Protein AF-0000000073404986 (afdb_homodimer)

Radius of gyration: 23.53 Å; Cα contacts (8 Å, |Δi|>4): 977; chains: 2; bounding box: 51×68×51 Å

Foldseek 3Di:
DDFQKWWFQFWADDVPATLAGGATDTHHQQAEEEEEEDPSQCQLVVLCVQLLNDPTPDTFMDGSRHTC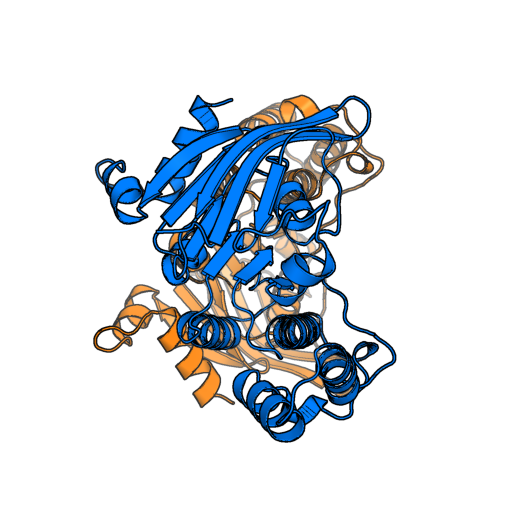VPRVPVRNLQEFEQHPPDAFDQAAFLQVSQVVLCVVSVPDPSVVLSVVLCVLQVVVVRRRPGNNPDDPQVRLSSSVCSRCSNLHQEYEEEASCPPHDDVNLVSVLVVLQVGSHHYYYYDPDVVSSVSRHFKYFYGGSNYTQDIDTPVVLCVVADDPGDSNVSSVVSNVVVD/DDFQKWWFQFWADDVPATLAGGATDTHHQQAEEEEEEDPSQCQLVVLCVQLLNDPTPDTFMDGRRHTCVPRVVVRNLQEFEQHPPDAFDQAAFLQVSQVVLCVVSVPPPSVVLSVVLCVLQVVVVRRRPGNNPDDPQVRLSSSVCSRCSNLHQEYEEEASCPPHDDVNLVSVLVVLQVGSHHYYYYDPDVVSSVSRGFKYFYGGSNYTQDIDTPVVLCVVADDPGDSNVSSVVSNVVVD

Sequence (478 aa):
MLDCIEVDGLIKFYGSFKALDGLAFYIKCGEKVALLGPNGAGKTTTLRILAGLLRPNEGIVKIKGFDISKNPREAKSNIGFLPEDAVPFLNLTVRENLEYVGILRNINNLKERINHLLDVLELWEYERKTVSSLSRGNRQKVALAMAIIHEPAILLLDEPLNYLDIPTQERVINLLNSMNSTMLVSTHIMSIAERLTNKIILITKGKVIWQGGMTELKKLAGENERIEQVVARLIGDSLMLDCIEVDGLIKFYGSFKALDGLAFYIKCGEKVALLGPNGAGKTTTLRILAGLLRPNEGIVKIKGFDISKNPREAKSNIGFLPEDAVPFLNLTVRENLEYVGILRNINNLKERINHLLDVLELWEYERKTVSSLSRGNRQKVALAMAIIHEPAILLLDEPLNYLDIPTQERVINLLNSMNSTMLVSTHIMSIAERLTNKIILITKGKVIWQGGMTELKKLAGENERIEQVVARLIGDSL

Structure (mmCIF, N/CA/C/O backbone):
data_AF-0000000073404986-model_v1
#
loop_
_entity.id
_entity.type
_entity.pdbx_description
1 polymer 'ABC transporter'
#
loop_
_atom_site.group_PDB
_atom_site.id
_atom_site.type_symbol
_atom_site.label_atom_id
_atom_site.label_alt_id
_atom_site.label_comp_id
_atom_site.label_asym_id
_atom_site.label_entity_i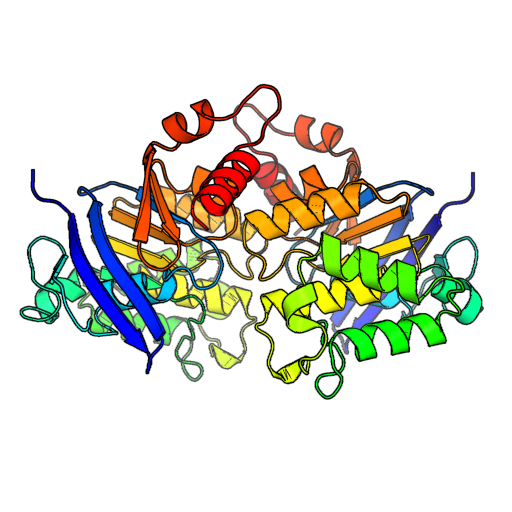d
_atom_site.label_seq_id
_atom_site.pdbx_PDB_ins_code
_atom_site.Cartn_x
_atom_site.Cartn_y
_atom_site.Cartn_z
_atom_site.occupancy
_atom_site.B_iso_or_equiv
_atom_site.auth_seq_id
_atom_site.auth_comp_id
_atom_site.auth_asym_id
_atom_site.auth_atom_id
_atom_site.pdbx_PDB_model_num
ATOM 1 N N . MET A 1 1 ? 11.18 -35.219 -3.113 1 53.91 1 MET A N 1
ATOM 2 C CA . MET A 1 1 ? 9.852 -34.688 -3.395 1 53.91 1 MET A CA 1
ATOM 3 C C . MET A 1 1 ? 9.938 -33.5 -4.336 1 53.91 1 MET A C 1
ATOM 5 O O . MET A 1 1 ? 10.891 -32.719 -4.273 1 53.91 1 MET A O 1
ATOM 9 N N . LEU A 1 2 ? 9.164 -33.438 -5.488 1 74.31 2 LEU A N 1
ATOM 10 C CA . LEU A 1 2 ? 9.289 -32.531 -6.625 1 74.31 2 LEU A CA 1
ATOM 11 C C . LEU A 1 2 ? 8.867 -31.125 -6.242 1 74.31 2 LEU A C 1
ATOM 13 O O . LEU A 1 2 ? 7.895 -30.938 -5.512 1 74.31 2 LEU A O 1
ATOM 17 N N . ASP A 1 3 ? 9.719 -30.125 -6.453 1 92.19 3 ASP A N 1
ATOM 18 C CA . ASP A 1 3 ? 9.422 -28.719 -6.227 1 92.19 3 ASP A CA 1
ATOM 19 C C . ASP A 1 3 ? 8.289 -28.234 -7.137 1 92.19 3 ASP A C 1
ATOM 21 O O . ASP A 1 3 ? 8.188 -28.672 -8.289 1 92.19 3 ASP A O 1
ATOM 25 N N . CYS A 1 4 ? 7.414 -27.516 -6.551 1 97.31 4 CYS A N 1
ATOM 26 C CA . CYS A 1 4 ? 6.312 -26.953 -7.328 1 97.31 4 CYS A CA 1
ATOM 27 C C . CYS A 1 4 ? 6.797 -25.828 -8.219 1 97.31 4 CYS A C 1
ATOM 29 O O . CYS A 1 4 ? 6.246 -25.609 -9.305 1 97.31 4 CYS A O 1
ATOM 31 N N . ILE A 1 5 ? 7.797 -25.078 -7.766 1 98.69 5 ILE A N 1
ATOM 32 C CA . ILE A 1 5 ? 8.422 -24.016 -8.547 1 98.69 5 ILE A CA 1
ATOM 33 C C . ILE A 1 5 ? 9.938 -24.188 -8.531 1 98.69 5 ILE A C 1
ATOM 35 O O . ILE A 1 5 ? 10.547 -24.281 -7.461 1 98.69 5 ILE A O 1
ATOM 39 N N . GLU A 1 6 ? 10.484 -24.281 -9.719 1 98.56 6 GLU A N 1
ATOM 40 C CA . GLU A 1 6 ? 11.938 -24.344 -9.867 1 98.56 6 GLU A CA 1
ATOM 41 C C . GLU A 1 6 ? 12.461 -23.219 -10.742 1 98.56 6 GLU A C 1
ATOM 43 O O . GLU A 1 6 ? 12.031 -23.047 -11.891 1 98.56 6 GLU A O 1
ATOM 48 N N . VAL A 1 7 ? 13.281 -22.406 -10.219 1 98.44 7 VAL A N 1
ATOM 49 C CA . VAL A 1 7 ? 13.945 -21.312 -10.93 1 98.44 7 VAL A CA 1
ATOM 50 C C . VAL A 1 7 ? 15.453 -21.531 -10.922 1 98.44 7 VAL A C 1
ATOM 52 O O . VAL A 1 7 ? 16.078 -21.578 -9.852 1 98.44 7 VAL A O 1
ATOM 55 N N . ASP A 1 8 ? 16.016 -21.656 -12.109 1 97.81 8 ASP A N 1
ATOM 56 C CA . ASP A 1 8 ? 17.438 -22.031 -12.203 1 97.81 8 ASP A CA 1
ATOM 57 C C . ASP A 1 8 ? 18.188 -21.062 -13.109 1 97.81 8 ASP A C 1
ATOM 59 O O . ASP A 1 8 ? 18.203 -21.219 -14.328 1 97.81 8 ASP A O 1
ATOM 63 N N . GLY A 1 9 ? 18.828 -20.094 -12.492 1 98.06 9 GLY A N 1
ATOM 64 C CA . GLY A 1 9 ? 19.781 -19.25 -13.164 1 98.06 9 GLY A CA 1
ATOM 65 C C . GLY A 1 9 ? 19.141 -18.266 -14.125 1 98.06 9 GLY A C 1
ATOM 66 O O . GLY A 1 9 ? 19.594 -18.109 -15.266 1 98.06 9 GLY A O 1
ATOM 67 N N . LEU A 1 10 ? 18.109 -17.625 -13.719 1 98.25 10 LEU A N 1
ATOM 68 C CA . LEU A 1 10 ? 17.375 -16.703 -14.602 1 98.25 10 LEU A CA 1
ATOM 69 C C . LEU A 1 10 ? 18.172 -15.43 -14.844 1 98.25 10 LEU A C 1
ATOM 71 O O . LEU A 1 10 ? 18.656 -14.812 -13.891 1 98.25 10 LEU A O 1
ATOM 75 N N . ILE A 1 11 ? 18.344 -15.156 -16.078 1 98.69 11 ILE A N 1
ATOM 76 C CA . ILE A 1 11 ? 18.891 -13.875 -16.516 1 98.69 11 ILE A CA 1
ATOM 77 C C . ILE A 1 11 ? 17.875 -13.141 -17.375 1 98.69 11 ILE A C 1
ATOM 79 O O . ILE A 1 11 ? 17.25 -13.734 -18.25 1 98.69 11 ILE A O 1
ATOM 83 N N . LYS A 1 12 ? 17.609 -11.898 -17.109 1 98.56 12 LYS A N 1
ATOM 84 C CA . LYS A 1 12 ? 16.703 -11.062 -17.906 1 98.56 12 LYS A CA 1
ATOM 85 C C . LYS A 1 12 ? 17.297 -9.664 -18.109 1 98.56 12 LYS A C 1
ATOM 87 O O . LYS A 1 12 ? 17.703 -9.016 -17.141 1 98.56 12 LYS A O 1
ATOM 92 N N . PHE A 1 13 ? 17.328 -9.203 -19.328 1 97.69 13 PHE A N 1
ATOM 93 C CA . PHE A 1 13 ? 17.781 -7.863 -19.672 1 97.69 13 PHE A CA 1
ATOM 94 C C . PHE A 1 13 ? 16.625 -7.016 -20.188 1 97.69 13 PHE A C 1
ATOM 96 O O . PHE A 1 13 ? 15.758 -7.508 -20.906 1 97.69 13 PHE A O 1
ATOM 103 N N . TYR A 1 14 ? 16.531 -5.75 -19.828 1 96.25 14 TYR A N 1
ATOM 104 C CA . TYR A 1 14 ? 15.812 -4.676 -20.5 1 96.25 14 TYR A CA 1
ATOM 105 C C . TYR A 1 14 ? 16.781 -3.666 -21.109 1 96.25 14 TYR A C 1
ATOM 107 O O . TYR A 1 14 ? 17.312 -2.803 -20.406 1 96.25 14 TYR A O 1
ATOM 115 N N . GLY A 1 15 ? 16.953 -3.771 -22.375 1 95.94 15 GLY A N 1
ATOM 116 C CA . GLY A 1 15 ? 18.078 -3.039 -22.938 1 95.94 15 GLY A CA 1
ATOM 117 C C . GLY A 1 15 ? 19.422 -3.438 -22.328 1 95.94 15 GLY A C 1
ATOM 118 O O . GLY A 1 15 ? 19.781 -4.617 -22.328 1 95.94 15 GLY A O 1
ATOM 119 N N . SER A 1 16 ? 20.031 -2.461 -21.766 1 95.31 16 SER A N 1
ATOM 120 C CA . SER A 1 16 ? 21.328 -2.727 -21.156 1 95.31 16 SER A CA 1
ATOM 121 C C . SER A 1 16 ? 21.203 -3.021 -19.672 1 95.31 16 SER A C 1
ATOM 123 O O . SER A 1 16 ? 22.172 -3.422 -19.016 1 95.31 16 SER A O 1
ATOM 125 N N . PHE A 1 17 ? 20.047 -2.93 -19.234 1 95.5 17 PHE A N 1
ATOM 126 C CA . PHE A 1 17 ? 19.828 -3.109 -17.797 1 95.5 17 PHE A CA 1
ATOM 127 C C . PHE A 1 17 ? 19.594 -4.578 -17.469 1 95.5 17 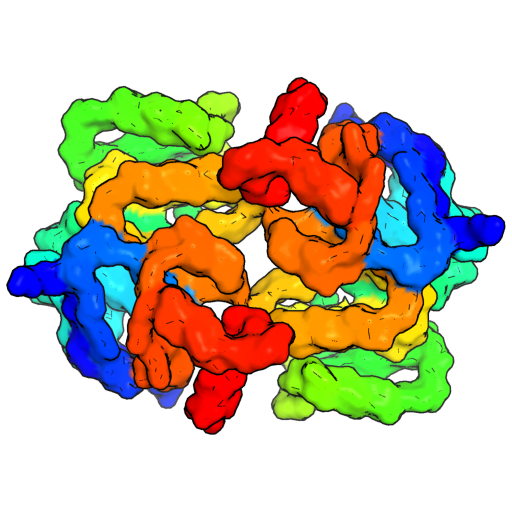PHE A C 1
ATOM 129 O O . PHE A 1 17 ? 18.688 -5.211 -18.016 1 95.5 17 PHE A O 1
ATOM 136 N N . LYS A 1 18 ? 20.5 -5.176 -16.641 1 97.31 18 LYS A N 1
ATOM 137 C CA . LYS A 1 18 ? 20.359 -6.562 -16.203 1 97.31 18 LYS A CA 1
ATOM 138 C C . LYS A 1 18 ? 19.406 -6.672 -15.023 1 97.31 18 LYS A C 1
ATOM 140 O O . LYS A 1 18 ? 19.828 -6.582 -13.867 1 97.31 18 LYS A O 1
ATOM 145 N N . ALA A 1 19 ? 18.094 -7 -15.203 1 98.25 19 ALA A N 1
ATOM 146 C CA . ALA A 1 19 ? 17.047 -7.023 -14.18 1 98.25 19 ALA A CA 1
ATOM 147 C C . ALA A 1 19 ? 17.156 -8.266 -13.305 1 98.25 19 ALA A C 1
ATOM 149 O O . ALA A 1 19 ? 16.906 -8.203 -12.102 1 98.25 19 ALA A O 1
ATOM 150 N N . LEU A 1 20 ? 17.469 -9.398 -13.906 1 98.81 20 LEU A N 1
ATOM 151 C CA . LEU A 1 20 ? 17.75 -10.641 -13.195 1 98.81 20 LEU A CA 1
ATOM 152 C C . LEU A 1 20 ? 19.141 -11.164 -13.555 1 98.81 20 LEU A C 1
ATOM 154 O O . LEU A 1 20 ? 19.516 -11.195 -14.727 1 98.81 20 LEU A O 1
ATOM 158 N N . ASP A 1 21 ? 19.875 -11.555 -12.562 1 98.44 21 ASP A N 1
ATOM 159 C CA . ASP A 1 21 ? 21.281 -11.891 -12.742 1 98.44 21 ASP A CA 1
ATOM 160 C C . ASP A 1 21 ? 21.609 -13.242 -12.109 1 98.44 21 ASP A C 1
ATOM 162 O O . ASP A 1 21 ? 22.422 -13.328 -11.195 1 98.44 21 ASP A O 1
ATOM 166 N N . GLY A 1 22 ? 21.078 -14.266 -12.719 1 98.44 22 GLY A N 1
ATOM 167 C CA . GLY A 1 22 ? 21.328 -15.617 -12.242 1 98.44 22 GLY A CA 1
ATOM 168 C C . GLY A 1 22 ? 20.453 -16.016 -11.07 1 98.44 22 GLY A C 1
ATOM 169 O O . GLY A 1 22 ? 20.906 -16.672 -10.141 1 98.44 22 GLY A O 1
ATOM 170 N N . LEU A 1 23 ? 19.234 -15.531 -11.07 1 98.69 23 LEU A N 1
ATOM 171 C CA . LEU A 1 23 ? 18.297 -15.797 -9.992 1 98.69 23 LEU A CA 1
ATOM 172 C C . LEU A 1 23 ? 17.953 -17.281 -9.922 1 98.69 23 LEU A C 1
ATOM 174 O O . LEU A 1 23 ? 17.656 -17.906 -10.945 1 98.69 23 LEU A O 1
ATOM 178 N N . ALA A 1 24 ? 18.047 -17.844 -8.727 1 98.56 24 ALA A N 1
ATOM 179 C CA . ALA A 1 24 ? 17.75 -19.266 -8.539 1 98.56 24 ALA A CA 1
ATOM 180 C C . ALA A 1 24 ? 17.109 -19.5 -7.18 1 98.56 24 ALA A C 1
ATOM 182 O O . ALA A 1 24 ? 17.562 -18.984 -6.16 1 98.56 24 ALA A O 1
ATOM 183 N N . PHE A 1 25 ? 16.031 -20.234 -7.191 1 98.44 25 PHE A N 1
ATOM 184 C CA . PHE A 1 25 ? 15.383 -20.672 -5.961 1 98.44 25 PHE A CA 1
ATOM 185 C C . PHE A 1 25 ? 14.406 -21.812 -6.234 1 98.44 25 PHE A C 1
ATOM 187 O O . PHE A 1 25 ? 14.055 -22.078 -7.387 1 98.44 25 PHE A O 1
ATOM 194 N N . TYR A 1 26 ? 14.023 -22.484 -5.199 1 98.12 26 TYR A N 1
ATOM 195 C CA . TYR A 1 26 ? 13.094 -23.609 -5.27 1 98.12 26 TYR A CA 1
ATOM 196 C C . TYR A 1 26 ? 12.016 -23.484 -4.199 1 98.12 26 TYR A C 1
ATOM 198 O O . TYR A 1 26 ? 12.297 -23.078 -3.068 1 98.12 26 TYR A O 1
ATOM 206 N N . ILE A 1 27 ? 10.812 -23.797 -4.574 1 98.62 27 ILE A N 1
ATOM 207 C CA . ILE A 1 27 ? 9.688 -23.781 -3.643 1 98.62 27 ILE A CA 1
ATOM 208 C C . ILE A 1 27 ? 8.961 -25.125 -3.684 1 98.62 27 ILE A C 1
ATOM 210 O O . ILE A 1 27 ? 8.562 -25.594 -4.754 1 98.62 27 ILE A O 1
ATOM 214 N N . LYS A 1 28 ? 8.75 -25.75 -2.537 1 98 28 LYS A N 1
ATOM 215 C CA . LYS A 1 28 ? 8.047 -27.016 -2.443 1 98 28 LYS A CA 1
ATOM 216 C C . LYS A 1 28 ? 6.531 -26.812 -2.514 1 98 28 LYS A C 1
ATOM 218 O O . LYS A 1 28 ? 6.027 -25.734 -2.221 1 98 28 LYS A O 1
ATOM 223 N N . CYS A 1 29 ? 5.883 -27.922 -2.918 1 97.75 29 CYS A N 1
ATOM 224 C CA . CYS A 1 29 ? 4.426 -27.859 -2.949 1 97.75 29 CYS A CA 1
ATOM 225 C C . CYS A 1 29 ? 3.863 -27.562 -1.562 1 97.75 29 CYS A C 1
ATOM 227 O O . CYS A 1 29 ? 4.34 -28.109 -0.567 1 97.75 29 CYS A O 1
ATOM 229 N N . GLY A 1 30 ? 2.932 -26.578 -1.52 1 97 30 GLY A N 1
ATOM 230 C CA . GLY A 1 30 ? 2.262 -26.25 -0.272 1 97 30 GLY A CA 1
ATOM 231 C C . GLY A 1 30 ? 2.936 -25.125 0.488 1 97 30 GLY A C 1
ATOM 232 O O . GLY A 1 30 ? 2.359 -24.562 1.424 1 97 30 GLY A O 1
ATOM 233 N N . GLU A 1 31 ? 4.102 -24.719 0.075 1 98.06 31 GLU A N 1
ATOM 234 C CA . GLU A 1 31 ? 4.801 -23.625 0.752 1 98.06 31 GLU A CA 1
ATOM 235 C C . GLU A 1 31 ? 4.219 -22.266 0.366 1 98.06 31 GLU A C 1
ATOM 237 O O . GLU A 1 31 ? 3.775 -22.078 -0.769 1 98.06 31 GLU A O 1
ATOM 242 N N . LYS A 1 32 ? 4.203 -21.422 1.301 1 98.62 32 LYS A N 1
ATOM 243 C CA . LYS A 1 32 ? 3.867 -20.016 1.087 1 98.62 32 LYS A CA 1
ATOM 244 C C . LYS A 1 32 ? 5.07 -19.125 1.358 1 98.62 32 LYS A C 1
ATOM 246 O O . LYS A 1 32 ? 5.539 -19.031 2.494 1 98.62 32 LYS A O 1
ATOM 251 N N . VAL A 1 33 ? 5.504 -18.469 0.308 1 98.88 33 VAL A N 1
ATOM 252 C CA . VAL A 1 33 ? 6.805 -17.812 0.334 1 98.88 33 VAL A CA 1
ATOM 253 C C . VAL A 1 33 ? 6.648 -16.328 -0.03 1 98.88 33 VAL A C 1
ATOM 255 O O . VAL A 1 33 ? 5.914 -15.992 -0.962 1 98.88 33 VAL A O 1
ATOM 258 N N . ALA A 1 34 ? 7.289 -15.484 0.74 1 98.88 34 ALA A N 1
ATOM 259 C CA . ALA A 1 34 ? 7.352 -14.062 0.399 1 98.88 34 ALA A CA 1
ATOM 260 C C . ALA A 1 34 ? 8.555 -13.766 -0.491 1 98.88 34 ALA A C 1
ATOM 262 O O . ALA A 1 34 ? 9.664 -14.25 -0.232 1 98.88 34 ALA A O 1
ATOM 263 N N . LEU A 1 35 ? 8.336 -13.086 -1.572 1 98.81 35 LEU A N 1
ATOM 264 C CA . LEU A 1 35 ? 9.391 -12.508 -2.4 1 98.81 35 LEU A CA 1
ATOM 265 C C . LEU A 1 35 ? 9.625 -11.047 -2.043 1 98.81 35 LEU A C 1
ATOM 267 O O . LEU A 1 35 ? 8.859 -10.172 -2.455 1 98.81 35 LEU A O 1
ATOM 271 N N . LEU A 1 36 ? 10.68 -10.773 -1.324 1 98.31 36 LEU A N 1
ATOM 272 C CA . LEU A 1 36 ? 10.961 -9.43 -0.815 1 98.31 36 LEU A CA 1
ATOM 273 C C . LEU A 1 36 ? 12.172 -8.828 -1.515 1 98.31 36 LEU A C 1
ATOM 275 O O . LEU A 1 36 ? 13.023 -9.555 -2.031 1 98.31 36 LEU A O 1
ATOM 279 N N . GLY A 1 37 ? 12.289 -7.551 -1.498 1 97.12 37 GLY A N 1
ATOM 280 C CA . GLY A 1 37 ? 13.367 -6.781 -2.096 1 97.12 37 GLY A CA 1
ATOM 281 C C . GLY A 1 37 ? 13.016 -5.324 -2.316 1 97.12 37 GLY A C 1
ATOM 282 O O . GLY A 1 37 ? 11.836 -4.953 -2.271 1 97.12 37 GLY A O 1
ATOM 283 N N . PRO A 1 38 ? 14 -4.531 -2.512 1 96.25 38 PRO A N 1
ATOM 284 C CA . PRO A 1 38 ? 13.727 -3.119 -2.799 1 96.25 38 PRO A CA 1
ATOM 285 C C . PRO A 1 38 ? 13.062 -2.912 -4.156 1 96.25 38 PRO A C 1
ATOM 287 O O . PRO A 1 38 ? 12.875 -3.871 -4.91 1 96.25 38 PRO A O 1
ATOM 290 N N . ASN A 1 39 ? 12.633 -1.667 -4.359 1 93.75 39 ASN A N 1
ATOM 291 C CA . ASN A 1 39 ? 12.109 -1.344 -5.68 1 93.75 39 ASN A CA 1
ATOM 292 C C . ASN A 1 39 ? 13.141 -1.606 -6.773 1 93.75 39 ASN A C 1
ATOM 294 O O . ASN A 1 39 ? 14.312 -1.257 -6.625 1 93.75 39 ASN A O 1
ATOM 298 N N . GLY A 1 40 ? 12.727 -2.289 -7.781 1 93.75 40 GLY A N 1
ATOM 299 C CA . GLY A 1 40 ? 13.625 -2.568 -8.891 1 93.75 40 GLY A CA 1
ATOM 300 C C . GLY A 1 40 ? 14.469 -3.812 -8.68 1 93.75 40 GLY A C 1
ATOM 301 O O . GLY A 1 40 ? 15.344 -4.125 -9.484 1 93.75 40 GLY A O 1
ATOM 302 N N . ALA A 1 41 ? 14.125 -4.562 -7.695 1 97 41 ALA A N 1
ATOM 303 C CA . ALA A 1 41 ? 14.953 -5.711 -7.352 1 97 41 ALA A CA 1
ATOM 304 C C . ALA A 1 41 ? 14.719 -6.867 -8.32 1 97 41 ALA A C 1
ATOM 306 O O . ALA A 1 41 ? 15.508 -7.82 -8.367 1 97 41 ALA A O 1
ATOM 307 N N . GLY A 1 42 ? 13.625 -6.84 -9.047 1 97.56 42 GLY A N 1
ATOM 308 C CA . GLY A 1 42 ? 13.312 -7.898 -9.992 1 97.56 42 GLY A CA 1
ATOM 309 C C . GLY A 1 42 ? 12.094 -8.703 -9.602 1 97.56 42 GLY A C 1
ATOM 310 O O . GLY A 1 42 ? 11.812 -9.75 -10.195 1 97.56 42 GLY A O 1
ATOM 311 N N . LYS A 1 43 ? 11.352 -8.305 -8.594 1 98.25 43 LYS A N 1
ATOM 312 C CA . LYS A 1 43 ? 10.211 -9.062 -8.086 1 98.25 43 LYS A CA 1
ATOM 313 C C . LYS A 1 43 ? 9.156 -9.266 -9.172 1 98.25 43 LYS A C 1
ATOM 315 O O . LYS A 1 43 ? 8.797 -10.398 -9.492 1 98.25 43 LYS A O 1
ATOM 320 N N . THR A 1 44 ? 8.688 -8.141 -9.766 1 97.75 44 THR A N 1
ATOM 321 C CA . THR A 1 44 ? 7.664 -8.172 -10.805 1 97.75 44 THR A CA 1
ATOM 322 C C . THR A 1 44 ? 8.148 -8.961 -12.016 1 97.75 44 THR A C 1
ATOM 324 O O . THR A 1 44 ? 7.41 -9.773 -12.57 1 97.75 44 THR A O 1
ATOM 327 N N . THR A 1 45 ? 9.414 -8.758 -12.422 1 98.19 45 THR A N 1
ATOM 328 C CA . THR A 1 45 ? 10.008 -9.492 -13.539 1 98.19 45 THR A CA 1
ATOM 329 C C . THR A 1 45 ? 9.984 -10.992 -13.266 1 98.19 45 THR A C 1
ATOM 331 O O . THR A 1 45 ? 9.602 -11.781 -14.133 1 98.19 45 THR A O 1
ATOM 334 N N . THR A 1 46 ? 10.336 -11.352 -12.078 1 98.75 46 THR A N 1
ATOM 335 C CA . THR A 1 46 ? 10.352 -12.75 -11.688 1 98.75 46 THR A CA 1
ATOM 336 C C . THR A 1 46 ? 8.945 -13.352 -11.781 1 98.75 46 THR A C 1
ATOM 338 O O . THR A 1 46 ? 8.75 -14.391 -12.414 1 98.75 46 THR A O 1
ATOM 341 N N . LEU A 1 47 ? 7.969 -12.68 -11.227 1 98.75 47 LEU A N 1
ATOM 342 C CA . LEU A 1 47 ? 6.602 -13.188 -11.195 1 98.75 47 LEU A CA 1
ATOM 343 C C . LEU A 1 47 ? 6.039 -13.305 -12.609 1 98.75 47 LEU A C 1
ATOM 345 O O . LEU A 1 47 ? 5.34 -14.273 -12.922 1 98.75 47 LEU A O 1
ATOM 349 N N . ARG A 1 48 ? 6.363 -12.406 -13.453 1 98.31 48 ARG A N 1
ATOM 350 C CA . ARG A 1 48 ? 5.863 -12.438 -14.82 1 98.31 48 ARG A CA 1
ATOM 351 C C . ARG A 1 48 ? 6.484 -13.594 -15.602 1 98.31 48 ARG A C 1
ATOM 353 O O . ARG A 1 48 ? 5.824 -14.203 -16.453 1 98.31 48 ARG A O 1
ATOM 360 N N . ILE A 1 49 ? 7.742 -13.852 -15.367 1 98.5 49 ILE A N 1
ATOM 361 C CA . ILE A 1 49 ? 8.398 -14.984 -16.016 1 98.5 49 ILE A CA 1
ATOM 362 C C . ILE A 1 49 ? 7.766 -16.297 -15.531 1 98.5 49 ILE A C 1
ATOM 364 O O . ILE A 1 49 ? 7.453 -17.172 -16.328 1 98.5 49 ILE A O 1
ATOM 368 N N . LEU A 1 50 ? 7.52 -16.391 -14.25 1 98.62 50 LEU A N 1
ATOM 369 C CA . LEU A 1 50 ? 6.906 -17.594 -13.68 1 98.62 50 LEU A CA 1
ATOM 370 C C . LEU A 1 50 ? 5.504 -17.797 -14.242 1 98.62 50 LEU A C 1
ATOM 372 O O . LEU A 1 50 ? 5.074 -18.938 -14.438 1 98.62 50 LEU A O 1
ATOM 376 N N . ALA A 1 51 ? 4.805 -16.719 -14.508 1 97.88 51 ALA A N 1
ATOM 377 C CA . ALA A 1 51 ? 3.436 -16.766 -15.008 1 97.88 51 ALA A CA 1
ATOM 378 C C . ALA A 1 51 ? 3.416 -17.047 -16.516 1 97.88 51 ALA A C 1
ATOM 380 O O . ALA A 1 51 ? 2.348 -17.219 -17.109 1 97.88 51 ALA A O 1
ATOM 381 N N . GLY A 1 52 ? 4.582 -16.938 -17.141 1 97.31 52 GLY A N 1
ATOM 382 C CA . GLY A 1 52 ? 4.688 -17.203 -18.562 1 97.31 52 GLY A CA 1
ATOM 383 C C . GLY A 1 52 ? 4.391 -15.984 -19.422 1 97.31 52 GLY A C 1
ATOM 384 O O . GLY A 1 52 ? 4.121 -16.109 -20.625 1 97.31 52 GLY A O 1
ATOM 385 N N . LEU A 1 53 ? 4.371 -14.828 -18.859 1 96.25 53 LEU A N 1
ATOM 386 C CA . LEU A 1 53 ? 4.039 -13.594 -19.562 1 96.25 53 LEU A CA 1
ATOM 387 C C . LEU A 1 53 ? 5.297 -12.922 -20.109 1 96.25 53 LEU A C 1
ATOM 389 O O . LEU A 1 53 ? 5.215 -12 -20.922 1 96.25 53 LEU A O 1
ATOM 393 N N . LEU A 1 54 ? 6.434 -13.336 -19.625 1 96.88 54 LEU A N 1
ATOM 394 C CA . LEU A 1 54 ? 7.73 -12.797 -20.031 1 96.88 54 LEU A CA 1
ATOM 395 C C . LEU A 1 54 ? 8.75 -13.922 -20.188 1 96.88 54 LEU A C 1
ATOM 397 O O . LEU A 1 54 ? 8.805 -14.844 -19.375 1 96.88 54 LEU A O 1
ATOM 401 N N . ARG A 1 55 ? 9.555 -13.914 -21.203 1 96.62 55 ARG A N 1
ATOM 402 C CA . ARG A 1 55 ? 10.594 -14.914 -21.422 1 96.62 55 ARG A CA 1
ATOM 403 C C . ARG A 1 55 ? 11.93 -14.445 -20.859 1 96.62 55 ARG A C 1
ATOM 405 O O . ARG A 1 55 ? 12.352 -13.312 -21.094 1 96.62 55 ARG A O 1
ATOM 412 N N . PRO A 1 56 ? 12.555 -15.266 -20.172 1 97.56 56 PRO A N 1
ATOM 413 C CA . PRO A 1 56 ? 13.914 -14.906 -19.75 1 97.56 56 PRO A CA 1
ATOM 414 C C . PRO A 1 56 ? 14.93 -14.992 -20.891 1 97.56 56 PRO A C 1
ATOM 416 O O . PRO A 1 56 ? 14.641 -15.586 -21.938 1 97.56 56 PRO A O 1
ATOM 419 N N . ASN A 1 57 ? 16.047 -14.266 -20.719 1 98.19 57 ASN A N 1
ATOM 420 C CA . ASN A 1 57 ? 17.141 -14.414 -21.672 1 98.19 57 ASN A CA 1
ATOM 421 C C . ASN A 1 57 ? 17.891 -15.727 -21.469 1 98.19 57 ASN A C 1
ATOM 423 O O . ASN A 1 57 ? 18.312 -16.375 -22.438 1 98.19 57 ASN A O 1
ATOM 427 N N . GLU A 1 58 ? 18.078 -16.109 -20.281 1 98.19 58 GLU A N 1
ATOM 428 C CA . GLU A 1 58 ? 18.719 -17.359 -19.922 1 98.19 58 GLU A CA 1
ATOM 429 C C . GLU A 1 58 ? 18.078 -17.984 -18.672 1 98.19 58 GLU A C 1
ATOM 431 O O . GLU A 1 58 ? 17.312 -17.312 -17.969 1 98.19 58 GLU A O 1
ATOM 436 N N . GLY A 1 59 ? 18.312 -19.25 -18.547 1 98.06 59 GLY A N 1
ATOM 437 C CA . GLY A 1 59 ? 17.812 -19.969 -17.375 1 98.06 59 GLY A CA 1
ATOM 438 C C . GLY A 1 59 ? 16.547 -20.75 -17.656 1 98.06 59 GLY A C 1
ATOM 439 O O . GLY A 1 59 ? 16.078 -20.797 -18.797 1 98.06 59 GLY A O 1
ATOM 440 N N . ILE A 1 60 ? 16.125 -21.422 -16.562 1 97.38 60 ILE A N 1
ATOM 441 C CA . ILE A 1 60 ? 14.984 -22.328 -16.734 1 97.38 60 ILE A CA 1
ATOM 442 C C . ILE A 1 60 ? 14 -22.141 -15.578 1 97.38 60 ILE A C 1
ATOM 444 O O . ILE A 1 60 ? 14.414 -21.938 -14.43 1 97.38 60 ILE A O 1
ATOM 448 N N . VAL A 1 61 ? 12.742 -22.188 -15.953 1 98.06 61 VAL A N 1
ATOM 449 C CA . VAL A 1 61 ? 11.672 -22.188 -14.969 1 98.06 61 VAL A CA 1
ATOM 450 C C . VAL A 1 61 ? 10.789 -23.422 -15.164 1 98.06 61 VAL A C 1
ATOM 452 O O . VAL A 1 61 ? 10.336 -23.703 -16.281 1 98.06 61 VAL A O 1
ATOM 455 N N . LYS A 1 62 ? 10.602 -24.156 -14.125 1 98.12 62 LYS A N 1
ATOM 456 C CA . LYS A 1 62 ? 9.664 -25.266 -14.164 1 98.12 62 LYS A CA 1
ATOM 457 C C . LYS A 1 62 ? 8.539 -25.078 -13.148 1 98.12 62 LYS A C 1
ATOM 459 O O . LYS A 1 62 ? 8.781 -24.672 -12.016 1 98.12 62 LYS A O 1
ATOM 464 N N . ILE A 1 63 ? 7.375 -25.359 -13.602 1 98.25 63 ILE A N 1
ATOM 465 C CA . ILE A 1 63 ? 6.16 -25.359 -12.789 1 98.25 63 ILE A CA 1
ATOM 466 C C . ILE A 1 63 ? 5.586 -26.766 -12.711 1 98.25 63 ILE A C 1
ATOM 468 O O . ILE A 1 63 ? 5.102 -27.297 -13.703 1 98.25 63 ILE A O 1
ATOM 472 N N . LYS A 1 64 ? 5.66 -27.328 -11.555 1 97.25 64 LYS A N 1
ATOM 473 C CA . LYS A 1 64 ? 5.246 -28.719 -11.359 1 97.25 64 LYS A CA 1
ATOM 474 C C . LYS A 1 64 ? 5.914 -29.641 -12.367 1 97.25 64 LYS A C 1
ATOM 476 O O . LYS A 1 64 ? 5.254 -30.484 -12.969 1 97.25 64 LYS A O 1
ATOM 481 N N . GLY A 1 65 ? 7.086 -29.328 -12.602 1 96.56 65 GLY A N 1
ATOM 482 C CA . GLY A 1 65 ? 7.887 -30.188 -13.469 1 96.56 65 GLY A CA 1
ATOM 483 C C . GLY A 1 65 ? 7.809 -29.797 -14.93 1 96.56 65 GLY A C 1
ATOM 484 O O . GLY A 1 65 ? 8.617 -30.25 -15.742 1 96.56 65 GLY A O 1
ATOM 485 N N . PHE A 1 66 ? 6.879 -28.969 -15.32 1 97.25 66 PHE A N 1
ATOM 486 C CA . PHE A 1 66 ? 6.727 -28.531 -16.703 1 97.25 66 PHE A CA 1
ATOM 487 C C . PHE A 1 66 ? 7.527 -27.266 -16.969 1 97.25 66 PHE A C 1
ATOM 489 O O . PHE A 1 66 ? 7.414 -26.281 -16.219 1 97.25 66 PHE A O 1
ATOM 496 N N . ASP A 1 67 ? 8.328 -27.328 -18 1 97.38 67 ASP A N 1
ATOM 497 C CA . ASP A 1 67 ? 9.078 -26.141 -18.422 1 97.38 67 ASP A CA 1
ATOM 498 C C . ASP A 1 67 ? 8.141 -25.062 -18.984 1 97.38 67 ASP A C 1
ATOM 500 O O . ASP A 1 67 ? 7.387 -25.328 -19.922 1 97.38 67 ASP A O 1
ATOM 504 N N . ILE A 1 68 ? 8.227 -23.891 -18.422 1 97.25 68 ILE A N 1
ATOM 505 C CA . ILE A 1 68 ? 7.27 -22.828 -18.75 1 97.25 68 ILE A CA 1
ATOM 506 C C . ILE A 1 68 ? 7.41 -22.438 -20.219 1 97.25 68 ILE A C 1
ATOM 508 O O . ILE A 1 68 ? 6.445 -21.984 -20.844 1 97.25 68 ILE A O 1
ATOM 512 N N . SER A 1 69 ? 8.617 -22.594 -20.797 1 95.12 69 SER A N 1
ATOM 513 C CA . SER A 1 69 ? 8.875 -22.25 -22.188 1 95.12 69 SER A CA 1
ATOM 514 C C . SER A 1 69 ? 8.547 -23.406 -23.125 1 95.12 69 SER A C 1
ATOM 516 O O . SER A 1 69 ? 8.016 -23.188 -24.219 1 95.12 69 SER A O 1
ATOM 518 N N . LYS A 1 70 ? 8.758 -24.625 -22.719 1 95.88 70 LYS A N 1
ATOM 519 C CA . LYS A 1 70 ? 8.602 -25.797 -23.562 1 95.88 70 LYS A CA 1
ATOM 520 C C . LYS A 1 70 ? 7.195 -26.375 -23.453 1 95.88 70 LYS A C 1
ATOM 522 O O . LYS A 1 70 ? 6.664 -26.922 -24.422 1 95.88 70 LYS A O 1
ATOM 527 N N . ASN A 1 71 ? 6.672 -26.297 -22.281 1 96.75 71 ASN A N 1
ATOM 528 C CA . ASN A 1 71 ? 5.344 -26.828 -22 1 96.75 71 ASN A CA 1
ATOM 529 C C . ASN A 1 71 ? 4.426 -25.766 -21.406 1 96.75 71 ASN A C 1
ATOM 531 O O . ASN A 1 71 ? 3.875 -25.938 -20.328 1 96.75 71 ASN A O 1
ATOM 535 N N . PRO A 1 72 ? 4.207 -24.703 -22.125 1 96 72 PRO A N 1
ATOM 536 C CA . PRO A 1 72 ? 3.496 -23.562 -21.547 1 96 72 PRO A CA 1
ATOM 537 C C . PRO A 1 72 ? 2.068 -23.906 -21.125 1 96 72 PRO A C 1
ATOM 539 O O . PRO A 1 72 ? 1.594 -23.422 -20.094 1 96 72 PRO A O 1
ATOM 542 N N . ARG A 1 73 ? 1.336 -24.719 -21.844 1 95.69 73 ARG A N 1
ATOM 543 C CA . ARG A 1 73 ? -0.051 -25.047 -21.531 1 95.69 73 ARG A CA 1
ATOM 544 C C . ARG A 1 73 ? -0.147 -25.812 -20.219 1 95.69 73 ARG A C 1
ATOM 546 O O . ARG A 1 73 ? -0.927 -25.438 -19.328 1 95.69 73 ARG A O 1
ATOM 553 N N . GLU A 1 74 ? 0.646 -26.797 -20.125 1 96.44 74 GLU A N 1
ATOM 554 C CA . GLU A 1 74 ? 0.656 -27.609 -18.906 1 96.44 74 GLU A CA 1
ATOM 555 C C . GLU A 1 74 ? 1.102 -26.781 -17.703 1 96.44 74 GLU A C 1
ATOM 557 O O . GLU A 1 74 ? 0.501 -26.875 -16.625 1 96.44 74 GLU A O 1
ATOM 562 N N . ALA A 1 75 ? 2.117 -26 -17.891 1 97.12 75 ALA A N 1
ATOM 563 C CA . ALA A 1 75 ? 2.643 -25.172 -16.812 1 97.12 75 ALA A CA 1
ATOM 564 C C . ALA A 1 75 ? 1.614 -24.141 -16.359 1 97.12 75 ALA A C 1
ATOM 566 O O . ALA A 1 75 ? 1.29 -24.062 -15.164 1 97.12 75 ALA A O 1
ATOM 567 N N . LYS A 1 76 ? 0.994 -23.469 -17.297 1 97.06 76 LYS A N 1
ATOM 568 C CA . LYS A 1 76 ? 0.118 -22.328 -17 1 97.06 76 LYS A CA 1
ATOM 569 C C . LYS A 1 76 ? -1.214 -22.797 -16.422 1 97.06 76 LYS A C 1
ATOM 571 O O . LYS A 1 76 ? -1.863 -22.062 -15.672 1 97.06 76 LYS A O 1
ATOM 576 N N . SER A 1 77 ? -1.566 -24 -16.703 1 96.75 77 SER A N 1
ATOM 577 C CA . SER A 1 77 ? -2.822 -24.547 -16.188 1 96.75 77 SER A CA 1
ATOM 578 C C . SER A 1 77 ? -2.775 -24.703 -14.68 1 96.75 77 SER A C 1
ATOM 580 O O . SER A 1 77 ? -3.816 -24.797 -14.023 1 96.75 77 SER A O 1
ATOM 582 N N . ASN A 1 78 ? -1.596 -24.641 -14.117 1 97.38 78 ASN A N 1
ATOM 583 C CA . ASN A 1 78 ? -1.413 -24.828 -12.68 1 97.38 78 ASN A CA 1
ATOM 584 C C . ASN A 1 78 ? -1.348 -23.5 -11.945 1 97.38 78 ASN A C 1
ATOM 586 O O . ASN A 1 78 ? -1.349 -23.469 -10.719 1 97.38 78 ASN A O 1
ATOM 590 N N . ILE A 1 79 ? -1.39 -22.406 -12.711 1 98.5 79 ILE A N 1
ATOM 591 C CA . ILE A 1 79 ? -0.997 -21.125 -12.125 1 98.5 79 ILE A CA 1
ATOM 592 C C . ILE A 1 79 ? -2.205 -20.188 -12.07 1 98.5 79 ILE A C 1
ATOM 594 O O . ILE A 1 79 ? -2.99 -20.125 -13.016 1 98.5 79 ILE A O 1
ATOM 598 N N . GLY A 1 80 ? -2.426 -19.562 -10.945 1 98.5 80 GLY A N 1
ATOM 599 C CA . GLY A 1 80 ? -3.121 -18.297 -10.836 1 98.5 80 GLY A CA 1
ATOM 600 C C . GLY A 1 80 ? -2.186 -17.109 -10.633 1 98.5 80 GLY A C 1
ATOM 601 O O . GLY A 1 80 ? -1.197 -17.219 -9.898 1 98.5 80 GLY A O 1
ATOM 602 N N . PHE A 1 81 ? -2.471 -16.031 -11.352 1 98.75 81 PHE A N 1
ATOM 603 C CA . PHE A 1 81 ? -1.564 -14.891 -11.258 1 98.75 81 PHE A CA 1
ATOM 604 C C . PHE A 1 81 ? -2.342 -13.594 -11.07 1 98.75 81 PHE A C 1
ATOM 606 O O . PHE A 1 81 ? -3.275 -13.305 -11.82 1 98.75 81 PHE A O 1
ATOM 613 N N . LEU A 1 82 ? -2.016 -12.867 -9.977 1 98.75 82 LEU A N 1
ATOM 614 C CA . LEU A 1 82 ? -2.496 -11.516 -9.75 1 98.75 82 LEU A CA 1
ATOM 615 C C . LEU A 1 82 ? -1.366 -10.5 -9.906 1 98.75 82 LEU A C 1
ATOM 617 O O . LEU A 1 82 ? -0.562 -10.312 -8.992 1 98.75 82 LEU A O 1
ATOM 621 N N . PRO A 1 83 ? -1.286 -9.805 -11.031 1 97.31 83 PRO A N 1
ATOM 622 C CA . PRO A 1 83 ? -0.257 -8.773 -11.203 1 97.31 83 PRO A CA 1
ATOM 623 C C . PRO A 1 83 ? -0.563 -7.5 -10.422 1 97.31 83 PRO A C 1
ATOM 625 O O . PRO A 1 83 ? -1.71 -7.273 -10.023 1 97.31 83 PRO A O 1
ATOM 628 N N . GLU A 1 84 ? 0.415 -6.711 -10.094 1 94.06 84 GLU A N 1
ATOM 629 C CA . GLU A 1 84 ? 0.25 -5.465 -9.344 1 94.06 84 GLU A CA 1
ATOM 630 C C . GLU A 1 84 ? -0.723 -4.527 -10.055 1 94.06 84 GLU A C 1
ATOM 632 O O . GLU A 1 84 ? -1.53 -3.857 -9.398 1 94.06 84 GLU A O 1
ATOM 637 N N . ASP A 1 85 ? -0.745 -4.422 -11.32 1 90 85 ASP A N 1
ATOM 638 C CA . ASP A 1 85 ? -1.591 -3.516 -12.094 1 90 85 ASP A CA 1
ATOM 639 C C . ASP A 1 85 ? -2.707 -4.277 -12.805 1 90 85 ASP A C 1
ATOM 641 O O . ASP A 1 85 ? -3.027 -3.99 -13.961 1 90 85 ASP A O 1
ATOM 645 N N . ALA A 1 86 ? -3.203 -5.188 -12.039 1 91.31 86 ALA A N 1
ATOM 646 C CA . ALA A 1 86 ? -4.254 -6.004 -12.641 1 91.31 86 ALA A CA 1
ATOM 647 C C . ALA A 1 86 ? -5.441 -5.148 -13.062 1 91.31 86 ALA A C 1
ATOM 649 O O . ALA A 1 86 ? -5.914 -4.305 -12.297 1 91.31 86 ALA A O 1
ATOM 650 N N . VAL A 1 87 ? -5.887 -5.344 -14.289 1 91.62 87 VAL A N 1
ATOM 651 C CA . VAL A 1 87 ? -7.078 -4.68 -14.805 1 91.62 87 VAL A CA 1
ATOM 652 C C . VAL A 1 87 ? -8.023 -5.711 -15.422 1 91.62 87 VAL A C 1
ATOM 654 O O . VAL A 1 87 ? -7.75 -6.25 -16.5 1 91.62 87 VAL A O 1
ATOM 657 N N . PRO A 1 88 ? -9.094 -6.035 -14.68 1 97.38 88 PRO A N 1
ATOM 658 C CA . PRO A 1 88 ? -10.125 -6.875 -15.297 1 97.38 88 PRO A CA 1
ATO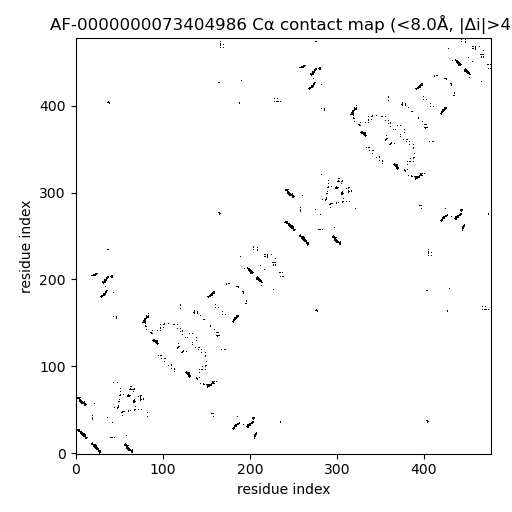M 659 C C . PRO A 1 88 ? -10.703 -6.262 -16.562 1 97.38 88 PRO A C 1
ATOM 661 O O . PRO A 1 88 ? -10.336 -5.141 -16.938 1 97.38 88 PRO A O 1
ATOM 664 N N . PHE A 1 89 ? -11.523 -7.051 -17.25 1 97.19 89 PHE A N 1
ATOM 665 C CA . PHE A 1 89 ? -12.195 -6.516 -18.438 1 97.19 89 PHE A CA 1
ATOM 666 C C . PHE A 1 89 ? -13.188 -5.426 -18.047 1 97.19 89 PHE A C 1
ATOM 668 O O . PHE A 1 89 ? -14.25 -5.715 -17.484 1 97.19 89 PHE A O 1
ATOM 675 N N . LEU A 1 90 ? -12.961 -4.273 -18.453 1 97.81 90 LEU A N 1
ATOM 676 C CA . LEU A 1 90 ? -13.641 -3.094 -17.938 1 97.81 90 LEU A CA 1
ATOM 677 C C . LEU A 1 90 ? -15.07 -3.018 -18.469 1 97.81 90 LEU A C 1
ATOM 679 O O . LEU A 1 90 ? -15.961 -2.52 -17.781 1 97.81 90 LEU A O 1
ATOM 683 N N . ASN A 1 91 ? -15.297 -3.533 -19.625 1 97.69 91 ASN A N 1
ATOM 684 C CA . ASN A 1 91 ? -16.594 -3.379 -20.266 1 97.69 91 ASN A CA 1
ATOM 685 C C . ASN A 1 91 ? -17.516 -4.562 -19.969 1 97.69 91 ASN A C 1
ATOM 687 O O . ASN A 1 91 ? -18.672 -4.594 -20.406 1 97.69 91 ASN A O 1
ATOM 691 N N . LEU A 1 92 ? -17.047 -5.539 -19.234 1 98.5 92 LEU A N 1
ATOM 692 C CA . LEU A 1 92 ? -17.844 -6.668 -18.766 1 98.5 92 LEU A CA 1
ATOM 693 C C . LEU A 1 92 ? -18.281 -6.461 -17.328 1 98.5 92 LEU A C 1
ATOM 695 O O . LEU A 1 92 ? -17.641 -5.727 -16.578 1 98.5 92 LEU A O 1
ATOM 699 N N . THR A 1 93 ? -19.375 -7.062 -17.016 1 98.75 93 THR A N 1
ATOM 700 C CA . THR A 1 93 ? -19.812 -7.051 -15.625 1 98.75 93 THR A CA 1
ATOM 701 C C . THR A 1 93 ? -18.891 -7.902 -14.758 1 98.75 93 THR A C 1
ATOM 703 O O . THR A 1 93 ? -18.094 -8.68 -15.281 1 98.75 93 THR A O 1
ATOM 706 N N . VAL A 1 94 ? -19.016 -7.695 -13.461 1 98.88 94 VAL A N 1
ATOM 707 C CA . VAL A 1 94 ? -18.25 -8.492 -12.516 1 98.88 94 VAL A CA 1
ATOM 708 C C . VAL A 1 94 ? -18.469 -9.984 -12.789 1 98.88 94 VAL A C 1
ATOM 710 O O . VAL A 1 94 ? -17.516 -10.742 -12.945 1 98.88 94 VAL A O 1
ATOM 713 N N . ARG A 1 95 ? -19.719 -10.422 -12.891 1 98.81 95 ARG A N 1
ATOM 714 C CA . ARG A 1 95 ? -20.031 -11.828 -13.125 1 98.81 95 ARG A CA 1
ATOM 715 C C . ARG A 1 95 ? -19.469 -12.289 -14.461 1 98.81 95 ARG A C 1
ATOM 717 O O . ARG A 1 95 ? -18.906 -13.383 -14.562 1 98.81 95 ARG A O 1
ATOM 724 N N . GLU A 1 96 ? -19.609 -11.469 -15.477 1 98.75 96 GLU A N 1
ATOM 725 C CA . GLU A 1 96 ? -19.125 -11.836 -16.797 1 98.75 96 GLU A CA 1
ATOM 726 C C . GLU A 1 96 ? -17.609 -12.031 -16.797 1 98.75 96 GLU A C 1
ATOM 728 O O . GLU A 1 96 ? -17.094 -12.906 -17.484 1 98.75 96 GLU A O 1
ATOM 733 N N . ASN A 1 97 ? -16.875 -11.164 -16.109 1 98.81 97 ASN A N 1
ATOM 734 C CA . ASN A 1 97 ? -15.445 -11.352 -15.969 1 98.81 97 ASN A CA 1
ATOM 735 C C . ASN A 1 97 ? -15.117 -12.734 -15.414 1 98.81 97 ASN A C 1
ATOM 737 O O . ASN A 1 97 ? -14.266 -13.445 -15.961 1 98.81 97 ASN A O 1
ATOM 741 N N . LEU A 1 98 ? -15.836 -13.109 -14.383 1 98.75 98 LEU A N 1
ATOM 742 C CA . LEU A 1 98 ? -15.586 -14.383 -13.711 1 98.75 98 LEU A CA 1
ATOM 743 C C . LEU A 1 98 ? -16.016 -15.555 -14.594 1 98.75 98 LEU A C 1
ATOM 745 O O . LEU A 1 98 ? -15.336 -16.578 -14.656 1 98.75 98 LEU A O 1
ATOM 749 N N . GLU A 1 99 ? -17.125 -15.398 -15.25 1 98.5 99 GLU A N 1
ATOM 750 C CA . GLU A 1 99 ? -17.578 -16.438 -16.172 1 98.5 99 GLU A CA 1
ATOM 751 C C . GLU A 1 99 ? -16.594 -16.672 -17.297 1 98.5 99 GLU A C 1
ATOM 753 O O . GLU A 1 99 ? -16.281 -17.812 -17.656 1 98.5 99 GLU A O 1
ATOM 758 N N . TYR A 1 100 ? -16.125 -15.57 -17.812 1 98 100 TYR A N 1
ATOM 759 C CA . TYR A 1 100 ? -15.18 -15.648 -18.922 1 98 100 TYR A CA 1
ATOM 760 C C . TYR A 1 100 ? -13.953 -16.484 -18.531 1 98 100 TYR A C 1
ATOM 762 O O . TYR A 1 100 ? -13.609 -17.438 -19.219 1 98 100 TYR A O 1
ATOM 770 N N . VAL A 1 101 ? -13.359 -16.172 -17.453 1 97.44 101 VAL A N 1
ATOM 771 C CA . VAL A 1 101 ? -12.164 -16.859 -17 1 97.44 101 VAL A CA 1
ATOM 772 C C . VAL A 1 101 ? -12.508 -18.297 -16.609 1 97.44 101 VAL A C 1
ATOM 774 O O . VAL A 1 101 ? -11.758 -19.234 -16.891 1 97.44 101 VAL A O 1
ATOM 777 N N . GLY A 1 102 ? -13.641 -18.5 -15.961 1 97.31 102 GLY A N 1
ATOM 778 C CA . GLY A 1 102 ? -14.07 -19.828 -15.562 1 97.31 102 GLY A CA 1
ATOM 779 C C . GLY A 1 102 ? -14.25 -20.781 -16.734 1 97.31 102 GLY A C 1
ATOM 780 O O . GLY A 1 102 ? -13.883 -21.953 -16.656 1 97.31 102 GLY A O 1
ATOM 781 N N . ILE A 1 103 ? -14.82 -20.266 -17.75 1 96.31 103 ILE A N 1
ATOM 782 C CA . ILE A 1 103 ? -15.031 -21.062 -18.953 1 96.31 103 ILE A CA 1
ATOM 783 C C . ILE A 1 103 ? -13.688 -21.438 -19.578 1 96.31 103 ILE A C 1
ATOM 785 O O . ILE A 1 103 ? -13.461 -22.594 -19.922 1 96.31 103 ILE A O 1
ATOM 789 N N . LEU A 1 104 ? -12.828 -20.438 -19.656 1 95.06 104 LEU A N 1
ATOM 790 C CA . LEU A 1 104 ? -11.508 -20.672 -20.234 1 95.06 104 LEU A CA 1
ATOM 791 C C . LEU A 1 104 ? -10.742 -21.719 -19.422 1 95.06 104 LEU A C 1
ATOM 793 O O . LEU A 1 104 ? -9.969 -22.5 -19.984 1 95.06 104 LEU A O 1
ATOM 797 N N . ARG A 1 105 ? -11.039 -21.734 -18.156 1 96.06 105 ARG A N 1
ATOM 798 C CA . ARG A 1 105 ? -10.336 -22.656 -17.25 1 96.06 105 ARG A CA 1
ATOM 799 C C . ARG A 1 105 ? -11.086 -23.969 -17.109 1 96.06 105 ARG A C 1
ATOM 801 O O . ARG A 1 105 ? -10.68 -24.844 -16.328 1 96.06 105 ARG A O 1
ATOM 808 N N . ASN A 1 106 ? -12.188 -24.188 -17.75 1 94.31 106 ASN A N 1
ATOM 809 C CA . ASN A 1 106 ? -12.992 -25.406 -17.812 1 94.31 106 ASN A CA 1
ATOM 810 C C . ASN A 1 106 ? -13.438 -25.844 -16.422 1 94.31 106 ASN A C 1
ATOM 812 O O . ASN A 1 106 ? -13.289 -27.016 -16.047 1 94.31 106 ASN A O 1
ATOM 816 N N . ILE A 1 107 ? -14.031 -24.953 -15.766 1 94.88 107 ILE A N 1
ATOM 817 C CA . ILE A 1 107 ? -14.492 -25.234 -14.406 1 94.88 107 ILE A CA 1
ATOM 818 C C . ILE A 1 107 ? -15.867 -25.875 -14.445 1 94.88 107 ILE A C 1
ATOM 820 O O . ILE A 1 107 ? -16.781 -25.375 -15.094 1 94.88 107 ILE A O 1
ATOM 824 N N . ASN A 1 108 ? -16.188 -26.984 -13.852 1 91.62 108 ASN A N 1
ATOM 825 C CA . ASN A 1 108 ? -17.453 -27.719 -13.859 1 91.62 108 ASN A CA 1
ATOM 826 C C . ASN A 1 108 ? -18.516 -27.016 -13.016 1 91.62 108 ASN A C 1
ATOM 828 O O . ASN A 1 108 ? -19.656 -26.875 -13.445 1 91.62 108 ASN A O 1
ATOM 832 N N . ASN A 1 109 ? -18.281 -26.625 -11.797 1 94.88 109 ASN A N 1
ATOM 833 C CA . ASN A 1 109 ? -19.188 -25.969 -10.875 1 94.88 109 ASN A CA 1
ATOM 834 C C . ASN A 1 109 ? -18.969 -24.453 -10.859 1 94.88 109 ASN A C 1
ATOM 836 O O . ASN A 1 109 ? -18.906 -23.844 -9.789 1 94.88 109 ASN A O 1
ATOM 840 N N . LEU A 1 110 ? -19.031 -23.953 -12.102 1 97.38 110 LEU A N 1
ATOM 841 C CA . LEU A 1 110 ? -18.641 -22.562 -12.273 1 97.38 110 LEU A CA 1
ATOM 842 C C . LEU A 1 110 ? -19.609 -21.625 -11.539 1 97.38 110 LEU A C 1
ATOM 844 O O . LEU A 1 110 ? -19.172 -20.703 -10.859 1 97.38 110 LEU A O 1
ATOM 848 N N . LYS A 1 111 ? -20.938 -21.875 -11.672 1 97.62 111 LYS A N 1
ATOM 849 C CA . LYS A 1 111 ? -21.938 -21.031 -11.023 1 97.62 111 LYS A CA 1
ATOM 850 C C . LYS A 1 111 ? -21.719 -21 -9.508 1 97.62 111 LYS A C 1
ATOM 852 O O . LYS A 1 111 ? -21.703 -19.922 -8.906 1 97.62 111 LYS A O 1
ATOM 857 N N . GLU A 1 112 ? -21.547 -22.094 -8.938 1 97.94 112 GLU A N 1
ATOM 858 C CA . GLU A 1 112 ? -21.344 -22.203 -7.496 1 97.94 112 GLU A CA 1
ATOM 859 C C . GLU A 1 112 ? -20.031 -21.516 -7.082 1 97.94 112 GLU A C 1
ATOM 861 O O . GLU A 1 112 ? -19.984 -20.828 -6.059 1 97.94 112 GLU A O 1
ATOM 866 N N . ARG A 1 113 ? -19.062 -21.719 -7.871 1 97.75 113 ARG A N 1
ATOM 867 C CA . ARG A 1 113 ? -17.75 -21.125 -7.59 1 97.75 113 ARG A CA 1
ATOM 868 C C . ARG A 1 113 ? -17.844 -19.594 -7.629 1 97.75 113 ARG A C 1
ATOM 870 O O . ARG A 1 113 ? -17.312 -18.922 -6.746 1 97.75 113 ARG A O 1
ATOM 877 N N . ILE A 1 114 ? -18.484 -19.094 -8.617 1 98.62 114 ILE A N 1
ATOM 878 C CA . ILE A 1 114 ? -18.656 -17.656 -8.766 1 98.62 114 ILE A CA 1
ATOM 879 C C . ILE A 1 114 ? -19.438 -17.094 -7.578 1 98.62 114 ILE A C 1
ATOM 881 O O . ILE A 1 114 ? -19.047 -16.094 -6.98 1 98.62 114 ILE A O 1
ATOM 885 N N . ASN A 1 115 ? -20.516 -17.781 -7.207 1 98.62 115 ASN A N 1
ATOM 886 C CA . ASN A 1 115 ? -21.328 -17.328 -6.078 1 98.62 115 ASN A CA 1
ATOM 887 C C . ASN A 1 115 ? -20.516 -17.281 -4.789 1 98.62 115 ASN A C 1
ATOM 889 O O . ASN A 1 115 ? -20.625 -16.344 -4.008 1 98.62 115 ASN A O 1
ATOM 893 N N . HIS A 1 116 ? -19.75 -18.25 -4.605 1 98.12 116 HIS A N 1
ATOM 894 C CA . HIS A 1 116 ? -18.891 -18.312 -3.424 1 98.12 116 HIS A CA 1
ATOM 895 C C . HIS A 1 116 ? -17.938 -17.125 -3.379 1 98.12 116 HIS A C 1
ATOM 897 O O . HIS A 1 116 ? -17.812 -16.469 -2.34 1 98.12 116 HIS A O 1
ATOM 903 N N . LEU A 1 117 ? -17.266 -16.797 -4.484 1 98.44 117 LEU A N 1
ATOM 904 C CA . LEU A 1 117 ? -16.297 -15.711 -4.531 1 98.44 117 LEU A CA 1
ATOM 905 C C . LEU A 1 117 ? -16.984 -14.359 -4.379 1 98.44 117 LEU A C 1
ATOM 907 O O . LEU A 1 117 ? -16.438 -13.461 -3.734 1 98.44 117 LEU A O 1
ATOM 911 N N . LEU A 1 118 ? -18.172 -14.219 -5.004 1 98.75 118 LEU A N 1
ATOM 912 C CA . LEU A 1 118 ? -18.938 -12.984 -4.82 1 98.75 118 LEU A CA 1
ATOM 913 C C . LEU A 1 118 ? -19.281 -12.773 -3.352 1 98.75 118 LEU A C 1
ATOM 915 O O . LEU A 1 118 ? -19.25 -11.641 -2.861 1 98.75 118 LEU A O 1
ATOM 919 N N . ASP A 1 119 ? -19.562 -13.828 -2.684 1 98.5 119 ASP A N 1
ATOM 920 C CA . ASP A 1 119 ? -19.922 -13.766 -1.271 1 98.5 119 ASP A CA 1
ATOM 921 C C . ASP A 1 119 ? -18.703 -13.414 -0.41 1 98.5 119 ASP A C 1
ATOM 923 O O . ASP A 1 119 ? -18.719 -12.414 0.315 1 98.5 119 ASP A O 1
ATOM 927 N N . VAL A 1 120 ? -17.656 -14.117 -0.535 1 97.56 120 VAL A N 1
ATOM 928 C CA . VAL A 1 120 ? -16.5 -13.992 0.355 1 97.56 120 VAL A CA 1
ATOM 929 C C . VAL A 1 120 ? -15.812 -12.648 0.126 1 97.56 120 VAL A C 1
ATOM 931 O O . VAL A 1 120 ? -15.281 -12.047 1.064 1 97.56 120 VAL A O 1
ATOM 934 N N . LEU A 1 121 ? -15.891 -12.125 -1.113 1 98.25 121 LEU A N 1
ATOM 935 C CA . LEU A 1 121 ? -15.219 -10.867 -1.42 1 98.25 121 LEU A CA 1
ATOM 936 C C . LEU A 1 121 ? -16.203 -9.703 -1.391 1 98.25 121 LEU A C 1
ATOM 938 O O . LEU A 1 121 ? -15.867 -8.586 -1.777 1 98.25 121 LEU A O 1
ATOM 942 N N . GLU A 1 122 ? -17.438 -9.969 -1.029 1 97.19 122 GLU A N 1
ATOM 943 C CA . GLU A 1 122 ? -18.469 -8.953 -0.89 1 97.19 122 GLU A CA 1
ATOM 944 C C . GLU A 1 122 ? -18.672 -8.18 -2.191 1 97.19 122 GLU A C 1
ATOM 946 O O . GLU A 1 122 ? -18.656 -6.949 -2.193 1 97.19 122 GLU A O 1
ATOM 951 N N . LEU A 1 123 ? -18.922 -8.953 -3.203 1 98.31 123 LEU A N 1
ATOM 952 C CA . LEU A 1 123 ? -19.078 -8.352 -4.527 1 98.31 123 LEU A CA 1
ATOM 953 C C . LEU A 1 123 ? -20.5 -8.531 -5.051 1 98.31 123 LEU A C 1
ATOM 955 O O . LEU A 1 123 ? -20.797 -8.125 -6.176 1 98.31 123 LEU A O 1
ATOM 959 N N . TRP A 1 124 ? -21.391 -9.07 -4.215 1 98.19 124 TRP A N 1
ATOM 960 C CA . TRP A 1 124 ? -22.75 -9.375 -4.668 1 98.19 124 TRP A CA 1
ATOM 961 C C . TRP A 1 124 ? -23.438 -8.125 -5.199 1 98.19 124 TRP A C 1
ATOM 963 O O . TRP A 1 124 ? -24.078 -8.156 -6.254 1 98.19 124 TRP A O 1
ATOM 973 N N . GLU A 1 125 ? -23.344 -7.016 -4.543 1 97.5 125 GLU A N 1
ATOM 974 C CA . GLU A 1 125 ? -24.031 -5.789 -4.922 1 97.5 125 GLU A CA 1
ATOM 975 C C . GLU A 1 125 ? -23.5 -5.242 -6.246 1 97.5 125 GLU A C 1
ATOM 977 O O . GLU A 1 125 ? -24.141 -4.391 -6.871 1 97.5 125 GLU A O 1
ATOM 982 N N . TYR A 1 126 ? -22.359 -5.766 -6.676 1 98.31 126 TYR A N 1
ATOM 983 C CA . TYR A 1 126 ? -21.719 -5.258 -7.883 1 98.31 126 TYR A CA 1
ATOM 984 C C . TYR A 1 126 ? -21.781 -6.277 -9.016 1 98.31 126 TYR A C 1
ATOM 986 O O . TYR A 1 126 ? -21.312 -6.023 -10.117 1 98.31 126 TYR A O 1
ATOM 994 N N . GLU A 1 127 ? -22.422 -7.344 -8.789 1 98.25 127 GLU A N 1
ATOM 995 C CA . GLU A 1 127 ? -22.391 -8.5 -9.68 1 98.25 127 GLU A CA 1
ATOM 996 C C . GLU A 1 127 ? -22.734 -8.094 -11.109 1 98.25 127 GLU A C 1
ATOM 998 O O . GLU A 1 127 ? -22.094 -8.531 -12.062 1 98.25 127 GLU A O 1
ATOM 1003 N N . ARG A 1 128 ? -23.734 -7.152 -11.273 1 98.25 128 ARG A N 1
ATOM 1004 C CA . ARG A 1 128 ? -24.266 -6.824 -12.594 1 98.25 128 ARG A CA 1
ATOM 1005 C C . ARG A 1 128 ? -23.75 -5.473 -13.07 1 98.25 128 ARG A C 1
ATOM 1007 O O . ARG A 1 128 ? -24.172 -4.969 -14.109 1 98.25 128 ARG A O 1
ATOM 1014 N N . LYS A 1 129 ? -22.797 -4.926 -12.352 1 98.62 129 LYS A N 1
ATOM 1015 C CA . LYS A 1 129 ? -22.172 -3.67 -12.758 1 98.62 129 LYS A CA 1
ATOM 1016 C C . LYS A 1 129 ? -20.938 -3.924 -13.609 1 98.62 129 LYS A C 1
ATOM 1018 O O . LYS A 1 129 ? -20.219 -4.902 -13.383 1 98.62 129 LYS A O 1
ATOM 1023 N N . THR A 1 130 ? -20.766 -3.059 -14.57 1 98.56 130 THR A N 1
ATOM 1024 C CA . THR A 1 130 ? -19.516 -3.129 -15.328 1 98.56 130 THR A CA 1
ATOM 1025 C C . THR A 1 130 ? -18.328 -2.77 -14.445 1 98.56 130 THR A C 1
ATOM 1027 O O . THR A 1 130 ? -18.422 -1.895 -13.586 1 98.56 130 THR A O 1
ATOM 1030 N N . VAL A 1 131 ? -17.234 -3.385 -14.703 1 98.38 131 VAL A N 1
ATOM 1031 C CA . VAL A 1 131 ? -16.047 -3.209 -13.883 1 98.38 131 VAL A CA 1
ATOM 1032 C C . VAL A 1 131 ? -15.539 -1.771 -14 1 98.38 131 VAL A C 1
ATOM 1034 O O . VAL A 1 131 ? -14.977 -1.226 -13.047 1 98.38 131 VAL A O 1
ATOM 1037 N N . SER A 1 132 ? -15.734 -1.147 -15.094 1 98.12 132 SER A N 1
ATOM 1038 C CA . SER A 1 132 ? -15.297 0.226 -15.32 1 98.12 132 SER A CA 1
ATOM 1039 C C . SER A 1 132 ? -15.922 1.177 -14.297 1 98.12 132 SER A C 1
ATOM 1041 O O . SER A 1 132 ? -15.367 2.24 -14.016 1 98.12 132 SER A O 1
ATOM 1043 N N . SER A 1 133 ? -17.047 0.842 -13.719 1 97.56 133 SER A N 1
ATOM 1044 C CA . SER A 1 133 ? -17.781 1.715 -12.812 1 97.56 133 SER A CA 1
ATOM 1045 C C . SER A 1 133 ? -17.375 1.465 -11.359 1 97.56 133 SER A C 1
ATOM 1047 O O . SER A 1 133 ? -17.828 2.156 -10.453 1 97.56 133 SER A O 1
ATOM 1049 N N . LEU A 1 134 ? -16.531 0.512 -11.18 1 97.44 134 LEU A N 1
ATOM 1050 C CA . LEU A 1 134 ? -16.156 0.114 -9.828 1 97.44 134 LEU A CA 1
ATOM 1051 C C . LEU A 1 134 ? -15.008 0.973 -9.297 1 97.44 134 LEU A C 1
ATOM 1053 O O . LEU A 1 134 ? -14.211 1.49 -10.078 1 97.44 134 LEU A O 1
ATOM 1057 N N . SER A 1 135 ? -14.984 1.136 -7.953 1 95.19 135 SER A N 1
ATOM 1058 C CA . SER A 1 135 ? -13.812 1.723 -7.305 1 95.19 135 SER A CA 1
ATOM 1059 C C . SER A 1 135 ? -12.57 0.864 -7.52 1 95.19 135 SER A C 1
ATOM 1061 O O . SER A 1 135 ? -12.672 -0.3 -7.91 1 95.19 135 SER A O 1
ATOM 1063 N N . ARG A 1 136 ? -11.352 1.368 -7.258 1 94.19 136 ARG A N 1
ATOM 1064 C CA . ARG A 1 136 ? -10.102 0.625 -7.383 1 94.19 136 ARG A CA 1
ATOM 1065 C C . ARG A 1 136 ? -10.109 -0.604 -6.48 1 94.19 136 ARG A C 1
ATOM 1067 O O . ARG A 1 136 ? -9.617 -1.668 -6.867 1 94.19 136 ARG A O 1
ATOM 1074 N N . GLY A 1 137 ? -10.641 -0.457 -5.25 1 96.69 137 GLY A N 1
ATOM 1075 C CA . GLY A 1 137 ? -10.711 -1.572 -4.32 1 96.69 137 GLY A CA 1
ATOM 1076 C C . GLY A 1 137 ? -11.547 -2.725 -4.832 1 96.69 137 GLY A C 1
ATOM 1077 O O . GLY A 1 137 ? -11.148 -3.887 -4.723 1 96.69 137 GLY A O 1
ATOM 1078 N N . ASN A 1 138 ? -12.641 -2.406 -5.391 1 97.56 138 ASN A N 1
ATOM 1079 C CA . ASN A 1 138 ? -13.516 -3.457 -5.91 1 97.56 138 ASN A CA 1
ATOM 1080 C C . ASN A 1 138 ? -12.93 -4.094 -7.172 1 97.56 138 ASN A C 1
ATOM 1082 O O . ASN A 1 138 ? -13.094 -5.293 -7.398 1 97.56 138 ASN A O 1
ATOM 1086 N N . ARG A 1 139 ? -12.25 -3.297 -7.957 1 98.19 139 ARG A N 1
ATOM 1087 C CA . ARG A 1 139 ? -11.555 -3.867 -9.109 1 98.19 139 ARG A CA 1
ATOM 1088 C C . ARG A 1 139 ? -10.484 -4.859 -8.664 1 98.19 139 ARG A C 1
ATOM 1090 O O . ARG A 1 139 ? -10.32 -5.918 -9.273 1 98.19 139 ARG A O 1
ATOM 1097 N N . GLN A 1 140 ? -9.797 -4.484 -7.625 1 98.06 140 GLN A N 1
ATOM 1098 C CA . GLN A 1 140 ? -8.789 -5.379 -7.066 1 98.06 140 GLN A CA 1
ATOM 1099 C C . GLN A 1 140 ? -9.414 -6.695 -6.613 1 98.06 140 GLN A C 1
ATOM 1101 O O . GLN A 1 140 ? -8.852 -7.766 -6.84 1 98.06 140 GLN A O 1
ATOM 1106 N N . LYS A 1 141 ? -10.57 -6.637 -5.977 1 98.5 141 LYS A N 1
ATOM 1107 C CA . LYS A 1 141 ? -11.281 -7.832 -5.543 1 98.5 141 LYS A CA 1
ATOM 1108 C C . LYS A 1 141 ? -11.656 -8.719 -6.73 1 98.5 141 LYS A C 1
ATOM 1110 O O . LYS A 1 141 ? -11.5 -9.938 -6.672 1 98.5 141 LYS A O 1
ATOM 1115 N N . VAL A 1 142 ? -12.094 -8.102 -7.789 1 98.75 142 VAL A N 1
ATOM 1116 C CA . VAL A 1 142 ? -12.469 -8.844 -8.984 1 98.75 142 VAL A CA 1
ATOM 1117 C C . VAL A 1 142 ? -11.242 -9.516 -9.586 1 98.75 142 VAL A C 1
ATOM 1119 O O . VAL A 1 142 ? -11.281 -10.695 -9.953 1 98.75 142 VAL A O 1
ATOM 1122 N N . ALA A 1 143 ? -10.156 -8.773 -9.664 1 98.69 143 ALA A N 1
ATOM 1123 C CA . ALA A 1 143 ? -8.914 -9.32 -10.203 1 98.69 143 ALA A CA 1
ATOM 1124 C C . ALA A 1 143 ? -8.453 -10.523 -9.391 1 98.69 143 ALA A C 1
ATOM 1126 O O . ALA A 1 143 ? -8.016 -11.531 -9.953 1 98.69 143 ALA A O 1
ATOM 1127 N N . LEU A 1 144 ? -8.547 -10.391 -8.117 1 98.75 144 LEU A N 1
ATOM 1128 C CA . LEU A 1 144 ? -8.18 -11.492 -7.242 1 98.75 144 LEU A CA 1
ATOM 1129 C C . LEU A 1 144 ? -9.07 -12.703 -7.5 1 98.75 144 LEU A C 1
ATOM 1131 O O . LEU A 1 144 ? -8.586 -13.828 -7.617 1 98.75 144 LEU A O 1
ATOM 1135 N N . ALA A 1 145 ? -10.367 -12.453 -7.57 1 98.75 145 ALA A N 1
ATOM 1136 C CA . ALA A 1 145 ? -11.312 -13.531 -7.844 1 98.75 145 ALA A CA 1
ATOM 1137 C C . ALA A 1 145 ? -10.961 -14.258 -9.141 1 98.75 145 ALA A C 1
ATOM 1139 O O . ALA A 1 145 ? -10.992 -15.492 -9.195 1 98.75 145 ALA A O 1
ATOM 1140 N N . MET A 1 146 ? -10.625 -13.516 -10.133 1 98.62 146 MET A N 1
ATOM 1141 C CA . MET A 1 146 ? -10.25 -14.086 -11.414 1 98.62 146 MET A CA 1
ATOM 1142 C C . MET A 1 146 ? -9 -14.953 -11.281 1 98.62 146 MET A C 1
ATOM 1144 O O . MET A 1 146 ? -8.898 -16.016 -11.906 1 98.62 146 MET A O 1
ATOM 1148 N N . ALA A 1 147 ? -8.109 -14.523 -10.484 1 98.5 147 ALA A N 1
ATOM 1149 C CA . ALA A 1 147 ? -6.836 -15.219 -10.32 1 98.5 147 ALA A CA 1
ATOM 1150 C C . ALA A 1 147 ? -7.027 -16.562 -9.609 1 98.5 147 ALA A C 1
ATOM 1152 O O . ALA A 1 147 ? -6.25 -17.484 -9.805 1 98.5 147 ALA A O 1
ATOM 1153 N N . ILE A 1 148 ? -8.141 -16.719 -8.812 1 98.5 148 ILE A N 1
ATOM 1154 C CA . ILE A 1 148 ? -8.18 -17.875 -7.934 1 98.5 148 ILE A CA 1
ATOM 1155 C C . ILE A 1 148 ? -9.383 -18.75 -8.289 1 98.5 148 ILE A C 1
ATOM 1157 O O . ILE A 1 148 ? -9.594 -19.797 -7.684 1 98.5 148 ILE A O 1
ATOM 1161 N N . ILE A 1 149 ? -10.133 -18.375 -9.242 1 98.25 149 ILE A N 1
ATOM 1162 C CA . ILE A 1 149 ? -11.438 -18.969 -9.516 1 98.25 149 ILE A CA 1
ATOM 1163 C C . ILE A 1 149 ? -11.266 -20.453 -9.82 1 98.25 149 ILE A C 1
ATOM 1165 O O . ILE A 1 149 ? -12.133 -21.266 -9.5 1 98.25 149 ILE A O 1
ATOM 1169 N N . HIS A 1 150 ? -10.188 -20.859 -10.391 1 97.12 150 HIS A N 1
ATOM 1170 C CA . HIS A 1 150 ? -10 -22.25 -10.789 1 97.12 150 HIS A CA 1
ATOM 1171 C C . HIS A 1 150 ? -9.25 -23.031 -9.719 1 97.12 150 HIS A C 1
ATOM 1173 O O . HIS A 1 150 ? -8.758 -24.141 -9.977 1 97.12 150 HIS A O 1
ATOM 1179 N N . GLU A 1 151 ? -9.023 -22.406 -8.57 1 96.88 151 GLU A N 1
ATOM 1180 C CA . GLU A 1 151 ? -8.344 -23.047 -7.453 1 96.88 151 GLU A CA 1
ATOM 1181 C C . GLU A 1 151 ? -6.977 -23.578 -7.875 1 96.88 151 GLU A C 1
ATOM 1183 O O . GLU A 1 151 ? -6.707 -24.766 -7.762 1 96.88 151 GLU A O 1
ATOM 1188 N N . PRO A 1 152 ? -6.105 -22.703 -8.25 1 98.19 152 PRO A N 1
ATOM 1189 C CA . PRO A 1 152 ? -4.816 -23.094 -8.82 1 98.19 152 PRO A CA 1
ATOM 1190 C C . PRO A 1 152 ? -3.914 -23.797 -7.812 1 98.19 152 PRO A C 1
ATOM 1192 O O . PRO A 1 152 ? -3.984 -23.516 -6.613 1 98.19 152 PRO A O 1
ATOM 1195 N N . ALA A 1 153 ? -3.049 -24.641 -8.375 1 98.19 153 ALA A N 1
ATOM 1196 C CA . ALA A 1 153 ? -2.055 -25.312 -7.539 1 98.19 153 ALA A CA 1
ATOM 1197 C C . ALA A 1 153 ? -1 -24.328 -7.047 1 98.19 153 ALA A C 1
ATOM 1199 O O . ALA A 1 153 ? -0.463 -24.469 -5.945 1 98.19 153 ALA A O 1
ATOM 1200 N N . ILE A 1 154 ? -0.728 -23.344 -7.863 1 98.81 154 ILE A N 1
ATOM 1201 C CA . ILE A 1 154 ? 0.275 -22.328 -7.57 1 98.81 154 ILE A CA 1
ATOM 1202 C C . ILE A 1 154 ? -0.325 -20.938 -7.77 1 98.81 154 ILE A C 1
ATOM 1204 O O . ILE A 1 154 ? -0.938 -20.656 -8.805 1 98.81 154 ILE A O 1
ATOM 1208 N N . LEU A 1 155 ? -0.183 -20.141 -6.777 1 98.88 155 LEU A N 1
ATOM 1209 C CA . LEU A 1 155 ? -0.701 -18.781 -6.832 1 98.88 155 LEU A CA 1
ATOM 1210 C C . LEU A 1 155 ? 0.43 -17.766 -6.715 1 98.88 155 LEU A C 1
ATOM 1212 O O . LEU A 1 155 ? 1.189 -17.781 -5.746 1 98.88 155 LEU A O 1
ATOM 1216 N N . LEU A 1 156 ? 0.628 -16.938 -7.754 1 98.94 156 LEU A N 1
ATOM 1217 C CA . LEU A 1 156 ? 1.581 -15.836 -7.801 1 98.94 156 LEU A CA 1
ATOM 1218 C C . LEU A 1 156 ? 0.881 -14.5 -7.559 1 98.94 156 LEU A C 1
ATOM 1220 O O . LEU A 1 156 ? -0.031 -14.133 -8.305 1 98.94 156 LEU A O 1
ATOM 1224 N N . LEU A 1 157 ? 1.294 -13.773 -6.531 1 98.88 157 LEU A N 1
ATOM 1225 C CA . LEU A 1 157 ? 0.603 -12.555 -6.125 1 98.88 157 LEU A CA 1
ATOM 1226 C C . LEU A 1 157 ? 1.572 -11.383 -6.047 1 98.88 157 LEU A C 1
ATOM 1228 O O . LEU A 1 157 ? 2.553 -11.43 -5.301 1 98.88 157 LEU A O 1
ATOM 1232 N N . ASP A 1 158 ? 1.293 -10.406 -6.789 1 98.5 158 ASP A N 1
ATOM 1233 C CA . ASP A 1 158 ? 2.078 -9.18 -6.746 1 98.5 158 ASP A CA 1
ATOM 1234 C C . ASP A 1 158 ? 1.302 -8.055 -6.059 1 98.5 158 ASP A C 1
ATOM 1236 O O . ASP A 1 158 ? 0.457 -7.41 -6.68 1 98.5 158 ASP A O 1
ATOM 1240 N N . GLU A 1 159 ? 1.587 -7.852 -4.754 1 97.62 159 GLU A N 1
ATOM 1241 C CA . GLU A 1 159 ? 0.928 -6.852 -3.922 1 97.62 159 GLU A CA 1
ATOM 1242 C C . GLU A 1 159 ? -0.58 -7.078 -3.871 1 97.62 159 GLU A C 1
ATOM 1244 O O . GLU A 1 159 ? -1.361 -6.188 -4.211 1 97.62 159 GLU A O 1
ATOM 1249 N N . PRO A 1 160 ? -0.99 -8.109 -3.303 1 98 160 PRO A N 1
ATOM 1250 C CA . PRO A 1 160 ? -2.385 -8.539 -3.432 1 98 160 PRO A CA 1
ATOM 1251 C C . PRO A 1 160 ? -3.346 -7.672 -2.619 1 98 160 PRO A C 1
ATOM 1253 O O . PRO A 1 160 ? -4.551 -7.672 -2.879 1 98 160 PRO A O 1
ATOM 1256 N N . LEU A 1 161 ? -2.85 -6.895 -1.712 1 97.38 161 LEU A N 1
ATOM 1257 C CA . LEU A 1 161 ? -3.775 -6.207 -0.818 1 97.38 161 LEU A CA 1
ATOM 1258 C C . LEU A 1 161 ? -3.812 -4.715 -1.12 1 97.38 161 LEU A C 1
ATOM 1260 O O . LEU A 1 161 ? -4.441 -3.943 -0.388 1 97.38 161 LEU A O 1
ATOM 1264 N N . ASN A 1 162 ? -3.189 -4.359 -2.205 1 94 162 ASN A N 1
ATOM 1265 C CA . ASN A 1 162 ? -3.211 -2.957 -2.611 1 94 162 ASN A CA 1
ATOM 1266 C C . ASN A 1 162 ? -4.637 -2.432 -2.74 1 94 162 ASN A C 1
ATOM 1268 O O . ASN A 1 162 ? -5.52 -3.135 -3.236 1 94 162 ASN A O 1
ATOM 1272 N N . TYR A 1 163 ? -4.902 -1.231 -2.213 1 93.56 163 TYR A N 1
ATOM 1273 C CA . TYR A 1 163 ? -6.117 -0.442 -2.389 1 93.56 163 TYR A CA 1
ATOM 1274 C C . TYR A 1 163 ? -7.238 -0.958 -1.493 1 93.56 163 TYR A C 1
ATOM 1276 O O . TYR A 1 163 ? -8.352 -0.437 -1.522 1 93.56 163 TYR A O 1
ATOM 1284 N N . LEU A 1 164 ? -6.941 -1.928 -0.695 1 97.31 164 LEU A N 1
ATOM 1285 C CA . LEU A 1 164 ? -7.984 -2.508 0.142 1 97.31 164 LEU A CA 1
ATOM 1286 C C . LEU A 1 164 ? -7.957 -1.901 1.541 1 97.31 164 LEU A C 1
ATOM 1288 O O . LEU A 1 164 ? -6.887 -1.674 2.104 1 97.31 164 LEU A O 1
ATOM 1292 N N . ASP A 1 165 ? -9.18 -1.661 2.051 1 97.12 165 ASP A N 1
ATOM 1293 C CA . ASP A 1 165 ? -9.281 -1.185 3.426 1 97.12 165 ASP A CA 1
ATOM 1294 C C . ASP A 1 165 ? -9.039 -2.32 4.418 1 97.12 165 ASP A C 1
ATOM 1296 O O . ASP A 1 165 ? -8.891 -3.479 4.023 1 97.12 165 ASP A O 1
ATOM 1300 N N . ILE A 1 166 ? -9.039 -2.016 5.668 1 97.38 166 ILE A N 1
ATOM 1301 C CA . ILE A 1 166 ? -8.609 -2.936 6.719 1 97.38 166 ILE A CA 1
ATOM 1302 C C . ILE A 1 166 ? -9.562 -4.125 6.781 1 97.38 166 ILE A C 1
ATOM 1304 O O . ILE A 1 166 ? -9.133 -5.277 6.746 1 97.38 166 ILE A O 1
ATOM 1308 N N . PRO A 1 167 ? -10.906 -3.902 6.828 1 97.06 167 PRO A N 1
ATOM 1309 C CA . PRO A 1 167 ? -11.797 -5.062 6.871 1 97.06 167 PRO A CA 1
ATOM 1310 C C . PRO A 1 167 ? -11.641 -5.98 5.664 1 97.06 167 PRO A C 1
ATOM 1312 O O . PRO A 1 167 ? -11.648 -7.203 5.809 1 97.06 167 PRO A O 1
ATOM 1315 N N . THR A 1 168 ? -11.516 -5.414 4.543 1 97.69 168 THR A N 1
ATOM 1316 C CA . THR A 1 168 ? -11.359 -6.207 3.326 1 97.69 168 THR A CA 1
ATOM 1317 C C . THR A 1 168 ? -10.039 -6.969 3.34 1 97.69 168 THR A C 1
ATOM 1319 O O . THR A 1 168 ? -9.977 -8.125 2.908 1 97.69 168 THR A O 1
ATOM 1322 N N . GLN A 1 169 ? -8.984 -6.32 3.768 1 98.25 169 GLN A N 1
ATOM 1323 C CA . GLN A 1 169 ? -7.703 -7.008 3.891 1 98.25 169 GLN A CA 1
ATOM 1324 C C . GLN A 1 169 ? -7.828 -8.258 4.758 1 98.25 169 GLN A C 1
ATOM 1326 O O . GLN A 1 169 ? -7.301 -9.312 4.41 1 98.25 169 GLN A O 1
ATOM 1331 N N . GLU A 1 170 ? -8.531 -8.102 5.844 1 97.25 170 GLU A N 1
ATOM 1332 C CA . GLU A 1 170 ? -8.727 -9.25 6.73 1 97.25 170 GLU A CA 1
ATOM 1333 C C . GLU A 1 170 ? -9.438 -10.391 6.012 1 97.25 170 GLU A C 1
ATOM 1335 O O . GLU A 1 170 ? -9.039 -11.547 6.133 1 97.25 170 GLU A O 1
ATOM 1340 N N . ARG A 1 171 ? -10.375 -10.07 5.309 1 97.31 171 ARG A N 1
ATOM 1341 C CA . ARG A 1 171 ? -11.141 -11.062 4.559 1 97.31 171 ARG A CA 1
ATOM 1342 C C . ARG A 1 171 ? -10.258 -11.758 3.521 1 97.31 171 ARG A C 1
ATOM 1344 O O . ARG A 1 171 ? -10.289 -12.984 3.402 1 97.31 171 ARG A O 1
ATOM 1351 N N . VAL A 1 172 ? -9.531 -11 2.83 1 98.56 172 VAL A N 1
ATOM 1352 C CA . VAL A 1 172 ? -8.688 -11.539 1.771 1 98.56 172 VAL A CA 1
ATOM 1353 C C . VAL A 1 172 ? -7.586 -12.406 2.379 1 98.56 172 VAL A C 1
ATOM 1355 O O . VAL A 1 172 ? -7.285 -13.484 1.865 1 98.56 172 VAL A O 1
ATOM 1358 N N . ILE A 1 173 ? -6.996 -11.93 3.43 1 98.5 173 ILE A N 1
ATOM 1359 C CA . ILE A 1 173 ? -5.961 -12.703 4.105 1 98.5 173 ILE A CA 1
ATOM 1360 C C . ILE A 1 173 ? -6.527 -14.047 4.559 1 98.5 173 ILE A C 1
ATOM 1362 O O . ILE A 1 173 ? -5.91 -15.086 4.344 1 98.5 173 ILE A O 1
ATOM 1366 N N . ASN A 1 174 ? -7.703 -13.992 5.137 1 98 174 ASN A N 1
ATOM 1367 C CA . ASN A 1 174 ? -8.344 -15.234 5.562 1 98 174 ASN A CA 1
ATOM 1368 C C . ASN A 1 174 ? -8.617 -16.156 4.379 1 98 174 ASN A C 1
ATOM 1370 O O . ASN A 1 174 ? -8.406 -17.375 4.473 1 98 174 ASN A O 1
ATOM 1374 N N . LEU A 1 175 ? -9.07 -15.617 3.361 1 98.5 175 LEU A N 1
ATOM 1375 C CA . LEU A 1 175 ? -9.344 -16.375 2.146 1 98.5 175 LEU A CA 1
ATOM 1376 C C . LEU A 1 175 ? -8.078 -17.047 1.623 1 98.5 175 LEU A C 1
ATOM 1378 O O . LEU A 1 175 ? -8.062 -18.25 1.388 1 98.5 175 LEU A O 1
ATOM 1382 N N . LEU A 1 176 ? -7.02 -16.312 1.483 1 98.75 176 LEU A N 1
ATOM 1383 C CA . LEU A 1 176 ? -5.762 -16.828 0.954 1 98.75 176 LEU A CA 1
ATOM 1384 C C . LEU A 1 176 ? -5.176 -17.891 1.877 1 98.75 176 LEU A C 1
ATOM 1386 O O . LEU A 1 176 ? -4.664 -18.906 1.41 1 98.75 176 LEU A O 1
ATOM 1390 N N . ASN A 1 177 ? -5.309 -17.672 3.145 1 98.38 177 ASN A N 1
ATOM 1391 C CA . ASN A 1 177 ? -4.777 -18.625 4.117 1 98.38 177 ASN A CA 1
ATOM 1392 C C . ASN A 1 177 ? -5.551 -19.938 4.09 1 98.38 177 ASN A C 1
ATOM 1394 O O . ASN A 1 177 ? -5.004 -20.984 4.418 1 98.38 177 ASN A O 1
ATOM 1398 N N . SER A 1 178 ? -6.762 -19.859 3.707 1 97.81 178 SER A N 1
ATOM 1399 C CA . SER A 1 178 ? -7.59 -21.062 3.695 1 97.81 178 SER A CA 1
ATOM 1400 C C . SER A 1 178 ? -7.309 -21.906 2.463 1 97.81 178 SER A C 1
ATOM 1402 O O . SER A 1 178 ? -7.723 -23.078 2.395 1 97.81 178 SER A O 1
ATOM 1404 N N . MET A 1 179 ? -6.598 -21.438 1.521 1 97.75 179 MET A N 1
ATOM 1405 C CA . MET A 1 179 ? -6.324 -22.156 0.281 1 97.75 179 MET A CA 1
ATOM 1406 C C . MET A 1 179 ? -5.145 -23.109 0.455 1 97.75 179 MET A C 1
ATOM 1408 O O . MET A 1 179 ? -4.23 -22.828 1.236 1 97.75 179 MET A O 1
ATOM 1412 N N . ASN A 1 180 ? -5.133 -24.141 -0.335 1 97.06 180 ASN A N 1
ATOM 1413 C CA . ASN A 1 180 ? -4.062 -25.141 -0.294 1 97.06 180 ASN A CA 1
ATOM 1414 C C . ASN A 1 180 ? -2.967 -24.828 -1.309 1 97.06 180 ASN A C 1
ATOM 1416 O O . ASN A 1 180 ? -1.954 -25.516 -1.37 1 97.06 180 ASN A O 1
ATOM 1420 N N . SER A 1 181 ? -3.088 -23.828 -1.988 1 98.19 181 SER A N 1
ATOM 1421 C CA . SER A 1 181 ? -2.168 -23.453 -3.057 1 98.19 181 SER A CA 1
ATOM 1422 C C . SER A 1 181 ? -0.771 -23.172 -2.512 1 98.19 181 SER A C 1
ATOM 1424 O O . SER A 1 181 ? -0.622 -22.672 -1.394 1 98.19 181 SER A O 1
ATOM 1426 N N . THR A 1 182 ? 0.253 -23.562 -3.33 1 98.69 182 THR A N 1
ATOM 1427 C CA . THR A 1 182 ? 1.576 -22.969 -3.174 1 98.69 182 THR A CA 1
ATOM 1428 C C . THR A 1 182 ? 1.549 -21.484 -3.531 1 98.69 182 THR A C 1
ATOM 1430 O O . THR A 1 182 ? 0.92 -21.094 -4.516 1 98.69 182 THR A O 1
ATOM 1433 N N . MET A 1 183 ? 2.201 -20.641 -2.68 1 98.81 183 MET A N 1
ATOM 1434 C CA . MET A 1 183 ? 2.092 -19.219 -2.941 1 98.81 183 MET A CA 1
ATOM 1435 C C . MET A 1 183 ? 3.471 -18.562 -3.01 1 98.81 183 MET A C 1
ATOM 1437 O O . MET A 1 183 ? 4.367 -18.922 -2.236 1 98.81 183 MET A O 1
ATOM 1441 N N . LEU A 1 184 ? 3.648 -17.703 -3.938 1 98.94 184 LEU A N 1
ATOM 1442 C CA . LEU A 1 184 ? 4.719 -16.703 -3.98 1 98.94 184 LEU A CA 1
ATOM 1443 C C . LEU A 1 184 ? 4.148 -15.297 -3.984 1 98.94 184 LEU A C 1
ATOM 1445 O O . LEU A 1 184 ? 3.502 -14.883 -4.949 1 98.94 184 LEU A O 1
ATOM 1449 N N . VAL A 1 185 ? 4.418 -14.555 -2.885 1 98.81 185 VAL A N 1
ATOM 1450 C CA . VAL A 1 185 ? 3.756 -13.273 -2.65 1 98.81 185 VAL A CA 1
ATOM 1451 C C . VAL A 1 185 ? 4.797 -12.156 -2.576 1 98.81 185 VAL A C 1
ATOM 1453 O O . VAL A 1 185 ? 5.707 -12.203 -1.745 1 98.81 185 VAL A O 1
ATOM 1456 N N . SER A 1 186 ? 4.668 -11.234 -3.457 1 98.5 186 SER A N 1
ATOM 1457 C CA . SER A 1 186 ? 5.473 -10.016 -3.359 1 98.5 186 SER A CA 1
ATOM 1458 C C . SER A 1 186 ? 4.719 -8.914 -2.633 1 98.5 186 SER A C 1
ATOM 1460 O O . SER A 1 186 ? 3.551 -8.656 -2.93 1 98.5 186 SER A O 1
ATOM 1462 N N . THR A 1 187 ? 5.34 -8.242 -1.646 1 96.44 187 THR A N 1
ATOM 1463 C CA . THR A 1 187 ? 4.758 -7.117 -0.927 1 96.44 187 THR A CA 1
ATOM 1464 C C . THR A 1 187 ? 5.848 -6.242 -0.315 1 96.44 187 THR A C 1
ATOM 1466 O O . THR A 1 187 ? 6.938 -6.73 -0.007 1 96.44 187 THR A O 1
ATOM 1469 N N . HIS A 1 188 ? 5.535 -5.012 -0.146 1 95.06 188 HIS A N 1
ATOM 1470 C CA . HIS A 1 188 ? 6.426 -4.094 0.552 1 95.06 188 HIS A CA 1
ATOM 1471 C C . HIS A 1 188 ? 6 -3.908 2.004 1 95.06 188 HIS A C 1
ATOM 1473 O O . HIS A 1 188 ? 6.504 -3.018 2.693 1 95.06 188 HIS A O 1
ATOM 1479 N N . ILE A 1 189 ? 5.141 -4.668 2.492 1 95.5 189 ILE A N 1
ATOM 1480 C CA . ILE A 1 189 ? 4.629 -4.578 3.855 1 95.5 189 ILE A CA 1
ATOM 1481 C C . ILE A 1 189 ? 4.949 -5.867 4.613 1 95.5 189 ILE A C 1
ATOM 1483 O O . ILE A 1 189 ? 4.336 -6.91 4.367 1 95.5 189 ILE A O 1
ATOM 1487 N N . MET A 1 190 ? 5.785 -5.703 5.582 1 96.88 190 MET A N 1
ATOM 1488 C CA . MET A 1 190 ? 6.301 -6.879 6.277 1 96.88 190 MET A CA 1
ATOM 1489 C C . MET A 1 190 ? 5.188 -7.582 7.051 1 96.88 190 MET A C 1
ATOM 1491 O O . MET A 1 190 ? 5.152 -8.812 7.113 1 96.88 190 MET A O 1
ATOM 1495 N N . SER A 1 191 ? 4.301 -6.805 7.648 1 96.44 191 SER A N 1
ATOM 1496 C CA . SER A 1 191 ? 3.232 -7.422 8.43 1 96.44 191 SER A CA 1
ATOM 1497 C C . SER A 1 191 ? 2.336 -8.289 7.551 1 96.44 191 SER A C 1
ATOM 1499 O O . SER A 1 191 ? 1.829 -9.32 7.996 1 96.44 191 SER A O 1
ATOM 1501 N N . ILE A 1 192 ? 2.18 -7.898 6.352 1 97 192 ILE A N 1
ATOM 1502 C CA . ILE A 1 192 ? 1.39 -8.68 5.406 1 97 192 ILE A CA 1
ATOM 1503 C C . ILE A 1 192 ? 2.143 -9.961 5.039 1 97 192 ILE A C 1
ATOM 1505 O O . ILE A 1 192 ? 1.563 -11.047 5.031 1 97 192 ILE A O 1
ATOM 1509 N N . ALA A 1 193 ? 3.416 -9.82 4.762 1 98.12 193 ALA A N 1
ATOM 1510 C CA . ALA A 1 193 ? 4.242 -10.992 4.48 1 98.12 193 ALA A CA 1
ATOM 1511 C C . ALA A 1 193 ? 4.148 -12.016 5.613 1 98.12 193 ALA A C 1
ATOM 1513 O O . ALA A 1 193 ? 3.986 -13.211 5.367 1 98.12 193 ALA A O 1
ATOM 1514 N N . GLU A 1 194 ? 4.164 -11.516 6.805 1 97.31 194 GLU A N 1
ATOM 1515 C CA . GLU A 1 194 ? 4.156 -12.383 7.977 1 97.31 194 GLU A CA 1
ATOM 1516 C C . GLU A 1 194 ? 2.818 -13.102 8.117 1 97.31 194 GLU A C 1
ATOM 1518 O O . GLU A 1 194 ? 2.76 -14.211 8.656 1 97.31 194 GLU A O 1
ATOM 1523 N N . ARG A 1 195 ? 1.83 -12.5 7.684 1 97.44 195 ARG A N 1
ATOM 1524 C CA . ARG A 1 195 ? 0.496 -13.062 7.859 1 97.44 195 ARG A CA 1
ATOM 1525 C C . ARG A 1 195 ? 0.182 -14.07 6.762 1 97.44 195 ARG A C 1
ATOM 1527 O O . ARG A 1 195 ? -0.631 -14.977 6.957 1 97.44 195 ARG A O 1
ATOM 1534 N N . LEU A 1 196 ? 0.88 -13.961 5.664 1 98.38 196 LEU A N 1
ATOM 1535 C CA . LEU A 1 196 ? 0.509 -14.781 4.516 1 98.38 196 LEU A CA 1
ATOM 1536 C C . LEU A 1 196 ? 1.531 -15.891 4.289 1 98.38 196 LEU A C 1
ATOM 1538 O O . LEU A 1 196 ? 1.247 -16.875 3.596 1 98.38 196 LEU A O 1
ATOM 1542 N N . THR A 1 197 ? 2.75 -15.734 4.801 1 98.56 197 THR A N 1
ATOM 1543 C CA . THR A 1 197 ? 3.818 -16.641 4.398 1 98.56 197 THR A CA 1
ATOM 1544 C C . THR A 1 197 ? 4.641 -17.078 5.605 1 98.56 197 THR A C 1
ATOM 1546 O O . THR A 1 197 ? 4.547 -16.484 6.68 1 98.56 197 THR A O 1
ATOM 1549 N N . ASN A 1 198 ? 5.43 -18.141 5.398 1 97.94 198 ASN A N 1
ATOM 1550 C CA . ASN A 1 198 ? 6.297 -18.641 6.461 1 97.94 198 ASN A CA 1
ATOM 1551 C C . ASN A 1 198 ? 7.746 -18.734 5.996 1 97.94 198 ASN A C 1
ATOM 1553 O O . ASN A 1 198 ? 8.633 -19.094 6.781 1 97.94 198 ASN A O 1
ATOM 1557 N N . LYS A 1 199 ? 7.98 -18.5 4.75 1 98.44 199 LYS A N 1
ATOM 1558 C CA . LYS A 1 199 ? 9.32 -18.469 4.172 1 98.44 199 LYS A CA 1
ATOM 1559 C C . LYS A 1 199 ? 9.547 -17.188 3.387 1 98.44 199 LYS A C 1
ATOM 1561 O O . LYS A 1 199 ? 8.594 -16.516 2.98 1 98.44 199 LYS A O 1
ATOM 1566 N N . ILE A 1 200 ? 10.859 -16.875 3.221 1 98.5 200 ILE A N 1
ATOM 1567 C CA . ILE A 1 200 ? 11.219 -15.625 2.559 1 98.5 200 ILE A CA 1
ATOM 1568 C C . ILE A 1 200 ? 12.32 -15.875 1.534 1 98.5 200 ILE A C 1
ATOM 1570 O O . ILE A 1 200 ? 13.25 -16.641 1.792 1 98.5 200 ILE A O 1
ATOM 1574 N N . ILE A 1 201 ? 12.18 -15.305 0.428 1 98.75 201 ILE A N 1
ATOM 1575 C CA . ILE A 1 201 ? 13.242 -15.109 -0.55 1 98.75 201 ILE A CA 1
ATOM 1576 C C . ILE A 1 201 ? 13.508 -13.609 -0.719 1 98.75 201 ILE A C 1
ATOM 1578 O O . ILE A 1 201 ? 12.641 -12.867 -1.169 1 98.75 201 ILE A O 1
ATOM 1582 N N . LEU A 1 202 ? 14.664 -13.219 -0.318 1 98.5 202 LEU A N 1
ATOM 1583 C CA . LEU A 1 202 ? 15.07 -11.82 -0.423 1 98.5 202 LEU A CA 1
ATOM 1584 C C . LEU A 1 202 ? 15.977 -11.609 -1.632 1 98.5 202 LEU A C 1
ATOM 1586 O O . LEU A 1 202 ? 17.016 -12.266 -1.763 1 98.5 202 LEU A O 1
ATOM 1590 N N . ILE A 1 203 ? 15.562 -10.68 -2.48 1 98.38 203 ILE A N 1
ATOM 1591 C CA . ILE A 1 203 ? 16.359 -10.477 -3.691 1 98.38 203 ILE A CA 1
ATOM 1592 C C . ILE A 1 203 ? 16.75 -9.008 -3.805 1 98.38 203 ILE A C 1
ATOM 1594 O O . ILE A 1 203 ? 16.016 -8.125 -3.369 1 98.38 203 ILE A O 1
ATOM 1598 N N . THR A 1 204 ? 17.828 -8.758 -4.328 1 97.38 204 THR A N 1
ATOM 1599 C CA . THR A 1 204 ? 18.359 -7.445 -4.699 1 97.38 204 THR A CA 1
ATOM 1600 C C . THR A 1 204 ? 19.156 -7.531 -5.992 1 97.38 204 THR A C 1
ATOM 1602 O O . THR A 1 204 ? 19.891 -8.508 -6.219 1 97.38 204 THR A O 1
ATOM 1605 N N . LYS A 1 205 ? 18.922 -6.574 -6.871 1 96.38 205 LYS A N 1
ATOM 1606 C CA . LYS A 1 205 ? 19.656 -6.496 -8.125 1 96.38 205 LYS A CA 1
ATOM 1607 C C . LYS A 1 205 ? 19.609 -7.824 -8.875 1 96.38 205 LYS A C 1
ATOM 1609 O O . LYS A 1 205 ? 20.625 -8.281 -9.406 1 96.38 205 LYS A O 1
ATOM 1614 N N . GLY A 1 206 ? 18.5 -8.477 -8.734 1 97.62 206 GLY A N 1
ATOM 1615 C CA . GLY A 1 206 ? 18.234 -9.656 -9.539 1 97.62 206 GLY A CA 1
ATOM 1616 C C . GLY A 1 206 ? 18.859 -10.922 -8.977 1 97.62 206 GLY A C 1
ATOM 1617 O O . GLY A 1 206 ? 18.938 -11.938 -9.664 1 97.62 206 GLY A O 1
ATOM 1618 N N . LYS A 1 207 ? 19.344 -10.836 -7.742 1 98 207 LYS A N 1
ATOM 1619 C CA . LYS A 1 207 ? 19.984 -11.977 -7.098 1 98 207 LYS A CA 1
ATOM 1620 C C . LYS A 1 207 ? 19.344 -12.273 -5.742 1 98 207 LYS A C 1
ATOM 1622 O O . LYS A 1 207 ? 18.859 -11.367 -5.059 1 98 207 LYS A O 1
ATOM 1627 N N . VAL A 1 208 ? 19.375 -13.57 -5.414 1 98.5 208 VAL A N 1
ATOM 1628 C CA . VAL A 1 208 ? 18.969 -13.93 -4.062 1 98.5 208 VAL A CA 1
ATOM 1629 C C . VAL A 1 208 ? 20.078 -13.57 -3.074 1 98.5 208 VAL A C 1
ATOM 1631 O O . VAL A 1 208 ? 21.234 -13.984 -3.24 1 98.5 208 VAL A O 1
ATOM 1634 N N . ILE A 1 209 ? 19.719 -12.844 -2.061 1 97.94 209 ILE A N 1
ATOM 1635 C CA . ILE A 1 209 ? 20.75 -12.477 -1.103 1 97.94 209 ILE A CA 1
ATOM 1636 C C . ILE A 1 209 ? 20.5 -13.18 0.227 1 97.94 209 ILE A C 1
ATOM 1638 O O . ILE A 1 209 ? 21.375 -13.227 1.088 1 97.94 209 ILE A O 1
ATOM 1642 N N . TRP A 1 210 ? 19.312 -13.648 0.404 1 97.75 210 TRP A N 1
ATOM 1643 C CA . TRP A 1 210 ? 18.969 -14.398 1.604 1 97.75 210 TRP A CA 1
ATOM 1644 C C . TRP A 1 210 ? 17.703 -15.219 1.388 1 97.75 210 TRP A C 1
ATOM 1646 O O . TRP A 1 210 ? 16.797 -14.797 0.667 1 97.75 210 TRP A O 1
ATOM 1656 N N . GLN A 1 211 ? 17.625 -16.391 1.957 1 98.25 211 GLN A N 1
ATOM 1657 C CA . GLN A 1 211 ? 16.422 -17.234 1.935 1 98.25 211 GLN A CA 1
ATOM 1658 C C . GLN A 1 211 ? 16.328 -18.094 3.193 1 98.25 211 GLN A C 1
ATOM 1660 O O . GLN A 1 211 ? 17.344 -18.562 3.709 1 98.25 211 GLN A O 1
ATOM 1665 N N . GLY A 1 212 ? 15.117 -18.219 3.699 1 98 212 GLY A N 1
ATOM 1666 C CA . GLY A 1 212 ? 14.898 -19 4.906 1 98 212 GLY A CA 1
ATOM 1667 C C . GLY A 1 212 ? 13.516 -18.797 5.496 1 98 212 GLY A C 1
ATOM 1668 O O . GLY A 1 212 ? 12.633 -18.234 4.848 1 98 212 GLY A O 1
ATOM 1669 N N . GLY A 1 213 ? 13.312 -19.391 6.645 1 98.06 213 GLY A N 1
ATOM 1670 C CA . GLY A 1 213 ? 12.031 -19.266 7.324 1 98.06 213 GLY A CA 1
ATOM 1671 C C . GLY A 1 213 ? 11.828 -17.891 7.945 1 98.06 213 GLY A C 1
ATOM 1672 O O . GLY A 1 213 ? 12.789 -17.203 8.281 1 98.06 213 GLY A O 1
ATOM 1673 N N . MET A 1 214 ? 10.57 -17.516 8.062 1 97.31 214 MET A N 1
ATOM 1674 C CA . MET A 1 214 ? 10.227 -16.25 8.711 1 97.31 214 MET A CA 1
ATOM 1675 C C . MET A 1 214 ? 10.75 -16.219 10.141 1 97.31 214 MET A C 1
ATOM 1677 O O . MET A 1 214 ? 11.258 -15.188 10.594 1 97.31 214 MET A O 1
ATOM 1681 N N . THR A 1 215 ? 10.711 -17.312 10.797 1 96.62 215 THR A N 1
ATOM 1682 C CA . THR A 1 215 ? 11.195 -17.422 12.164 1 96.62 215 THR A CA 1
ATOM 1683 C C . THR A 1 215 ? 12.703 -17.219 12.227 1 96.62 215 THR A C 1
ATOM 1685 O O . THR A 1 215 ? 13.219 -16.562 13.141 1 96.62 215 THR A O 1
ATOM 1688 N N . GLU A 1 216 ? 13.352 -17.781 11.273 1 97.31 216 GLU A N 1
ATOM 1689 C CA . GLU A 1 216 ? 14.805 -17.625 11.188 1 97.31 216 GLU A CA 1
ATOM 1690 C C . GLU A 1 216 ? 15.18 -16.156 10.977 1 97.31 216 GLU A C 1
ATOM 1692 O O . GLU A 1 216 ? 16.141 -15.672 11.578 1 97.31 216 GLU A O 1
ATOM 1697 N N . LEU A 1 217 ? 14.43 -15.484 10.164 1 96.06 217 LEU A N 1
ATOM 1698 C CA . LEU A 1 217 ? 14.68 -14.07 9.922 1 96.06 217 LEU A CA 1
ATOM 1699 C C . LEU A 1 217 ? 14.492 -13.266 11.203 1 96.06 217 LEU A C 1
ATOM 1701 O O . LEU A 1 217 ? 15.305 -12.391 11.516 1 96.06 217 LEU A O 1
ATOM 1705 N N . LYS A 1 218 ? 13.453 -13.578 11.914 1 95.44 218 LYS A N 1
ATOM 1706 C CA . LYS A 1 218 ? 13.148 -12.883 13.156 1 95.44 218 LYS A CA 1
ATOM 1707 C C . LYS A 1 218 ? 14.266 -13.078 14.18 1 95.44 218 LYS A C 1
ATOM 1709 O O . LYS A 1 218 ? 14.555 -12.18 14.977 1 95.44 218 LYS A O 1
ATOM 1714 N N . LYS A 1 219 ? 14.938 -14.148 14.141 1 95.75 219 LYS A N 1
ATOM 1715 C CA . LYS A 1 219 ? 16 -14.461 15.086 1 95.75 219 LYS A CA 1
ATOM 1716 C C . LYS A 1 219 ? 17.25 -13.617 14.812 1 95.75 219 LYS A C 1
ATOM 1718 O O . LYS A 1 219 ? 18.109 -13.469 15.68 1 95.75 219 LYS A O 1
ATOM 1723 N N . LEU A 1 220 ? 17.281 -13.156 13.617 1 95.19 220 LEU A N 1
ATOM 1724 C CA . LEU A 1 220 ? 18.422 -12.305 13.281 1 95.19 220 LEU A CA 1
ATOM 1725 C C . LEU A 1 220 ? 18.281 -10.938 13.945 1 95.19 220 LEU A C 1
ATOM 1727 O O . LEU A 1 220 ? 19.25 -10.164 13.977 1 95.19 220 LEU A O 1
ATOM 1731 N N . ALA A 1 221 ? 17.125 -10.594 14.461 1 93.56 221 ALA A N 1
ATOM 1732 C CA . ALA A 1 221 ? 16.875 -9.273 15.031 1 93.56 221 ALA A CA 1
ATOM 1733 C C . ALA A 1 221 ? 17.516 -9.141 16.406 1 93.56 221 ALA A C 1
ATOM 1735 O O . ALA A 1 221 ? 17.438 -10.055 17.234 1 93.56 221 ALA A O 1
ATOM 1736 N N . GLY A 1 222 ? 18.266 -8.078 16.672 1 90.19 222 GLY A N 1
ATOM 1737 C CA . GLY A 1 222 ? 18.766 -7.75 17.984 1 90.19 222 GLY A CA 1
ATOM 1738 C C . GLY A 1 222 ? 17.672 -7.363 18.969 1 90.19 222 GLY A C 1
ATOM 1739 O O . GLY A 1 222 ? 16.484 -7.402 18.625 1 90.19 222 GLY A O 1
ATOM 1740 N N . GLU A 1 223 ? 18.25 -6.859 20.125 1 87.12 223 GLU A N 1
ATOM 1741 C CA . GLU A 1 223 ? 17.328 -6.383 21.141 1 87.12 223 GLU A CA 1
ATOM 1742 C C . GLU A 1 223 ? 16.547 -5.164 20.672 1 87.12 223 GLU A C 1
ATOM 1744 O O . GLU A 1 223 ? 17.125 -4.188 20.188 1 87.12 223 GLU A O 1
ATOM 1749 N N . ASN A 1 224 ? 15.297 -5.188 20.438 1 90.38 224 ASN A N 1
ATOM 1750 C CA . ASN A 1 224 ? 14.406 -4.086 20.094 1 90.38 224 ASN A CA 1
ATOM 1751 C C . ASN A 1 224 ? 14.43 -3.77 18.609 1 90.38 224 ASN A C 1
ATOM 1753 O O . ASN A 1 224 ? 14.195 -2.629 18.203 1 90.38 224 ASN A O 1
ATOM 1757 N N . GLU A 1 225 ? 15.031 -4.668 17.891 1 94.06 225 GLU A N 1
ATOM 1758 C CA . GLU A 1 225 ? 15.055 -4.516 16.438 1 94.06 225 GLU A CA 1
ATOM 1759 C C . GLU A 1 225 ? 13.844 -5.18 15.797 1 94.06 225 GLU A C 1
ATOM 1761 O O . GLU A 1 225 ? 13.523 -6.332 16.109 1 94.06 225 GLU A O 1
ATOM 1766 N N . ARG A 1 226 ? 13.25 -4.43 15.016 1 95.12 226 ARG A N 1
ATOM 1767 C CA . ARG A 1 226 ? 12.109 -4.973 14.297 1 95.12 226 ARG A CA 1
ATOM 1768 C C . ARG A 1 226 ? 12.555 -5.777 13.078 1 95.12 226 ARG A C 1
ATOM 1770 O O . ARG A 1 226 ? 13.664 -5.586 12.578 1 95.12 226 ARG A O 1
ATOM 1777 N N . ILE A 1 227 ? 11.703 -6.672 12.609 1 96.06 227 ILE A N 1
ATOM 1778 C CA . ILE A 1 227 ? 12 -7.512 11.445 1 96.06 227 ILE A CA 1
ATOM 1779 C C . ILE A 1 227 ? 12.234 -6.633 10.219 1 96.06 227 ILE A C 1
ATOM 1781 O O . ILE A 1 227 ? 13.062 -6.953 9.367 1 96.06 227 ILE A O 1
ATOM 1785 N N . GLU A 1 228 ? 11.516 -5.473 10.102 1 97.19 228 GLU A N 1
ATOM 1786 C CA . GLU A 1 228 ? 11.695 -4.52 9.008 1 97.19 228 GLU A CA 1
ATOM 1787 C C . GLU A 1 228 ? 13.125 -3.979 8.977 1 97.19 228 GLU A C 1
ATOM 1789 O O . GLU A 1 228 ? 13.703 -3.799 7.902 1 97.19 228 GLU A O 1
ATOM 1794 N N . GLN A 1 229 ? 13.641 -3.76 10.117 1 96.88 229 GLN A N 1
ATOM 1795 C CA . GLN A 1 229 ? 15.008 -3.242 10.219 1 96.88 229 GLN A CA 1
ATOM 1796 C C . GLN A 1 229 ? 16.031 -4.301 9.805 1 96.88 229 GLN A C 1
ATOM 1798 O O . GLN A 1 229 ? 17.062 -3.977 9.219 1 96.88 229 GLN A O 1
ATOM 1803 N N . VAL A 1 230 ? 15.727 -5.578 10.172 1 97.12 230 VAL A N 1
ATOM 1804 C CA . VAL A 1 230 ? 16.578 -6.68 9.758 1 97.12 230 VAL A CA 1
ATOM 1805 C C . VAL A 1 230 ? 16.625 -6.75 8.227 1 97.12 230 VAL A C 1
ATOM 1807 O O . VAL A 1 230 ? 17.719 -6.816 7.637 1 97.12 230 VAL A O 1
ATOM 1810 N N . VAL A 1 231 ? 15.5 -6.652 7.594 1 97.5 231 VAL A N 1
ATOM 1811 C CA . VAL A 1 231 ? 15.398 -6.719 6.137 1 97.5 231 VAL A CA 1
ATOM 1812 C C . VAL A 1 231 ? 16.141 -5.539 5.512 1 97.5 231 VAL A C 1
ATOM 1814 O O . VAL A 1 231 ? 16.891 -5.707 4.551 1 97.5 231 VAL A O 1
ATOM 1817 N N . ALA A 1 232 ? 15.93 -4.371 6.098 1 96.5 232 ALA A N 1
ATOM 1818 C CA . ALA A 1 232 ? 16.609 -3.172 5.605 1 96.5 232 ALA A CA 1
ATOM 1819 C C . ALA A 1 232 ? 18.125 -3.322 5.684 1 96.5 232 ALA A C 1
ATOM 1821 O O . ALA A 1 232 ? 18.844 -2.957 4.75 1 96.5 232 ALA A O 1
ATOM 1822 N N . ARG A 1 233 ? 18.547 -3.865 6.754 1 95.94 233 ARG A N 1
ATOM 1823 C CA . ARG A 1 233 ? 19.984 -4.066 6.957 1 95.94 233 ARG A CA 1
ATOM 1824 C C . ARG A 1 233 ? 20.547 -5.059 5.949 1 95.94 233 ARG A C 1
ATOM 1826 O O . ARG A 1 233 ? 21.594 -4.82 5.352 1 95.94 233 ARG A O 1
ATOM 1833 N N . LEU A 1 234 ? 19.828 -6.141 5.73 1 96.44 234 LEU A N 1
ATOM 1834 C CA . LEU A 1 234 ? 20.266 -7.16 4.781 1 96.44 234 LEU A CA 1
ATOM 1835 C C . LEU A 1 234 ? 20.359 -6.586 3.371 1 96.44 234 LEU A C 1
ATOM 1837 O O . LEU A 1 234 ? 21.312 -6.863 2.645 1 96.44 234 LEU A O 1
ATOM 1841 N N . ILE A 1 235 ? 19.422 -5.824 3.01 1 95.75 235 ILE A N 1
ATOM 1842 C CA . ILE A 1 235 ? 19.422 -5.199 1.692 1 95.75 235 ILE A CA 1
ATOM 1843 C C . ILE A 1 235 ? 20.578 -4.211 1.578 1 95.75 235 ILE A C 1
ATOM 1845 O O . ILE A 1 235 ? 21.281 -4.188 0.568 1 95.75 235 ILE A O 1
ATOM 1849 N N . GLY A 1 236 ? 20.719 -3.379 2.621 1 93.19 236 GLY A N 1
ATOM 1850 C CA . GLY A 1 236 ? 21.797 -2.412 2.629 1 93.19 236 GLY A CA 1
ATOM 1851 C C . GLY A 1 236 ? 23.172 -3.049 2.494 1 93.19 236 GLY A C 1
ATOM 1852 O O . GLY A 1 236 ? 24.031 -2.529 1.788 1 93.19 236 GLY A O 1
ATOM 1853 N N . ASP A 1 237 ? 23.359 -4.164 3.109 1 90.5 237 ASP A N 1
ATOM 1854 C CA . ASP A 1 237 ? 24.641 -4.883 3.09 1 90.5 237 ASP A CA 1
ATOM 1855 C C . ASP A 1 237 ? 24.922 -5.453 1.704 1 90.5 237 ASP A C 1
ATOM 1857 O O . ASP A 1 237 ? 26.078 -5.746 1.373 1 90.5 237 ASP A O 1
ATOM 1861 N N . SER A 1 238 ? 23.859 -5.637 0.968 1 84.75 238 SER A N 1
ATOM 1862 C CA . SER A 1 238 ? 24.016 -6.27 -0.337 1 84.75 238 SER A CA 1
ATOM 1863 C C . SER A 1 238 ? 24.25 -5.23 -1.431 1 84.75 238 SER A C 1
ATOM 1865 O O . SER A 1 238 ? 24.562 -5.586 -2.572 1 84.75 238 SER A O 1
ATOM 1867 N N . LEU A 1 239 ? 24.016 -3.98 -1.099 1 77.88 239 LEU A N 1
ATOM 1868 C CA . LEU A 1 239 ? 24.203 -2.93 -2.092 1 77.88 239 LEU A CA 1
ATOM 1869 C C . LEU A 1 239 ? 25.656 -2.453 -2.113 1 77.88 239 LEU A C 1
ATOM 1871 O O . LEU A 1 239 ? 26.219 -2.217 -3.182 1 77.88 239 LEU A O 1
ATOM 1875 N N . MET B 1 1 ? -5.574 23.656 28.078 1 53.69 1 MET B N 1
ATOM 1876 C CA . MET B 1 1 ? -4.527 23.719 27.062 1 53.69 1 MET B CA 1
ATOM 1877 C C . MET B 1 1 ? -5.125 23.641 25.672 1 53.69 1 MET B C 1
ATOM 1879 O O . MET B 1 1 ? -6.125 22.953 25.453 1 53.69 1 MET B O 1
ATOM 1883 N N . LEU B 1 2 ? -4.809 24.562 24.688 1 74 2 LEU B N 1
ATOM 1884 C CA . LEU B 1 2 ? -5.465 24.797 23.406 1 74 2 LEU B CA 1
ATOM 1885 C C . LEU B 1 2 ? -5.18 23.672 22.422 1 74 2 LEU B C 1
ATOM 1887 O O . LEU B 1 2 ? -4.059 23.156 22.375 1 74 2 LEU B O 1
ATOM 1891 N N . ASP B 1 3 ? -6.199 23.062 21.844 1 92.12 3 ASP B N 1
ATOM 1892 C CA . ASP B 1 3 ? -6.078 22.016 20.812 1 92.12 3 ASP B CA 1
ATOM 1893 C C . ASP B 1 3 ? -5.41 22.562 19.562 1 92.12 3 ASP B C 1
ATOM 1895 O O . ASP B 1 3 ? -5.637 23.719 19.188 1 92.12 3 ASP B O 1
ATOM 1899 N N . CYS B 1 4 ? -4.516 21.797 19.062 1 97.25 4 CYS B N 1
ATOM 1900 C CA . CYS B 1 4 ? -3.844 22.188 17.828 1 97.25 4 CYS B CA 1
ATOM 1901 C C . CYS B 1 4 ? -4.77 22.031 16.625 1 97.25 4 CYS B C 1
ATOM 1903 O O . CYS B 1 4 ? -4.66 22.781 15.648 1 97.25 4 CYS B O 1
ATOM 1905 N N . ILE B 1 5 ? -5.66 21.047 16.688 1 98.62 5 ILE B N 1
ATOM 1906 C CA . ILE B 1 5 ? -6.672 20.828 15.648 1 98.62 5 ILE B CA 1
ATOM 1907 C C . ILE B 1 5 ? -8.047 20.688 16.297 1 98.62 5 ILE B C 1
ATOM 1909 O O . ILE B 1 5 ? -8.242 19.859 17.188 1 98.62 5 ILE B O 1
ATOM 1913 N N . GLU B 1 6 ? -8.938 21.547 15.859 1 98.56 6 GLU B N 1
ATOM 1914 C CA . GLU B 1 6 ? -10.32 21.484 16.312 1 98.56 6 GLU B CA 1
ATOM 1915 C C . GLU B 1 6 ? -11.273 21.297 15.133 1 98.56 6 GLU B C 1
ATOM 1917 O O . GLU B 1 6 ? -11.289 22.109 14.203 1 98.56 6 GLU B O 1
ATOM 1922 N N . VAL B 1 7 ? -11.984 20.25 15.109 1 98.44 7 VAL B N 1
ATOM 1923 C CA . VAL B 1 7 ? -13.016 19.953 14.117 1 98.44 7 VAL B CA 1
ATOM 1924 C C . VAL B 1 7 ? -14.375 19.859 14.789 1 98.44 7 VAL B C 1
ATOM 1926 O O . VAL B 1 7 ? -14.594 19 15.648 1 98.44 7 VAL B O 1
ATOM 1929 N N . ASP B 1 8 ? -15.281 20.734 14.375 1 97.81 8 ASP B N 1
ATOM 1930 C CA . ASP B 1 8 ? -16.562 20.828 15.07 1 97.81 8 ASP B CA 1
ATOM 1931 C C . ASP B 1 8 ? -17.734 20.734 14.086 1 97.81 8 ASP B C 1
ATOM 1933 O O . ASP B 1 8 ? -18.141 21.75 13.5 1 97.81 8 ASP B O 1
ATOM 1937 N N . GLY B 1 9 ? -18.266 19.547 13.938 1 98.06 9 GLY B N 1
ATOM 1938 C CA . GLY B 1 9 ? -19.516 19.344 13.242 1 98.06 9 GLY B CA 1
ATOM 1939 C C . GLY B 1 9 ? -19.406 19.5 11.742 1 98.06 9 GLY B C 1
ATOM 1940 O O . GLY B 1 9 ? -20.234 20.172 11.117 1 98.06 9 GLY B O 1
ATOM 1941 N N . LEU B 1 10 ? -18.406 18.953 11.141 1 98.25 10 LEU B N 1
ATOM 1942 C CA . LEU B 1 10 ? -18.172 19.125 9.711 1 98.25 10 LEU B CA 1
ATOM 1943 C C . LEU B 1 10 ? -19.188 18.344 8.898 1 98.25 10 LEU B C 1
ATOM 1945 O O . LEU B 1 10 ? -19.422 17.156 9.164 1 98.25 10 LEU B O 1
ATOM 1949 N N . ILE B 1 11 ? -19.797 19.047 8.031 1 98.69 11 ILE B N 1
ATOM 1950 C CA . ILE B 1 11 ? -20.656 18.438 7.023 1 98.69 11 ILE B CA 1
ATOM 1951 C C . ILE B 1 11 ? -20.125 18.766 5.629 1 98.69 11 ILE B C 1
ATOM 1953 O O . ILE B 1 11 ? -19.75 19.891 5.348 1 98.69 11 ILE B O 1
ATOM 1957 N N . LYS B 1 12 ? -19.969 17.797 4.758 1 98.56 12 LYS B N 1
ATOM 1958 C CA . LYS B 1 12 ? -19.547 17.984 3.373 1 98.56 12 LYS B CA 1
ATOM 1959 C C . LYS B 1 12 ? -20.359 17.125 2.424 1 98.56 12 LYS B C 1
ATOM 1961 O O . LYS B 1 12 ? -20.516 15.914 2.648 1 98.56 12 LYS B O 1
ATOM 1966 N N . PHE B 1 13 ? -20.875 17.719 1.385 1 97.69 13 PHE B N 1
ATOM 1967 C CA . PHE B 1 13 ? -21.625 17.031 0.343 1 97.69 13 PHE B CA 1
ATOM 1968 C C . PHE B 1 13 ? -20.859 17.031 -0.973 1 97.69 13 PHE B C 1
ATOM 1970 O O . PHE B 1 13 ? -20.234 18.031 -1.323 1 97.69 13 PHE B O 1
ATOM 1977 N N . TYR B 1 14 ? -20.859 15.961 -1.734 1 96.25 14 TYR B N 1
ATOM 1978 C CA . TYR B 1 14 ? -20.578 15.867 -3.164 1 96.25 14 TYR B CA 1
ATOM 1979 C C . TYR B 1 14 ? -21.844 15.508 -3.941 1 96.25 14 TYR B C 1
ATOM 1981 O O . TYR B 1 14 ? -22.234 14.336 -3.99 1 96.25 14 TYR B O 1
ATOM 1989 N N . GLY B 1 15 ? -22.406 16.484 -4.527 1 96 15 GLY B N 1
ATOM 1990 C CA . GLY B 1 15 ? -23.75 16.25 -5.016 1 96 15 GLY B CA 1
ATOM 1991 C C . GLY B 1 15 ? -24.734 15.852 -3.92 1 96 15 GLY B C 1
ATOM 1992 O O . GLY B 1 15 ? -24.875 16.562 -2.926 1 96 15 GLY B O 1
ATOM 1993 N N . SER B 1 16 ? -25.281 14.703 -4.098 1 95.44 16 SER B N 1
ATOM 1994 C CA . SER B 1 16 ? -26.25 14.227 -3.107 1 95.44 16 SER B CA 1
ATOM 1995 C C . SER B 1 16 ? -25.562 13.336 -2.072 1 95.44 16 SER B C 1
ATOM 1997 O O . SER B 1 16 ? -26.188 12.969 -1.07 1 95.44 16 SER B O 1
ATOM 1999 N N . PHE B 1 17 ? -24.375 13.125 -2.287 1 95.56 17 PHE B N 1
ATOM 2000 C CA . PHE B 1 17 ? -23.656 12.219 -1.398 1 95.56 17 PHE B CA 1
ATOM 2001 C C . PHE B 1 17 ? -23.094 12.969 -0.195 1 95.56 17 PHE B C 1
ATOM 2003 O O . PHE B 1 17 ? -22.344 13.93 -0.353 1 95.56 17 PHE B O 1
ATOM 2010 N N . LYS B 1 18 ? -23.562 12.609 1.038 1 97.31 18 LYS B N 1
ATOM 2011 C CA . LYS B 1 18 ? -23.062 13.219 2.273 1 97.31 18 LYS B CA 1
ATOM 2012 C C . LYS B 1 18 ? -21.766 12.555 2.727 1 97.31 18 LYS B C 1
ATOM 2014 O O . LYS B 1 18 ? -21.797 11.578 3.479 1 97.31 18 LYS B O 1
ATOM 2019 N N . ALA B 1 19 ? -20.547 13.102 2.41 1 98.25 19 ALA B N 1
ATOM 2020 C CA . ALA B 1 19 ? -19.234 12.523 2.668 1 98.25 19 ALA B CA 1
ATOM 2021 C C . ALA B 1 19 ? -18.844 12.664 4.137 1 98.25 19 ALA B C 1
ATOM 2023 O O . ALA B 1 19 ? -18.219 11.773 4.711 1 98.25 19 ALA B O 1
ATOM 2024 N N . LEU B 1 20 ? -19.141 13.812 4.738 1 98.81 20 LEU B N 1
ATOM 2025 C CA . LEU B 1 20 ? -18.969 14.047 6.168 1 98.81 20 LEU B CA 1
ATOM 2026 C C . LEU B 1 20 ? -20.297 14.445 6.812 1 98.81 20 LEU B C 1
ATOM 2028 O O . LEU B 1 20 ? -21.031 15.273 6.277 1 98.81 20 LEU B O 1
ATOM 2032 N N . ASP B 1 21 ? -20.594 13.859 7.922 1 98.5 21 ASP B N 1
ATOM 2033 C CA . ASP B 1 21 ? -21.906 13.992 8.539 1 98.5 21 ASP B CA 1
ATOM 2034 C C . ASP B 1 21 ? -21.781 14.352 10.016 1 98.5 21 ASP B C 1
ATOM 2036 O O . ASP B 1 21 ? -22.203 13.594 10.891 1 98.5 21 ASP B O 1
ATOM 2040 N N . GLY B 1 22 ? -21.359 15.562 10.25 1 98.44 22 GLY B N 1
ATOM 2041 C CA . GLY B 1 22 ? -21.219 16.047 11.609 1 98.44 22 GLY B CA 1
ATOM 2042 C C . GLY B 1 22 ? -19.938 15.57 12.281 1 98.44 22 GLY B C 1
ATOM 2043 O O . GLY B 1 22 ? -19.938 15.25 13.477 1 98.44 22 GLY B O 1
ATOM 2044 N N . LEU B 1 23 ? -18.906 15.453 11.531 1 98.69 23 LEU B N 1
ATOM 2045 C CA . LEU B 1 23 ? -17.625 14.969 12.039 1 98.69 23 LEU B CA 1
ATOM 2046 C C . LEU B 1 23 ? -17.047 15.945 13.062 1 98.69 23 LEU B C 1
ATOM 2048 O O . LEU B 1 23 ? -17.016 17.156 12.828 1 98.69 23 LEU B O 1
ATOM 2052 N N . ALA B 1 24 ? -16.641 15.414 14.203 1 98.56 24 ALA B N 1
ATOM 2053 C CA . ALA B 1 24 ? -16.078 16.25 15.266 1 98.56 24 ALA B CA 1
ATOM 2054 C C . ALA B 1 24 ? -14.977 15.5 16.016 1 98.56 24 ALA B C 1
ATOM 2056 O O . ALA B 1 24 ? -15.133 14.336 16.375 1 98.56 24 ALA B O 1
ATOM 2057 N N . PHE B 1 25 ? -13.867 16.156 16.203 1 98.44 25 PHE B N 1
ATOM 2058 C CA . PHE B 1 25 ? -12.789 15.641 17.031 1 98.44 25 PHE B CA 1
ATOM 2059 C C . PHE B 1 25 ? -11.789 16.734 17.375 1 98.44 25 PHE B C 1
ATOM 2061 O O . PHE B 1 25 ? -11.82 17.812 16.781 1 98.44 25 PHE B O 1
ATOM 2068 N N . TYR B 1 26 ? -10.984 16.469 18.344 1 98.12 26 TYR B N 1
ATOM 2069 C CA . TYR B 1 26 ? -9.969 17.406 18.812 1 98.12 26 TYR B CA 1
ATOM 2070 C C . TYR B 1 26 ? -8.625 16.703 18.984 1 98.12 26 TYR B C 1
ATOM 2072 O O . TYR B 1 26 ? -8.562 15.562 19.438 1 98.12 26 TYR B O 1
ATOM 2080 N N . ILE B 1 27 ? -7.582 17.375 18.609 1 98.56 27 ILE B N 1
ATOM 2081 C CA . ILE B 1 27 ? -6.23 16.844 18.75 1 98.56 27 ILE B CA 1
ATOM 2082 C C . ILE B 1 27 ? -5.359 17.875 19.484 1 98.56 27 ILE B C 1
ATOM 2084 O O . ILE B 1 27 ? -5.285 19.031 19.062 1 98.56 27 ILE B O 1
ATOM 2088 N N . LYS B 1 28 ? -4.668 17.469 20.531 1 97.94 28 LYS B N 1
ATOM 2089 C CA . LYS B 1 28 ? -3.783 18.344 21.297 1 97.94 28 LYS B CA 1
ATOM 2090 C C . LYS B 1 28 ? -2.436 18.5 20.594 1 97.94 28 LYS B C 1
ATOM 2092 O O . LYS B 1 28 ? -2.043 17.656 19.797 1 97.94 28 LYS B O 1
ATOM 2097 N N . CYS B 1 29 ? -1.799 19.609 20.953 1 97.75 29 CYS B N 1
ATOM 2098 C CA . CYS B 1 29 ? -0.468 19.828 20.391 1 97.75 29 CYS B CA 1
ATOM 2099 C C . CYS B 1 29 ? 0.477 18.703 20.797 1 97.75 29 CYS B C 1
ATOM 2101 O O . CYS B 1 29 ? 0.468 18.266 21.938 1 97.75 29 CYS B O 1
ATOM 2103 N N . GLY B 1 30 ? 1.196 18.172 19.781 1 96.94 30 GLY B N 1
ATOM 2104 C CA . GLY B 1 30 ? 2.188 17.141 20.031 1 96.94 30 GLY B CA 1
ATOM 2105 C C . GLY B 1 30 ? 1.64 15.734 19.875 1 96.94 30 GLY B C 1
ATOM 2106 O O . GLY B 1 30 ? 2.404 14.773 19.812 1 96.94 30 GLY B O 1
ATOM 2107 N N . GLU B 1 31 ? 0.362 15.586 19.719 1 98.06 31 GLU B N 1
ATOM 2108 C CA . GLU B 1 31 ? -0.23 14.266 19.547 1 98.06 31 GLU B CA 1
ATOM 2109 C C . GLU B 1 31 ? -0.036 13.758 18.125 1 98.06 31 GLU B C 1
ATOM 2111 O O . GLU B 1 31 ? -0.05 14.547 17.172 1 98.06 31 GLU B O 1
ATOM 2116 N N . LYS B 1 32 ? 0.162 12.516 18.031 1 98.62 32 LYS B N 1
ATOM 2117 C CA . LYS B 1 32 ? 0.18 11.812 16.75 1 98.62 32 LYS B CA 1
ATOM 2118 C C . LYS B 1 32 ? -0.984 10.828 16.641 1 98.62 32 LYS B C 1
ATOM 2120 O O . LYS B 1 32 ? -1.05 9.852 17.391 1 98.62 32 LYS B O 1
ATOM 2125 N N . VAL B 1 33 ? -1.843 11.109 15.703 1 98.88 33 VAL B N 1
ATOM 2126 C CA . VAL B 1 33 ? -3.146 10.453 15.672 1 98.88 33 VAL B CA 1
ATOM 2127 C C . VAL B 1 33 ? -3.352 9.781 14.312 1 98.88 33 VAL B C 1
ATOM 2129 O O . VAL B 1 33 ? -3.039 10.359 13.273 1 98.88 33 VAL B O 1
ATOM 2132 N N . ALA B 1 34 ? -3.828 8.555 14.352 1 98.88 34 ALA B N 1
ATOM 2133 C CA . ALA B 1 34 ? -4.223 7.867 13.125 1 98.88 34 ALA B CA 1
ATOM 2134 C C . ALA B 1 34 ? -5.684 8.141 12.789 1 98.88 34 ALA B C 1
ATOM 2136 O O . ALA B 1 34 ? -6.551 8.086 13.672 1 98.88 34 ALA B O 1
ATOM 2137 N N . LEU B 1 35 ? -5.953 8.516 11.586 1 98.81 35 LEU B N 1
ATOM 2138 C CA . LEU B 1 35 ? -7.301 8.586 11.031 1 98.81 35 LEU B CA 1
ATOM 2139 C C . LEU B 1 35 ? -7.625 7.328 10.234 1 98.81 35 LEU B C 1
ATOM 2141 O O . LEU B 1 35 ? -7.191 7.184 9.086 1 98.81 35 LEU B O 1
ATOM 2145 N N . LEU B 1 36 ? -8.406 6.457 10.797 1 98.31 36 LEU B N 1
ATOM 2146 C CA . LEU B 1 36 ? -8.703 5.164 10.203 1 98.31 36 LEU B CA 1
ATOM 2147 C C . LEU B 1 36 ? -10.164 5.094 9.75 1 98.31 36 LEU B C 1
ATOM 2149 O O . LEU B 1 36 ? -11.016 5.812 10.273 1 98.31 36 LEU B O 1
ATOM 2153 N N . GLY B 1 37 ? -10.469 4.234 8.867 1 97.19 37 GLY B N 1
ATOM 2154 C CA . GLY B 1 37 ? -11.797 3.998 8.312 1 97.19 37 GLY B CA 1
ATOM 2155 C C . GLY B 1 37 ? -11.773 3.26 6.988 1 97.19 37 GLY B C 1
ATOM 2156 O O . GLY B 1 37 ? -10.719 3.162 6.348 1 97.19 37 GLY B O 1
ATOM 2157 N N . PRO B 1 38 ? -12.891 2.734 6.613 1 96.31 38 PRO B N 1
ATOM 2158 C CA . PRO B 1 38 ? -12.953 2.064 5.312 1 96.31 38 PRO B CA 1
ATOM 2159 C C . PRO B 1 38 ? -12.82 3.035 4.141 1 96.31 38 PRO B C 1
ATOM 2161 O O . PRO B 1 38 ? -12.75 4.25 4.344 1 96.31 38 PRO B O 1
ATOM 2164 N N . ASN B 1 39 ? -12.688 2.441 2.957 1 93.75 39 ASN B N 1
ATOM 2165 C CA . ASN B 1 39 ? -12.695 3.289 1.77 1 93.75 39 ASN B CA 1
ATOM 2166 C C . ASN B 1 39 ? -13.977 4.109 1.674 1 93.75 39 ASN B C 1
ATOM 2168 O O . ASN B 1 39 ? -15.07 3.588 1.899 1 93.75 39 ASN B O 1
ATOM 2172 N N . GLY B 1 40 ? -13.82 5.371 1.451 1 93.75 40 GLY B N 1
ATOM 2173 C CA . GLY B 1 40 ? -14.984 6.23 1.312 1 93.75 40 GLY B CA 1
ATOM 2174 C C . GLY B 1 40 ? -15.5 6.758 2.639 1 93.75 40 GLY B C 1
ATOM 2175 O O . GLY B 1 40 ? -16.531 7.422 2.689 1 93.75 40 GLY B O 1
ATOM 2176 N N . ALA B 1 41 ? -14.734 6.566 3.65 1 97 41 ALA B N 1
ATOM 2177 C CA . ALA B 1 41 ? -15.211 6.934 4.98 1 97 41 ALA B CA 1
ATOM 2178 C C . ALA B 1 41 ? -15.141 8.445 5.191 1 97 41 ALA B C 1
ATOM 2180 O O . ALA B 1 41 ? -15.734 8.977 6.133 1 97 41 ALA B O 1
ATOM 2181 N N . GLY B 1 42 ? -14.367 9.133 4.375 1 97.56 42 GLY B N 1
ATOM 2182 C CA . GLY B 1 42 ? -14.227 10.578 4.5 1 97.56 42 GLY B CA 1
ATOM 2183 C C . GLY B 1 42 ? -12.836 11.008 4.918 1 97.56 42 GLY B C 1
ATOM 2184 O O . GLY B 1 42 ? -12.609 12.172 5.254 1 97.56 42 GLY B O 1
ATOM 2185 N N . LYS B 1 43 ? -11.875 10.117 4.965 1 98.31 43 LYS B N 1
ATOM 2186 C CA . LYS B 1 43 ? -10.531 10.414 5.438 1 98.31 43 LYS B CA 1
ATOM 2187 C C . LYS B 1 43 ? -9.883 11.508 4.598 1 98.31 43 LYS B C 1
ATOM 2189 O O . LYS B 1 43 ? -9.477 12.547 5.129 1 98.31 43 LYS B O 1
ATOM 2194 N N . THR B 1 44 ? -9.828 11.297 3.26 1 97.75 44 THR B N 1
ATOM 2195 C CA . THR B 1 44 ? -9.227 12.242 2.334 1 97.75 44 THR B CA 1
ATOM 2196 C C . THR B 1 44 ? -9.953 13.586 2.375 1 97.75 44 THR B C 1
ATOM 2198 O O . THR B 1 44 ? -9.328 14.641 2.404 1 97.75 44 THR B O 1
ATOM 2201 N N . THR B 1 45 ? -11.289 13.555 2.408 1 98.25 45 THR B N 1
ATOM 2202 C CA . THR B 1 45 ? -12.102 14.766 2.502 1 98.25 45 THR B CA 1
ATOM 2203 C C . THR B 1 45 ? -11.75 15.555 3.764 1 98.25 45 THR B C 1
ATOM 2205 O O . THR B 1 45 ? -11.562 16.766 3.709 1 98.25 45 THR B O 1
ATOM 2208 N N . THR B 1 46 ? -11.625 14.852 4.84 1 98.75 46 THR B N 1
ATOM 2209 C CA . THR B 1 46 ? -11.281 15.477 6.109 1 98.75 46 THR B CA 1
ATOM 2210 C C . THR B 1 46 ? -9.922 16.156 6.027 1 98.75 46 THR B C 1
ATOM 2212 O O . THR B 1 46 ? -9.789 17.344 6.355 1 98.75 46 THR B O 1
ATOM 2215 N N . LEU B 1 47 ? -8.93 15.461 5.52 1 98.75 47 LEU B N 1
ATOM 2216 C CA . LEU B 1 47 ? -7.57 15.984 5.453 1 98.75 47 LEU B CA 1
ATOM 2217 C C . LEU B 1 47 ? -7.504 17.203 4.527 1 98.75 47 LEU B C 1
ATOM 2219 O O . LEU B 1 47 ? -6.805 18.172 4.824 1 98.75 47 LEU B O 1
ATOM 2223 N N . ARG B 1 48 ? -8.227 17.172 3.486 1 98.31 48 ARG B N 1
ATOM 2224 C CA . ARG B 1 48 ? -8.219 18.297 2.543 1 98.31 48 ARG B CA 1
ATOM 2225 C C . ARG B 1 48 ? -8.875 19.531 3.146 1 98.31 48 ARG B C 1
ATOM 2227 O O . ARG B 1 48 ? -8.453 20.656 2.885 1 98.31 48 ARG B O 1
ATOM 2234 N N . ILE B 1 49 ? -9.922 19.328 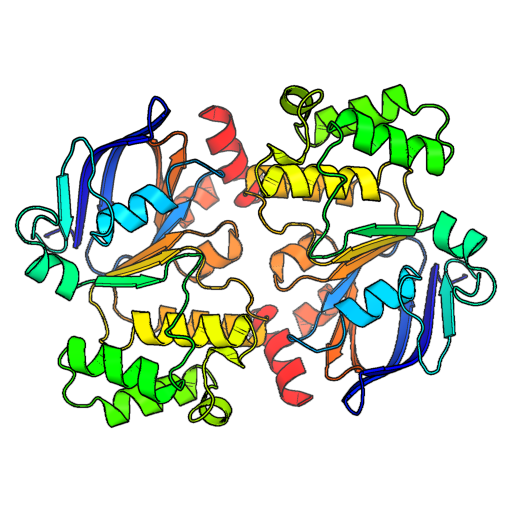3.9 1 98.5 49 ILE B N 1
ATOM 2235 C CA . ILE B 1 49 ? -10.562 20.453 4.582 1 98.5 49 ILE B CA 1
ATOM 2236 C C . ILE B 1 49 ? -9.609 21.047 5.613 1 98.5 49 ILE B C 1
ATOM 2238 O O . ILE B 1 49 ? -9.453 22.266 5.691 1 98.5 49 ILE B O 1
ATOM 2242 N N . LEU B 1 50 ? -8.945 20.203 6.359 1 98.62 50 LEU B N 1
ATOM 2243 C CA . LEU B 1 50 ? -7.996 20.656 7.367 1 98.62 50 LEU B CA 1
ATOM 2244 C C . LEU B 1 50 ? -6.848 21.422 6.727 1 98.62 50 LEU B C 1
ATOM 2246 O O . LEU B 1 50 ? -6.336 22.391 7.309 1 98.62 50 LEU B O 1
ATOM 2250 N N . ALA B 1 51 ? -6.465 21.031 5.523 1 97.88 51 ALA B N 1
ATOM 2251 C CA . ALA B 1 51 ? -5.352 21.656 4.812 1 97.88 51 ALA B CA 1
ATOM 2252 C C . ALA B 1 51 ? -5.797 22.953 4.133 1 97.88 51 ALA B C 1
ATOM 2254 O O . ALA B 1 51 ? -4.977 23.672 3.561 1 97.88 51 ALA B O 1
ATOM 2255 N N . GLY B 1 52 ? -7.098 23.156 4.082 1 97.25 52 GLY B N 1
ATOM 2256 C CA . GLY B 1 52 ? -7.637 24.375 3.48 1 97.25 52 GLY B CA 1
ATOM 2257 C C . GLY B 1 52 ? -7.84 24.25 1.982 1 97.25 52 GLY B C 1
ATOM 2258 O O . GLY B 1 52 ? -7.977 25.25 1.286 1 97.25 52 GLY B O 1
ATOM 2259 N N . LEU B 1 53 ? -7.816 23.094 1.444 1 96.19 53 LEU B N 1
ATOM 2260 C CA . LEU B 1 53 ? -7.941 22.844 0.01 1 96.19 53 LEU B CA 1
ATOM 2261 C C . LEU B 1 53 ? -9.398 22.609 -0.376 1 96.19 53 LEU B C 1
ATOM 2263 O O . LEU B 1 53 ? -9.742 22.609 -1.561 1 96.19 53 LEU B O 1
ATOM 2267 N N . LEU B 1 54 ? -10.227 22.359 0.585 1 96.88 54 LEU B N 1
ATOM 2268 C CA . LEU B 1 54 ? -11.648 22.094 0.398 1 96.88 54 LEU B CA 1
ATOM 2269 C C . LEU B 1 54 ? -12.477 22.781 1.476 1 96.88 54 LEU B C 1
ATOM 2271 O O . LEU B 1 54 ? -12.109 22.781 2.652 1 96.88 54 LEU B O 1
ATOM 2275 N N . ARG B 1 55 ? -13.57 23.391 1.158 1 96.62 55 ARG B N 1
ATOM 2276 C CA . ARG B 1 55 ? -14.445 24.047 2.117 1 96.62 55 ARG B CA 1
ATOM 2277 C C . ARG B 1 55 ? -15.578 23.109 2.553 1 96.62 55 ARG B C 1
ATOM 2279 O O . ARG B 1 55 ? -16.219 22.484 1.717 1 96.62 55 ARG B O 1
ATOM 2286 N N . PRO B 1 56 ? -15.789 23.047 3.775 1 97.56 56 PRO B N 1
ATOM 2287 C CA . PRO B 1 56 ? -16.969 22.281 4.211 1 97.56 56 PRO B CA 1
ATOM 2288 C C . PRO B 1 56 ? -18.281 23.016 3.951 1 97.56 56 PRO B C 1
ATOM 2290 O O . PRO B 1 56 ? -18.266 24.219 3.688 1 97.56 56 PRO B O 1
ATOM 2293 N N . ASN B 1 57 ? -19.359 22.25 3.879 1 98.19 57 ASN B N 1
ATOM 2294 C CA . ASN B 1 57 ? -20.672 22.875 3.803 1 98.19 57 ASN B CA 1
ATOM 2295 C C . ASN B 1 57 ? -21.094 23.469 5.145 1 98.19 57 ASN B C 1
ATOM 2297 O O . ASN B 1 57 ? -21.703 24.547 5.195 1 98.19 57 ASN B O 1
ATOM 2301 N N . GLU B 1 58 ? -20.812 22.812 6.18 1 98.19 58 GLU B N 1
ATOM 2302 C CA . GLU B 1 58 ? -21.094 23.266 7.539 1 98.19 58 GLU B CA 1
ATOM 2303 C C . GLU B 1 58 ? -20 22.859 8.5 1 98.19 58 GLU B C 1
ATOM 2305 O O . GLU B 1 58 ? -19.156 22.016 8.164 1 98.19 58 GLU B O 1
ATOM 2310 N N . GLY B 1 59 ? -19.969 23.547 9.609 1 98.12 59 GLY B N 1
ATOM 2311 C CA . GLY B 1 59 ? -19 23.234 10.648 1 98.12 59 GLY B CA 1
ATOM 2312 C C . GLY B 1 59 ? -17.797 24.156 10.641 1 98.12 59 GLY B C 1
ATOM 2313 O O . GLY B 1 59 ? -17.734 25.094 9.852 1 98.12 59 GLY B O 1
ATOM 2314 N N . ILE B 1 60 ? -16.922 23.859 11.625 1 97.44 60 ILE B N 1
ATOM 2315 C CA . ILE B 1 60 ? -15.781 24.75 11.812 1 97.44 60 ILE B CA 1
ATOM 2316 C C . ILE B 1 60 ? -14.508 23.938 12.016 1 97.44 60 ILE B C 1
ATOM 2318 O O . ILE B 1 60 ? -14.531 22.891 12.688 1 97.44 60 ILE B O 1
ATOM 2322 N N . VAL B 1 61 ? -13.469 24.438 11.414 1 98.06 61 VAL B N 1
ATOM 2323 C CA . VAL B 1 61 ? -12.133 23.875 11.633 1 98.06 61 VAL B CA 1
ATOM 2324 C C . VAL B 1 61 ? -11.188 24.969 12.125 1 98.06 61 VAL B C 1
ATOM 2326 O O . VAL B 1 61 ? -11.102 26.031 11.523 1 98.06 61 VAL B O 1
ATOM 2329 N N . LYS B 1 62 ? -10.547 24.703 13.211 1 98.12 62 LYS B N 1
ATOM 2330 C CA . LYS B 1 62 ? -9.508 25.609 13.695 1 98.12 62 LYS B CA 1
ATOM 2331 C C . LYS B 1 62 ? -8.156 24.922 13.773 1 98.12 62 LYS B C 1
ATOM 2333 O O . LYS B 1 62 ? -8.062 23.766 14.211 1 98.12 62 LYS B O 1
ATOM 2338 N N . ILE B 1 63 ? -7.195 25.609 13.328 1 98.25 63 ILE B N 1
ATOM 2339 C CA . ILE B 1 63 ? -5.797 25.188 13.383 1 98.25 63 ILE B CA 1
ATOM 2340 C C . ILE B 1 63 ? -5.016 26.141 14.281 1 98.25 63 ILE B C 1
ATOM 2342 O O . ILE B 1 63 ? -4.812 27.312 13.938 1 98.25 63 ILE B O 1
ATOM 2346 N N . LYS B 1 64 ? -4.609 25.656 15.398 1 97.19 64 LYS B N 1
ATOM 2347 C CA . LYS B 1 64 ? -3.938 26.469 16.406 1 97.19 64 LYS B CA 1
ATOM 2348 C C . LYS B 1 64 ? -4.75 27.719 16.719 1 97.19 64 LYS B C 1
ATOM 2350 O O . LYS B 1 64 ? -4.207 28.828 16.766 1 97.19 64 LYS B O 1
ATOM 2355 N N . GLY B 1 65 ? -5.969 27.516 16.766 1 96.56 65 GLY B N 1
ATOM 2356 C CA . GLY B 1 65 ? -6.867 28.594 17.156 1 96.56 65 GLY B CA 1
ATOM 2357 C C . GLY B 1 65 ? -7.348 29.438 15.992 1 96.56 65 GLY B C 1
ATOM 2358 O O . GLY B 1 65 ? -8.297 30.203 16.125 1 96.56 65 GLY B O 1
ATOM 2359 N N . PHE B 1 66 ? -6.746 29.328 14.836 1 97.19 66 PHE B N 1
ATOM 2360 C CA . PHE B 1 66 ? -7.133 30.078 13.656 1 97.19 66 PHE B CA 1
ATOM 2361 C C . PHE B 1 66 ? -8.164 29.328 12.828 1 97.19 66 PHE B C 1
ATOM 2363 O O . PHE B 1 66 ? -7.965 28.156 12.508 1 97.19 66 PHE B O 1
ATOM 2370 N N . ASP B 1 67 ? -9.25 30 12.531 1 97.38 67 ASP B N 1
ATOM 2371 C CA . ASP B 1 67 ? -10.266 29.422 11.664 1 97.38 67 ASP B CA 1
ATOM 2372 C C . ASP B 1 67 ? -9.758 29.281 10.234 1 97.38 67 ASP B C 1
ATOM 2374 O O . ASP B 1 67 ? -9.336 30.266 9.617 1 97.38 67 ASP B O 1
ATOM 2378 N N . ILE B 1 68 ? -9.836 28.078 9.711 1 97.25 68 ILE B N 1
ATOM 2379 C CA . ILE B 1 68 ? -9.219 27.781 8.422 1 97.25 68 ILE B CA 1
ATOM 2380 C C . ILE B 1 68 ? -9.914 28.578 7.32 1 97.25 68 ILE B C 1
ATOM 2382 O O . ILE B 1 68 ? -9.297 28.906 6.297 1 97.25 68 ILE B O 1
ATOM 2386 N N . SER B 1 69 ? -11.188 28.922 7.496 1 95.06 69 SER B N 1
ATOM 2387 C CA . SER B 1 69 ? -11.953 29.688 6.508 1 95.06 69 SER B CA 1
ATOM 2388 C C . SER B 1 69 ? -11.781 31.188 6.703 1 95.06 69 SER B C 1
ATOM 2390 O O . SER B 1 69 ? -11.703 31.938 5.734 1 95.06 69 SER B O 1
ATOM 2392 N N . LYS B 1 70 ? -11.672 31.641 7.914 1 95.81 70 LYS B N 1
ATOM 2393 C CA . LYS B 1 70 ? -11.625 33.062 8.234 1 95.81 70 LYS B CA 1
ATOM 2394 C C . LYS B 1 70 ? -10.188 33.594 8.266 1 95.81 70 LYS B C 1
ATOM 2396 O O . LYS B 1 70 ? -9.93 34.75 7.93 1 95.81 70 LYS B O 1
ATOM 2401 N N . ASN B 1 71 ? -9.32 32.75 8.711 1 96.75 71 ASN B N 1
ATOM 2402 C CA . ASN B 1 71 ? -7.91 33.094 8.828 1 96.75 71 ASN B CA 1
ATOM 2403 C C . ASN B 1 71 ? -7.023 32.094 8.07 1 96.75 71 ASN B C 1
ATOM 2405 O O . ASN B 1 71 ? -6.117 31.516 8.648 1 96.75 71 ASN B O 1
ATOM 2409 N N . PRO B 1 72 ? -7.23 31.969 6.793 1 95.94 72 PRO B N 1
ATOM 2410 C CA . PRO B 1 72 ? -6.555 30.906 6.043 1 95.94 72 PRO B CA 1
ATOM 2411 C C . PRO B 1 72 ? -5.035 31.047 6.055 1 95.94 72 PRO B C 1
ATOM 2413 O O . PRO B 1 72 ? -4.316 30.047 6.145 1 95.94 72 PRO B O 1
ATOM 2416 N N . ARG B 1 73 ? -4.461 32.25 5.988 1 95.69 73 ARG B N 1
ATOM 2417 C CA . ARG B 1 73 ? -3.016 32.438 5.941 1 95.69 73 ARG B CA 1
ATOM 2418 C C . ARG B 1 73 ? -2.359 31.984 7.238 1 95.69 73 ARG B C 1
ATOM 2420 O O . ARG B 1 73 ? -1.395 31.219 7.215 1 95.69 73 ARG B O 1
ATOM 2427 N N . GLU B 1 74 ? -2.914 32.438 8.312 1 96.38 74 GLU B N 1
ATOM 2428 C CA . GLU B 1 74 ? -2.385 32.062 9.617 1 96.38 74 GLU B CA 1
ATOM 2429 C C . GLU B 1 74 ? -2.521 30.562 9.859 1 96.38 74 GLU B C 1
ATOM 2431 O O . GLU B 1 74 ? -1.591 29.922 10.344 1 96.38 74 GLU B O 1
ATOM 2436 N N . ALA B 1 75 ? -3.65 30.031 9.508 1 97.06 75 ALA B N 1
ATOM 2437 C CA . ALA B 1 75 ? -3.9 28.594 9.711 1 97.06 75 ALA B CA 1
ATOM 2438 C C . ALA B 1 75 ? -2.955 27.75 8.867 1 97.06 75 ALA B C 1
ATOM 2440 O O . ALA B 1 75 ? -2.27 26.875 9.391 1 97.06 75 ALA B O 1
ATOM 2441 N N . LYS B 1 76 ? -2.811 28.094 7.605 1 97.06 76 LYS B N 1
ATOM 2442 C CA . LYS B 1 76 ? -2.078 27.281 6.645 1 97.06 76 LYS B CA 1
ATOM 2443 C C . LYS B 1 76 ? -0.573 27.375 6.879 1 97.06 76 LYS B C 1
ATOM 2445 O O . LYS B 1 76 ? 0.168 26.438 6.555 1 97.06 76 LYS B O 1
ATOM 2450 N N . SER B 1 77 ? -0.149 28.422 7.48 1 96.75 77 SER B N 1
ATOM 2451 C CA . SER B 1 77 ? 1.274 28.594 7.758 1 96.75 77 SER B CA 1
ATOM 2452 C C . SER B 1 77 ? 1.765 27.562 8.773 1 96.75 77 SER B C 1
ATOM 2454 O O . SER B 1 77 ? 2.967 27.297 8.875 1 96.75 77 SER B O 1
ATOM 2456 N N . ASN B 1 78 ? 0.854 26.922 9.469 1 97.31 78 ASN B N 1
ATOM 2457 C CA . ASN B 1 78 ? 1.197 25.953 10.5 1 97.31 78 ASN B CA 1
ATOM 2458 C C . ASN B 1 78 ? 1.172 24.531 9.961 1 97.31 78 ASN B C 1
ATOM 2460 O O . ASN B 1 78 ? 1.587 23.594 10.648 1 97.31 78 ASN B O 1
ATOM 2464 N N . ILE B 1 79 ? 0.781 24.391 8.695 1 98.5 79 ILE B N 1
ATOM 2465 C CA . ILE B 1 79 ? 0.412 23.062 8.219 1 98.5 79 ILE B CA 1
ATOM 2466 C C . ILE B 1 79 ? 1.404 22.594 7.156 1 98.5 79 ILE B C 1
ATOM 2468 O O . ILE B 1 79 ? 1.796 23.375 6.281 1 98.5 79 ILE B O 1
ATOM 2472 N N . GLY B 1 80 ? 1.89 21.406 7.27 1 98.5 80 GLY B N 1
ATOM 2473 C CA . GLY B 1 80 ? 2.369 20.594 6.156 1 98.5 80 GLY B CA 1
ATOM 2474 C C . GLY B 1 80 ? 1.386 19.531 5.723 1 98.5 80 GLY B C 1
ATOM 2475 O O . GLY B 1 80 ? 0.733 18.906 6.559 1 98.5 80 GLY B O 1
ATOM 2476 N N . PHE B 1 81 ? 1.244 19.391 4.395 1 98.75 81 PHE B N 1
ATOM 2477 C CA . PHE B 1 81 ? 0.254 18.438 3.908 1 98.75 81 PHE B CA 1
ATOM 2478 C C . PHE B 1 81 ? 0.837 17.562 2.803 1 98.75 81 PHE B C 1
ATOM 2480 O O . PHE B 1 81 ? 1.407 18.078 1.837 1 98.75 81 PHE B O 1
ATOM 2487 N N . LEU B 1 82 ? 0.786 16.234 3.008 1 98.75 82 LEU B N 1
ATOM 2488 C CA . LEU B 1 82 ? 1.095 15.25 1.979 1 98.75 82 LEU B CA 1
ATOM 2489 C C . LEU B 1 82 ? -0.169 14.531 1.518 1 98.75 82 LEU B C 1
ATOM 2491 O O . LEU B 1 82 ? -0.641 13.602 2.184 1 98.75 82 LEU B O 1
ATOM 2495 N N . PRO B 1 83 ? -0.725 14.883 0.369 1 97.31 83 PRO B N 1
ATOM 2496 C CA . PRO B 1 83 ? -1.901 14.172 -0.141 1 97.31 83 PRO B CA 1
ATOM 2497 C C . PRO B 1 83 ? -1.558 12.805 -0.726 1 97.31 83 PRO B C 1
ATOM 2499 O O . PRO B 1 83 ? -0.396 12.539 -1.043 1 97.31 83 PRO B O 1
ATOM 2502 N N . GLU B 1 84 ? -2.49 11.906 -0.795 1 94.06 84 GLU B N 1
ATOM 2503 C CA . GLU B 1 84 ? -2.287 10.562 -1.333 1 94.06 84 GLU B CA 1
ATOM 2504 C C . GLU B 1 84 ? -1.763 10.617 -2.766 1 94.06 84 GLU B C 1
ATOM 2506 O O . GLU B 1 84 ? -0.896 9.828 -3.145 1 94.06 84 GLU B O 1
ATOM 2511 N N . ASP B 1 85 ? -2.186 11.477 -3.609 1 89.94 85 ASP B N 1
ATOM 2512 C CA . ASP B 1 85 ? -1.794 11.586 -5.012 1 89.94 85 ASP B CA 1
ATOM 2513 C C . ASP B 1 85 ? -0.885 12.789 -5.234 1 89.94 85 ASP B C 1
ATOM 2515 O O . ASP B 1 85 ? -1.033 13.516 -6.227 1 89.94 85 ASP B O 1
ATOM 2519 N N . ALA B 1 86 ? -0.013 12.891 -4.289 1 91.25 86 ALA B N 1
ATOM 2520 C CA . ALA B 1 86 ? 0.879 14.039 -4.387 1 91.25 86 ALA B CA 1
ATOM 2521 C C . ALA B 1 86 ? 1.704 13.992 -5.668 1 91.25 86 ALA B C 1
ATOM 2523 O O . ALA B 1 86 ? 2.279 12.953 -6.004 1 91.25 86 ALA B O 1
ATOM 2524 N N . VAL B 1 87 ? 1.726 15.094 -6.387 1 91.56 87 VAL B N 1
ATOM 2525 C CA . VAL B 1 87 ? 2.551 15.234 -7.582 1 91.56 87 VAL B CA 1
ATOM 2526 C C . VAL B 1 87 ? 3.379 16.516 -7.488 1 91.56 87 VAL B C 1
ATOM 2528 O O . VAL B 1 87 ? 2.844 17.609 -7.621 1 91.56 87 VAL B O 1
ATOM 2531 N N . PRO B 1 88 ? 4.676 16.359 -7.184 1 97.31 88 PRO B N 1
ATOM 2532 C CA . PRO B 1 88 ? 5.551 17.516 -7.266 1 97.31 88 PRO B CA 1
ATOM 2533 C C . PRO B 1 88 ? 5.559 18.156 -8.656 1 97.31 88 PRO B C 1
ATOM 2535 O O . PRO B 1 88 ? 4.918 17.641 -9.578 1 97.31 88 PRO B O 1
ATOM 2538 N N . PHE B 1 89 ? 6.23 19.312 -8.75 1 97.19 89 PHE B N 1
ATOM 2539 C CA . PHE B 1 89 ? 6.379 19.938 -10.055 1 97.19 89 PHE B CA 1
ATOM 2540 C C . PHE B 1 89 ? 7.258 19.094 -10.969 1 97.19 89 PHE B C 1
ATOM 2542 O O . PHE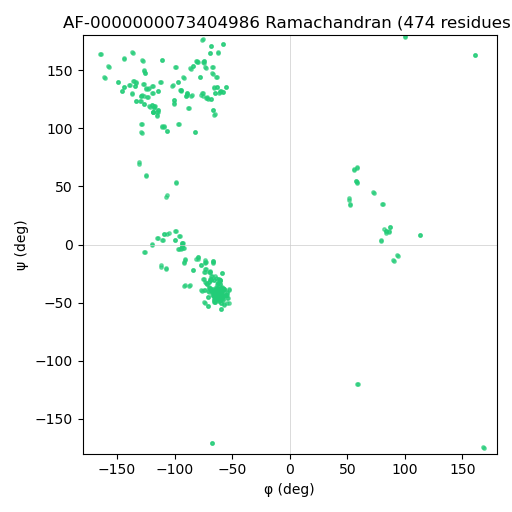 B 1 89 ? 8.477 19.047 -10.789 1 97.19 89 PHE B O 1
ATOM 2549 N N . LEU B 1 90 ? 6.715 18.609 -11.992 1 97.81 90 LEU B N 1
ATOM 2550 C CA . LEU B 1 90 ? 7.34 17.562 -12.789 1 97.81 90 LEU B CA 1
ATOM 2551 C C . LEU B 1 90 ? 8.477 18.125 -13.641 1 97.81 90 LEU B C 1
ATOM 2553 O O . LEU B 1 90 ? 9.461 17.422 -13.906 1 97.81 90 LEU B O 1
ATOM 2557 N N . ASN B 1 91 ? 8.375 19.344 -14.023 1 97.75 91 ASN B N 1
ATOM 2558 C CA . ASN B 1 91 ? 9.336 19.922 -14.953 1 97.75 91 ASN B CA 1
ATOM 2559 C C . ASN B 1 91 ? 10.477 20.625 -14.211 1 97.75 91 ASN B C 1
ATOM 2561 O O . ASN B 1 91 ? 11.398 21.156 -14.836 1 97.75 91 ASN B O 1
ATOM 2565 N N . LEU B 1 92 ? 10.445 20.656 -12.898 1 98.5 92 LEU B N 1
ATOM 2566 C CA . LEU B 1 92 ? 11.523 21.172 -12.07 1 98.5 92 LEU B CA 1
ATOM 2567 C C . LEU B 1 92 ? 12.391 20.047 -11.523 1 98.5 92 LEU B C 1
ATOM 2569 O O . LEU B 1 92 ? 11.93 18.906 -11.406 1 98.5 92 LEU B O 1
ATOM 2573 N N . THR B 1 93 ? 13.594 20.391 -11.273 1 98.75 93 THR B N 1
ATOM 2574 C CA . THR B 1 93 ? 14.469 19.422 -10.617 1 98.75 93 THR B CA 1
ATOM 2575 C C . THR B 1 93 ? 14.039 19.188 -9.172 1 98.75 93 THR B C 1
ATOM 2577 O O . THR B 1 93 ? 13.25 19.969 -8.625 1 98.75 93 THR B O 1
ATOM 2580 N N . VAL B 1 94 ? 14.555 18.125 -8.602 1 98.88 94 VAL B N 1
ATOM 2581 C CA . VAL B 1 94 ? 14.281 17.828 -7.199 1 98.88 94 VAL B CA 1
ATOM 2582 C C . VAL B 1 94 ? 14.641 19.031 -6.34 1 98.88 94 VAL B C 1
ATOM 2584 O O . VAL B 1 94 ? 13.82 19.5 -5.543 1 98.88 94 VAL B O 1
ATOM 2587 N N . ARG B 1 95 ? 15.82 19.578 -6.496 1 98.81 95 ARG B N 1
ATOM 2588 C CA . ARG B 1 95 ? 16.25 20.734 -5.703 1 98.81 95 ARG B CA 1
ATOM 2589 C C . ARG B 1 95 ? 15.359 21.938 -5.949 1 98.81 95 ARG B C 1
ATOM 2591 O O . ARG B 1 95 ? 14.977 22.641 -5.008 1 98.81 95 ARG B O 1
ATOM 2598 N N . GLU B 1 96 ? 15.023 22.156 -7.199 1 98.75 96 GLU B N 1
ATOM 2599 C CA . GLU B 1 96 ? 14.188 23.312 -7.527 1 98.75 96 GLU B CA 1
ATOM 2600 C C . GLU B 1 96 ? 12.812 23.188 -6.871 1 98.75 96 GLU B C 1
ATOM 2602 O O . GLU B 1 96 ? 12.234 24.188 -6.445 1 98.75 96 GLU B O 1
ATOM 2607 N N . ASN B 1 97 ? 12.234 22 -6.867 1 98.81 97 ASN B N 1
ATOM 2608 C CA . ASN B 1 97 ? 10.977 21.797 -6.152 1 98.81 97 ASN B CA 1
ATOM 2609 C C . ASN B 1 97 ? 11.086 22.234 -4.695 1 98.81 97 ASN B C 1
ATOM 2611 O O . ASN B 1 97 ? 10.227 22.969 -4.203 1 98.81 97 ASN B O 1
ATOM 2615 N N . LEU B 1 98 ? 12.148 21.828 -4.059 1 98.75 98 LEU B N 1
ATOM 2616 C CA . LEU B 1 98 ? 12.352 22.125 -2.645 1 98.75 98 LEU B CA 1
ATOM 2617 C C . LEU B 1 98 ? 12.633 23.609 -2.438 1 98.75 98 LEU B C 1
ATOM 2619 O O . LEU B 1 98 ? 12.133 24.219 -1.487 1 98.75 98 LEU B O 1
ATOM 2623 N N . GLU B 1 99 ? 13.414 24.172 -3.303 1 98.5 99 GLU B N 1
ATOM 2624 C CA . GLU B 1 99 ? 13.695 25.609 -3.221 1 98.5 99 GLU B CA 1
ATOM 2625 C C . GLU B 1 99 ? 12.422 26.438 -3.381 1 98.5 99 GLU B C 1
ATOM 2627 O O . GLU B 1 99 ? 12.203 27.391 -2.643 1 98.5 99 GLU B O 1
ATOM 2632 N N . TYR B 1 100 ? 11.656 26.016 -4.336 1 98 100 TYR B N 1
ATOM 2633 C CA . TYR B 1 100 ? 10.414 26.734 -4.602 1 98 100 TYR B CA 1
ATOM 2634 C C . TYR B 1 100 ? 9.539 26.797 -3.352 1 98 100 TYR B C 1
ATOM 2636 O O . TYR B 1 100 ? 9.141 27.875 -2.92 1 98 100 TYR B O 1
ATOM 2644 N N . VAL B 1 101 ? 9.312 25.703 -2.744 1 97.5 101 VAL B N 1
ATOM 2645 C CA . VAL B 1 101 ? 8.461 25.625 -1.562 1 97.5 101 VAL B CA 1
ATOM 2646 C C . VAL B 1 101 ? 9.141 26.328 -0.388 1 97.5 101 VAL B C 1
ATOM 2648 O O . VAL B 1 101 ? 8.492 27.031 0.386 1 97.5 101 VAL B O 1
ATOM 2651 N N . GLY B 1 102 ? 10.445 26.156 -0.24 1 97.38 102 GLY B N 1
ATOM 2652 C CA . GLY B 1 102 ? 11.18 26.812 0.834 1 97.38 102 GLY B CA 1
ATOM 2653 C C . GLY B 1 102 ? 11.102 28.312 0.791 1 97.38 102 GLY B C 1
ATOM 2654 O O . GLY B 1 102 ? 10.969 28.969 1.83 1 97.38 102 GLY B O 1
ATOM 2655 N N . ILE B 1 103 ? 11.195 28.828 -0.375 1 96.31 103 ILE B N 1
ATOM 2656 C CA . ILE B 1 103 ? 11.117 30.281 -0.558 1 96.31 103 ILE B CA 1
ATOM 2657 C C . ILE B 1 103 ? 9.719 30.766 -0.189 1 96.31 103 ILE B C 1
ATOM 2659 O O . ILE B 1 103 ? 9.57 31.75 0.549 1 96.31 103 ILE B O 1
ATOM 2663 N N . LEU B 1 104 ? 8.742 30.047 -0.675 1 95.06 104 LEU B N 1
ATOM 2664 C CA . LEU B 1 104 ? 7.359 30.406 -0.388 1 95.06 104 LEU B CA 1
ATOM 2665 C C . LEU B 1 104 ? 7.09 30.375 1.112 1 95.06 104 LEU B C 1
ATOM 2667 O O . LEU B 1 104 ? 6.293 31.172 1.62 1 95.06 104 LEU B O 1
ATOM 2671 N N . ARG B 1 105 ? 7.801 29.5 1.771 1 96.12 105 ARG B N 1
ATOM 2672 C CA . ARG B 1 105 ? 7.59 29.312 3.203 1 96.12 105 ARG B CA 1
ATOM 2673 C C . ARG B 1 105 ? 8.547 30.188 4.008 1 96.12 105 ARG B C 1
ATOM 2675 O O . ARG B 1 105 ? 8.578 30.109 5.238 1 96.12 105 ARG B O 1
ATOM 2682 N N . ASN B 1 106 ? 9.398 30.984 3.428 1 94.38 106 ASN B N 1
ATOM 2683 C CA . ASN B 1 106 ? 10.312 31.953 4.023 1 94.38 106 ASN B CA 1
ATOM 2684 C C . ASN B 1 106 ? 11.273 31.281 5.004 1 94.38 106 ASN B C 1
ATOM 2686 O O . ASN B 1 106 ? 11.445 31.75 6.129 1 94.38 106 ASN B O 1
ATOM 2690 N N . ILE B 1 107 ? 11.898 30.297 4.52 1 94.94 107 ILE B N 1
ATOM 2691 C CA . ILE B 1 107 ? 12.828 29.547 5.355 1 94.94 107 ILE B CA 1
ATOM 2692 C C . ILE B 1 107 ? 14.195 30.234 5.336 1 94.94 107 ILE B C 1
ATOM 2694 O O . ILE B 1 107 ? 14.742 30.516 4.266 1 94.94 107 ILE B O 1
ATOM 2698 N N . ASN B 1 108 ? 14.875 30.562 6.395 1 91.81 108 ASN B N 1
ATOM 2699 C CA . ASN B 1 108 ? 16.156 31.25 6.492 1 91.81 108 ASN B CA 1
ATOM 2700 C C . ASN B 1 108 ? 17.312 30.328 6.105 1 91.81 108 ASN B C 1
ATOM 2702 O O . ASN B 1 108 ? 18.219 30.734 5.363 1 91.81 108 ASN B O 1
ATOM 2706 N N . ASN B 1 109 ? 17.438 29.156 6.602 1 95 109 ASN B N 1
ATOM 2707 C CA . ASN B 1 109 ? 18.5 28.188 6.336 1 95 109 ASN B CA 1
ATOM 2708 C C . ASN B 1 109 ? 18.062 27.141 5.305 1 95 109 ASN B C 1
ATOM 2710 O O . ASN B 1 109 ? 18.266 25.938 5.504 1 95 109 ASN B O 1
ATOM 2714 N N . LEU B 1 110 ? 17.609 27.734 4.191 1 97.44 110 LEU B N 1
ATOM 2715 C CA . LEU B 1 110 ? 16.969 26.891 3.199 1 97.44 110 LEU B CA 1
ATOM 2716 C C . LEU B 1 110 ? 17.969 25.891 2.617 1 97.44 110 LEU B C 1
ATOM 2718 O O . LEU B 1 110 ? 17.656 24.703 2.469 1 97.44 110 LEU B O 1
ATOM 2722 N N . LYS B 1 111 ? 19.203 26.375 2.266 1 97.62 111 LYS B N 1
ATOM 2723 C CA . LYS B 1 111 ? 20.203 25.484 1.682 1 97.62 111 LYS B CA 1
ATOM 2724 C C . LYS B 1 111 ? 20.516 24.312 2.607 1 97.62 111 LYS B C 1
ATOM 2726 O O . LYS B 1 111 ? 20.531 23.156 2.174 1 97.62 111 LYS B O 1
ATOM 2731 N N . GLU B 1 112 ? 20.719 24.594 3.818 1 97.94 112 GLU B N 1
ATOM 2732 C CA . GLU B 1 112 ? 21.031 23.562 4.809 1 97.94 112 GLU B CA 1
ATOM 2733 C C . GLU B 1 112 ? 19.844 22.609 4.984 1 97.94 112 GLU B C 1
ATOM 2735 O O . GLU B 1 112 ? 20.047 21.391 5.094 1 97.94 112 GLU B O 1
ATOM 2740 N N . ARG B 1 113 ? 18.703 23.172 5.012 1 97.75 113 ARG B N 1
ATOM 2741 C CA . ARG B 1 113 ? 17.5 22.359 5.168 1 97.75 113 ARG B CA 1
ATOM 2742 C C . ARG B 1 113 ? 17.328 21.406 3.992 1 97.75 113 ARG B C 1
ATOM 2744 O O . ARG B 1 113 ? 17.031 20.219 4.184 1 97.75 113 ARG B O 1
ATOM 2751 N N . ILE B 1 114 ? 17.5 21.906 2.828 1 98.62 114 ILE B N 1
ATOM 2752 C CA . ILE B 1 114 ? 17.375 21.094 1.621 1 98.62 114 ILE B CA 1
ATOM 2753 C C . ILE B 1 114 ? 18.422 19.984 1.64 1 98.62 114 ILE B C 1
ATOM 2755 O O . ILE B 1 114 ? 18.109 18.812 1.378 1 98.62 114 ILE B O 1
ATOM 2759 N N . ASN B 1 115 ? 19.672 20.328 1.981 1 98.62 115 ASN B N 1
ATOM 2760 C CA . ASN B 1 115 ? 20.734 19.328 2.035 1 98.62 115 ASN B CA 1
ATOM 2761 C C . ASN B 1 115 ? 20.406 18.203 3.027 1 98.62 115 ASN B C 1
ATOM 2763 O O . ASN B 1 115 ? 20.625 17.031 2.742 1 98.62 115 ASN B O 1
ATOM 2767 N N . HIS B 1 116 ? 19.906 18.594 4.113 1 98.12 116 HIS B N 1
ATOM 2768 C CA . HIS B 1 116 ? 19.516 17.625 5.129 1 98.12 116 HIS B CA 1
ATOM 2769 C C . HIS B 1 116 ? 18.453 16.656 4.602 1 98.12 116 HIS B C 1
ATOM 2771 O O . HIS B 1 116 ? 18.578 15.438 4.773 1 98.12 116 HIS B O 1
ATOM 2777 N N . LEU B 1 117 ? 17.406 17.156 3.949 1 98.44 117 LEU B N 1
ATOM 2778 C CA . LEU B 1 117 ? 16.312 16.328 3.451 1 98.44 117 LEU B CA 1
ATOM 2779 C C . LEU B 1 117 ? 16.797 15.438 2.307 1 98.44 117 LEU B C 1
ATOM 2781 O O . LEU B 1 117 ? 16.359 14.281 2.197 1 98.44 117 LEU B O 1
ATOM 2785 N N . LEU B 1 118 ? 17.672 16 1.428 1 98.75 118 LEU B N 1
ATOM 2786 C CA . LEU B 1 118 ? 18.234 15.18 0.368 1 98.75 118 LEU B CA 1
ATOM 2787 C C . LEU B 1 118 ? 19.016 14 0.951 1 98.75 118 LEU B C 1
ATOM 2789 O O . LEU B 1 118 ? 18.969 12.891 0.411 1 98.75 118 LEU B O 1
ATOM 2793 N N . ASP B 1 119 ? 19.672 14.25 2.021 1 98.5 119 ASP B N 1
ATOM 2794 C CA . ASP B 1 119 ? 20.484 13.219 2.67 1 98.5 119 ASP B CA 1
ATOM 2795 C C . ASP B 1 119 ? 19.594 12.156 3.322 1 98.5 119 ASP B C 1
ATOM 2797 O O . ASP B 1 119 ? 19.688 10.969 3.002 1 98.5 119 ASP B O 1
ATOM 2801 N N . VAL B 1 120 ? 18.672 12.547 4.129 1 97.56 120 VAL B N 1
ATOM 2802 C CA . VAL B 1 120 ? 17.891 11.625 4.945 1 97.56 120 VAL B CA 1
ATOM 2803 C C . VAL B 1 120 ? 16.953 10.805 4.055 1 97.56 120 VAL B C 1
ATOM 2805 O O . VAL B 1 120 ? 16.688 9.633 4.332 1 97.56 120 VAL B O 1
ATOM 2808 N N . LEU B 1 121 ? 16.531 11.391 2.924 1 98.19 121 LEU B N 1
ATOM 2809 C CA . LEU B 1 121 ? 15.609 10.688 2.041 1 98.19 121 LEU B CA 1
ATOM 2810 C C . LEU B 1 121 ? 16.344 10.062 0.866 1 98.19 121 LEU B C 1
ATOM 2812 O O . LEU B 1 121 ? 15.719 9.562 -0.07 1 98.19 121 LEU B O 1
ATOM 2816 N N . GLU B 1 122 ? 17.656 10.164 0.845 1 97.19 122 GLU B N 1
ATOM 2817 C CA . GLU B 1 122 ? 18.5 9.562 -0.177 1 97.19 122 GLU B CA 1
ATOM 2818 C C . GLU B 1 122 ? 18.125 10.047 -1.571 1 97.19 122 GLU B C 1
ATOM 2820 O O . GLU B 1 122 ? 17.906 9.242 -2.479 1 97.19 122 GLU B O 1
ATOM 2825 N N . LEU B 1 123 ? 18.141 11.344 -1.679 1 98.31 123 LEU B N 1
ATOM 2826 C CA . LEU B 1 123 ? 17.734 11.953 -2.939 1 98.31 123 LEU B CA 1
ATOM 2827 C C . LEU B 1 123 ? 18.906 12.68 -3.596 1 98.31 123 LEU B C 1
ATOM 2829 O O . LEU B 1 123 ? 18.734 13.297 -4.652 1 98.31 123 LEU B O 1
ATOM 2833 N N . TRP B 1 124 ? 20.109 12.57 -3.016 1 98.19 124 TRP B N 1
ATOM 2834 C CA . TRP B 1 124 ? 21.266 13.312 -3.514 1 98.19 124 TRP B CA 1
ATOM 2835 C C . TRP B 1 124 ? 21.516 12.992 -4.984 1 98.19 124 TRP B C 1
ATOM 2837 O O . TRP B 1 124 ? 21.75 13.898 -5.789 1 98.19 124 TRP B O 1
ATOM 2847 N N . GLU B 1 125 ? 21.469 11.773 -5.391 1 97.5 125 GLU B N 1
ATOM 2848 C CA . GLU B 1 125 ? 21.781 11.359 -6.754 1 97.5 125 GLU B CA 1
ATOM 2849 C C . GLU B 1 125 ? 20.766 11.898 -7.746 1 97.5 125 GLU B C 1
ATOM 2851 O O . GLU B 1 125 ? 21 11.914 -8.953 1 97.5 125 GLU B O 1
ATOM 2856 N N . TYR B 1 126 ? 19.641 12.375 -7.211 1 98.31 126 TYR B N 1
ATOM 2857 C CA . TYR B 1 126 ? 18.562 12.828 -8.07 1 98.31 126 TYR B CA 1
ATOM 2858 C C . TYR B 1 126 ? 18.406 14.344 -8 1 98.31 126 TYR B C 1
ATOM 2860 O O . TYR B 1 126 ? 17.547 14.922 -8.672 1 98.31 126 TYR B O 1
ATOM 2868 N N . GLU B 1 127 ? 19.234 14.977 -7.305 1 98.25 127 GLU B N 1
ATOM 2869 C CA . GLU B 1 127 ? 19.094 16.391 -6.969 1 98.25 127 GLU B CA 1
ATOM 2870 C C . GLU B 1 127 ? 18.875 17.234 -8.219 1 98.25 127 GLU B C 1
ATOM 2872 O O . GLU B 1 127 ? 18.016 18.109 -8.227 1 98.25 127 GLU B O 1
ATOM 2877 N N . ARG B 1 128 ? 19.578 16.875 -9.352 1 98.25 128 ARG B N 1
ATOM 2878 C CA . ARG B 1 128 ? 19.578 17.719 -10.539 1 98.25 128 ARG B CA 1
ATOM 2879 C C . ARG B 1 128 ? 18.719 17.109 -11.641 1 98.25 128 ARG B C 1
ATOM 2881 O O . ARG B 1 128 ? 18.688 17.609 -12.766 1 98.25 128 ARG B O 1
ATOM 2888 N N . LYS B 1 129 ? 18 16.078 -11.281 1 98.62 129 LYS B N 1
ATOM 2889 C CA . LYS B 1 129 ? 17.078 15.461 -12.242 1 98.62 129 LYS B CA 1
ATOM 2890 C C . LYS B 1 129 ? 15.68 16.062 -12.125 1 98.62 129 LYS B C 1
ATOM 2892 O O . LYS B 1 129 ? 15.25 16.422 -11.031 1 98.62 129 LYS B O 1
ATOM 2897 N N . THR B 1 130 ? 15.062 16.172 -13.273 1 98.56 130 THR B N 1
ATOM 2898 C CA . THR B 1 130 ? 13.664 16.594 -13.234 1 98.56 130 THR B CA 1
ATOM 2899 C C . THR B 1 130 ? 12.797 15.508 -12.586 1 98.56 130 THR B C 1
ATOM 2901 O O . THR B 1 130 ? 13.047 14.312 -12.766 1 98.56 130 THR B O 1
ATOM 2904 N N . VAL B 1 131 ? 11.789 15.922 -11.914 1 98.38 131 VAL B N 1
ATOM 2905 C CA . VAL B 1 131 ? 10.938 15.008 -11.156 1 98.38 131 VAL B CA 1
ATOM 2906 C C . VAL B 1 131 ? 10.203 14.07 -12.117 1 98.38 131 VAL B C 1
ATOM 2908 O O . VAL B 1 131 ? 9.914 12.922 -11.781 1 98.38 131 VAL B O 1
ATOM 2911 N N . SER B 1 132 ? 9.922 14.508 -13.281 1 98.12 132 SER B N 1
ATOM 2912 C CA . SER B 1 132 ? 9.219 13.711 -14.281 1 98.12 132 SER B CA 1
ATOM 2913 C C . SER B 1 132 ? 9.992 12.43 -14.602 1 98.12 132 SER B C 1
ATOM 2915 O O . SER B 1 132 ? 9.398 11.438 -15.023 1 98.12 132 SER B O 1
ATOM 2917 N N . SER B 1 133 ? 11.289 12.406 -14.398 1 97.56 133 SER B N 1
ATOM 2918 C CA . SER B 1 133 ? 12.133 11.273 -14.758 1 97.56 133 SER B CA 1
ATOM 2919 C C . SER B 1 133 ? 12.281 10.305 -13.594 1 97.56 133 SER B C 1
ATOM 2921 O O . SER B 1 133 ? 12.906 9.25 -13.734 1 97.56 133 SER B O 1
ATOM 2923 N N . LEU B 1 134 ? 11.711 10.656 -12.492 1 97.5 134 LEU B N 1
ATOM 2924 C CA . LEU B 1 134 ? 11.891 9.859 -11.289 1 97.5 134 LEU B CA 1
ATOM 2925 C C . LEU B 1 134 ? 10.867 8.727 -11.227 1 97.5 134 LEU B C 1
ATOM 2927 O O . LEU B 1 134 ? 9.781 8.844 -11.789 1 97.5 134 LEU B O 1
ATOM 2931 N N . SER B 1 135 ? 11.281 7.629 -10.547 1 95.19 135 SER B N 1
ATOM 2932 C CA . SER B 1 135 ? 10.328 6.578 -10.203 1 95.19 135 SER B CA 1
ATOM 2933 C C . SER B 1 135 ? 9.234 7.105 -9.273 1 95.19 135 SER B C 1
ATOM 2935 O O . SER B 1 135 ? 9.383 8.172 -8.688 1 95.19 135 SER B O 1
ATOM 2937 N N . ARG B 1 136 ? 8.117 6.391 -9.086 1 94.12 136 ARG B N 1
ATOM 2938 C CA . ARG B 1 136 ? 7.035 6.77 -8.188 1 94.12 136 ARG B CA 1
ATOM 2939 C C . ARG B 1 136 ? 7.535 6.906 -6.754 1 94.12 136 ARG B C 1
ATOM 2941 O O . ARG B 1 136 ? 7.121 7.816 -6.031 1 94.12 136 ARG B O 1
ATOM 2948 N N . GLY B 1 137 ? 8.414 5.988 -6.328 1 96.69 137 GLY B N 1
ATOM 2949 C CA . GLY B 1 137 ? 8.969 6.039 -4.984 1 96.69 137 GLY B CA 1
ATOM 2950 C C . GLY B 1 137 ? 9.758 7.305 -4.715 1 96.69 137 GLY B C 1
ATOM 2951 O O . GLY B 1 137 ? 9.609 7.922 -3.658 1 96.69 137 GLY B O 1
ATOM 2952 N N . ASN B 1 138 ? 10.531 7.68 -5.645 1 97.56 138 ASN B N 1
ATOM 2953 C CA . ASN B 1 138 ? 11.336 8.891 -5.465 1 97.56 138 ASN B CA 1
ATOM 2954 C C . ASN B 1 138 ? 10.469 10.141 -5.527 1 97.56 138 ASN B C 1
ATOM 2956 O O . ASN B 1 138 ? 10.734 11.117 -4.828 1 97.56 138 ASN B O 1
ATOM 2960 N N . ARG B 1 139 ? 9.453 10.094 -6.344 1 98.19 139 ARG B N 1
ATOM 2961 C CA . ARG B 1 139 ? 8.508 11.211 -6.359 1 98.19 139 ARG B CA 1
ATOM 2962 C C . ARG B 1 139 ? 7.82 11.359 -5.004 1 98.19 139 ARG B C 1
ATOM 2964 O O . ARG B 1 139 ? 7.633 12.484 -4.52 1 98.19 139 ARG B O 1
ATOM 2971 N N . GLN B 1 140 ? 7.473 10.234 -4.449 1 98.06 140 GLN B N 1
ATOM 2972 C CA . GLN B 1 140 ? 6.867 10.25 -3.123 1 98.06 140 GLN B CA 1
ATOM 2973 C C . GLN B 1 140 ? 7.809 10.875 -2.096 1 98.06 140 GLN B C 1
ATOM 2975 O O . GLN B 1 140 ? 7.379 11.656 -1.242 1 98.06 140 GLN B O 1
ATOM 2980 N N . LYS B 1 141 ? 9.078 10.555 -2.16 1 98.5 141 LYS B N 1
ATOM 2981 C CA . LYS B 1 141 ? 10.078 11.125 -1.262 1 98.5 141 LYS B CA 1
ATOM 2982 C C . LYS B 1 141 ? 10.164 12.641 -1.427 1 98.5 141 LYS B C 1
ATOM 2984 O O . LYS B 1 141 ? 10.234 13.375 -0.439 1 98.5 141 LYS B O 1
ATOM 2989 N N . VAL B 1 142 ? 10.117 13.094 -2.646 1 98.75 142 VAL B N 1
ATOM 2990 C CA . VAL B 1 142 ? 10.188 14.523 -2.926 1 98.75 142 VAL B CA 1
ATOM 2991 C C . VAL B 1 142 ? 8.945 15.219 -2.361 1 98.75 142 VAL B C 1
ATOM 2993 O O . VAL B 1 142 ? 9.047 16.266 -1.719 1 98.75 142 VAL B O 1
ATOM 2996 N N . ALA B 1 143 ? 7.801 14.609 -2.588 1 98.69 143 ALA B N 1
ATOM 2997 C CA . ALA B 1 143 ? 6.555 15.164 -2.076 1 98.69 143 ALA B CA 1
ATOM 2998 C C . ALA B 1 143 ? 6.586 15.281 -0.555 1 98.69 143 ALA B C 1
ATOM 3000 O O . ALA B 1 143 ? 6.156 16.297 0.007 1 98.69 143 ALA B O 1
ATOM 3001 N N . LEU B 1 144 ? 7.078 14.266 0.055 1 98.75 144 LEU B N 1
ATOM 3002 C CA . LEU B 1 144 ? 7.211 14.281 1.507 1 98.75 144 LEU B CA 1
ATOM 3003 C C . LEU B 1 144 ? 8.148 15.406 1.953 1 98.75 144 LEU B C 1
ATOM 3005 O O . LEU B 1 144 ? 7.828 16.156 2.883 1 98.75 144 LEU B O 1
ATOM 3009 N N . ALA B 1 145 ? 9.273 15.5 1.287 1 98.75 145 ALA B N 1
ATOM 3010 C CA . ALA B 1 145 ? 10.234 16.547 1.604 1 98.75 145 ALA B CA 1
ATOM 3011 C C . ALA B 1 145 ? 9.586 17.938 1.509 1 98.75 145 ALA B C 1
ATOM 3013 O O . ALA B 1 145 ? 9.789 18.781 2.377 1 98.75 145 ALA B O 1
ATOM 3014 N N . MET B 1 146 ? 8.828 18.125 0.486 1 98.62 146 MET B N 1
ATOM 3015 C CA . MET B 1 146 ? 8.133 19.391 0.293 1 98.62 146 MET B CA 1
ATOM 3016 C C . MET B 1 146 ? 7.156 19.656 1.434 1 98.62 146 MET B C 1
ATOM 3018 O O . MET B 1 146 ? 7.023 20.797 1.889 1 98.62 146 MET B O 1
ATOM 3022 N N . ALA B 1 147 ? 6.531 18.656 1.89 1 98.5 147 ALA B N 1
ATOM 3023 C CA . ALA B 1 147 ? 5.516 18.781 2.928 1 98.5 147 ALA B CA 1
ATOM 3024 C C . ALA B 1 147 ? 6.145 19.156 4.266 1 98.5 147 ALA B C 1
ATOM 3026 O O . ALA B 1 147 ? 5.5 19.797 5.105 1 98.5 147 ALA B O 1
ATOM 3027 N N . ILE B 1 148 ? 7.461 18.859 4.469 1 98.5 148 ILE B N 1
ATOM 3028 C CA . ILE B 1 148 ? 7.984 18.969 5.824 1 98.5 148 ILE B CA 1
ATOM 3029 C C . ILE B 1 148 ? 9.117 20 5.855 1 98.5 148 ILE B C 1
ATOM 3031 O O . ILE B 1 148 ? 9.688 20.266 6.914 1 98.5 148 ILE B O 1
ATOM 3035 N N . ILE B 1 149 ? 9.438 20.578 4.773 1 98.25 149 ILE B N 1
ATOM 3036 C CA . ILE B 1 149 ? 10.648 21.375 4.617 1 98.25 149 ILE B CA 1
ATOM 3037 C C . ILE B 1 149 ? 10.625 22.547 5.594 1 98.25 149 ILE B C 1
ATOM 3039 O O . ILE B 1 149 ? 11.672 22.969 6.09 1 98.25 149 ILE B O 1
ATOM 3043 N N . HIS B 1 150 ? 9.484 23.047 5.926 1 97.12 150 HIS B N 1
ATOM 3044 C CA . HIS B 1 150 ? 9.398 24.219 6.785 1 97.12 150 HIS B CA 1
ATOM 3045 C C . HIS B 1 150 ? 9.18 23.828 8.242 1 97.12 150 HIS B C 1
ATOM 3047 O O . HIS B 1 150 ? 8.82 24.656 9.07 1 97.12 150 HIS B O 1
ATOM 3053 N N . GLU B 1 151 ? 9.258 22.531 8.516 1 96.88 151 GLU B N 1
ATOM 3054 C CA . GLU B 1 151 ? 9.102 22.016 9.875 1 96.88 151 GLU B CA 1
ATOM 3055 C C . GLU B 1 151 ? 7.777 22.469 10.484 1 96.88 151 GLU B C 1
ATOM 3057 O O . GLU B 1 151 ? 7.758 23.125 11.531 1 96.88 151 GLU B O 1
ATOM 3062 N N . PRO B 1 152 ? 6.727 22.031 9.922 1 98.19 152 PRO B N 1
ATOM 3063 C CA . PRO B 1 152 ? 5.398 22.516 10.312 1 98.19 152 PRO B CA 1
ATOM 3064 C C . PRO B 1 152 ? 5.012 22.094 11.727 1 98.19 152 PRO B C 1
ATOM 3066 O O . PRO B 1 152 ? 5.438 21.031 12.195 1 98.19 152 PRO B O 1
ATOM 3069 N N . ALA B 1 153 ? 4.141 22.922 12.336 1 98.19 153 ALA B N 1
ATOM 3070 C CA . ALA B 1 153 ? 3.605 22.578 13.648 1 98.19 153 ALA B CA 1
ATOM 3071 C C . ALA B 1 153 ? 2.637 21.406 13.555 1 98.19 153 ALA B C 1
ATOM 3073 O O . ALA B 1 153 ? 2.535 20.594 14.484 1 98.19 153 ALA B O 1
ATOM 3074 N N . ILE B 1 154 ? 1.95 21.328 12.438 1 98.81 154 ILE B N 1
ATOM 3075 C CA . ILE B 1 154 ? 0.958 20.281 12.195 1 98.81 154 ILE B CA 1
ATOM 3076 C C . ILE B 1 154 ? 1.229 19.625 10.852 1 98.81 154 ILE B C 1
ATOM 3078 O O . ILE B 1 154 ? 1.401 20.297 9.836 1 98.81 154 ILE B O 1
ATOM 3082 N N . LEU B 1 155 ? 1.312 18.344 10.883 1 98.88 155 LEU B N 1
ATOM 3083 C CA . LEU B 1 155 ? 1.558 17.578 9.672 1 98.88 155 LEU B CA 1
ATOM 3084 C C . LEU B 1 155 ? 0.387 16.641 9.367 1 98.88 155 LEU B C 1
ATOM 3086 O O . LEU B 1 155 ? 0.015 15.812 10.203 1 98.88 155 LEU B O 1
ATOM 3090 N N . LEU B 1 156 ? -0.275 16.844 8.219 1 98.94 156 LEU B N 1
ATOM 3091 C CA . LEU B 1 156 ? -1.349 16 7.703 1 98.94 156 LEU B CA 1
ATOM 3092 C C . LEU B 1 156 ? -0.829 15.055 6.617 1 98.94 156 LEU B C 1
ATOM 3094 O O . LEU B 1 156 ? -0.294 15.508 5.605 1 98.94 156 LEU B O 1
ATOM 3098 N N . LEU B 1 157 ? -0.982 13.766 6.816 1 98.88 157 LEU B N 1
ATOM 3099 C CA . LEU B 1 157 ? -0.397 12.773 5.918 1 98.88 157 LEU B CA 1
ATOM 3100 C C . LEU B 1 157 ? -1.456 11.797 5.426 1 98.88 157 LEU B C 1
ATOM 3102 O O . LEU B 1 157 ? -2.104 11.117 6.227 1 98.88 157 LEU B O 1
ATOM 3106 N N . ASP B 1 158 ? -1.604 11.758 4.176 1 98.5 158 ASP B N 1
ATOM 3107 C CA . ASP B 1 158 ? -2.516 10.797 3.559 1 98.5 158 ASP B CA 1
ATOM 3108 C C . ASP B 1 158 ? -1.744 9.68 2.867 1 98.5 158 ASP B C 1
ATOM 3110 O O . ASP B 1 158 ? -1.275 9.844 1.739 1 98.5 158 ASP B O 1
ATOM 3114 N N . GLU B 1 159 ? -1.603 8.523 3.576 1 97.62 159 GLU B N 1
ATOM 3115 C CA . GLU B 1 159 ? -0.874 7.355 3.096 1 97.62 159 GLU B CA 1
ATOM 3116 C C . GLU B 1 159 ? 0.58 7.699 2.785 1 97.62 159 GLU B C 1
ATOM 3118 O O . GLU B 1 159 ? 1.047 7.488 1.664 1 97.62 159 GLU B O 1
ATOM 3123 N N . PRO B 1 160 ? 1.322 8.023 3.736 1 98 160 PRO B N 1
ATOM 3124 C CA . PRO B 1 160 ? 2.641 8.617 3.508 1 98 160 PRO B CA 1
ATOM 3125 C C . PRO B 1 160 ? 3.668 7.602 3.014 1 98 160 PRO B C 1
ATOM 3127 O O . PRO B 1 160 ? 4.699 7.98 2.453 1 98 160 PRO B O 1
ATOM 3130 N N . LEU B 1 161 ? 3.389 6.352 3.143 1 97.31 161 LEU B N 1
ATOM 3131 C CA . LEU B 1 161 ? 4.441 5.387 2.842 1 97.31 161 LEU B CA 1
ATOM 3132 C C . LEU B 1 161 ? 4.137 4.637 1.549 1 97.31 161 LEU B C 1
ATOM 3134 O O . LEU B 1 161 ? 4.84 3.686 1.197 1 97.31 161 LEU B O 1
ATOM 3138 N N . ASN B 1 162 ? 3.141 5.105 0.865 1 93.94 162 ASN B N 1
ATOM 3139 C CA . ASN B 1 162 ? 2.803 4.488 -0.413 1 93.94 162 ASN B CA 1
ATOM 3140 C C . ASN B 1 162 ? 4 4.465 -1.358 1 93.94 162 ASN B C 1
ATOM 3142 O O . ASN B 1 162 ? 4.766 5.43 -1.423 1 93.94 162 ASN B O 1
ATOM 3146 N N . TYR B 1 163 ? 4.242 3.33 -2.031 1 93.5 163 TYR B N 1
ATOM 3147 C CA . TYR B 1 163 ? 5.188 3.137 -3.125 1 93.5 163 TYR B CA 1
ATOM 3148 C C . TYR B 1 163 ? 6.609 2.99 -2.598 1 93.5 163 TYR B C 1
ATOM 3150 O O . TYR B 1 163 ? 7.555 2.859 -3.377 1 93.5 163 TYR B O 1
ATOM 3158 N N . LEU B 1 164 ? 6.754 2.984 -1.319 1 97.25 164 LEU B N 1
ATOM 3159 C CA . LEU B 1 164 ? 8.094 2.91 -0.753 1 97.25 164 LEU B CA 1
ATOM 3160 C C . LEU B 1 164 ? 8.445 1.475 -0.376 1 97.25 164 LEU B C 1
ATOM 3162 O O . LEU B 1 164 ? 7.605 0.741 0.145 1 97.25 164 LEU B O 1
ATOM 3166 N N . ASP B 1 165 ? 9.711 1.136 -0.664 1 97.12 165 ASP B N 1
ATOM 3167 C CA . ASP B 1 165 ? 10.195 -0.177 -0.248 1 97.12 165 ASP B CA 1
ATOM 3168 C C . ASP B 1 165 ? 10.492 -0.205 1.25 1 97.12 165 ASP B C 1
ATOM 3170 O O . ASP B 1 165 ? 10.406 0.823 1.925 1 97.12 165 ASP B O 1
ATOM 3174 N N . ILE B 1 166 ? 10.859 -1.33 1.755 1 97.38 166 ILE B N 1
ATOM 3175 C CA . ILE B 1 166 ? 10.961 -1.57 3.189 1 97.38 166 ILE B CA 1
ATOM 3176 C C . ILE B 1 166 ? 12.055 -0.688 3.783 1 97.38 166 ILE B C 1
ATOM 3178 O O . ILE B 1 166 ? 11.828 0.024 4.762 1 97.38 166 ILE B O 1
ATOM 3182 N N . PRO B 1 167 ? 13.273 -0.652 3.193 1 97 167 PRO B N 1
ATOM 3183 C CA . PRO B 1 167 ? 14.305 0.215 3.77 1 97 167 PRO B CA 1
ATOM 3184 C C . PRO B 1 167 ? 13.891 1.685 3.797 1 97 167 PRO B C 1
ATOM 3186 O O . PRO B 1 167 ? 14.148 2.383 4.781 1 97 167 PRO B O 1
ATOM 3189 N N . THR B 1 168 ? 13.305 2.121 2.766 1 97.69 168 THR B N 1
ATOM 3190 C CA . THR B 1 168 ? 12.883 3.514 2.691 1 97.69 168 THR B CA 1
ATOM 3191 C C . THR B 1 168 ? 11.781 3.797 3.709 1 97.69 168 THR B C 1
ATOM 3193 O O . THR B 1 168 ? 11.758 4.863 4.328 1 97.69 168 THR B O 1
ATOM 3196 N N . GLN B 1 169 ? 10.844 2.887 3.846 1 98.25 169 GLN B N 1
ATOM 3197 C CA . GLN B 1 169 ? 9.805 3.045 4.859 1 98.25 169 GLN B CA 1
ATOM 3198 C C . GLN B 1 169 ? 10.414 3.242 6.246 1 98.25 169 GLN B C 1
ATOM 3200 O O . GLN B 1 169 ? 9.977 4.109 7.004 1 98.25 169 GLN B O 1
ATOM 3205 N N . GLU B 1 170 ? 11.414 2.455 6.52 1 97.25 170 GLU B N 1
ATOM 3206 C CA . GLU B 1 170 ? 12.07 2.58 7.816 1 97.25 170 GLU B CA 1
ATOM 3207 C C . GLU B 1 170 ? 12.672 3.973 8 1 97.25 170 GLU B C 1
ATOM 3209 O O . GLU B 1 170 ? 12.531 4.578 9.062 1 97.25 170 GLU B O 1
ATOM 3214 N N . ARG B 1 171 ? 13.258 4.43 7.031 1 97.31 171 ARG B N 1
ATOM 3215 C CA . ARG B 1 171 ? 13.867 5.754 7.07 1 97.31 171 ARG B CA 1
ATOM 3216 C C . ARG B 1 171 ? 12.812 6.836 7.277 1 97.31 171 ARG B C 1
ATOM 3218 O O . ARG B 1 171 ? 12.992 7.734 8.109 1 97.31 171 ARG B O 1
ATOM 3225 N N . VAL B 1 172 ? 11.781 6.73 6.57 1 98.56 172 VAL B N 1
ATOM 3226 C CA . VAL B 1 172 ? 10.727 7.734 6.637 1 98.56 172 VAL B CA 1
ATOM 3227 C C . VAL B 1 172 ? 10.047 7.68 8.008 1 98.56 172 VAL B C 1
ATOM 3229 O O . VAL B 1 172 ? 9.766 8.719 8.602 1 98.56 172 VAL B O 1
ATOM 3232 N N . ILE B 1 173 ? 9.781 6.5 8.469 1 98.5 173 ILE B N 1
ATOM 3233 C CA . ILE B 1 173 ? 9.172 6.344 9.781 1 98.5 173 ILE B CA 1
ATOM 3234 C C . ILE B 1 173 ? 10.062 6.98 10.844 1 98.5 173 ILE B C 1
ATOM 3236 O O . ILE B 1 173 ? 9.586 7.723 11.703 1 98.5 173 ILE B O 1
ATOM 3240 N N . ASN B 1 174 ? 11.336 6.707 10.742 1 98 174 ASN B N 1
ATOM 3241 C CA . ASN B 1 174 ? 12.281 7.309 11.688 1 98 174 ASN B CA 1
ATOM 3242 C C . ASN B 1 174 ? 12.273 8.828 11.594 1 98 174 ASN B C 1
ATOM 3244 O O . ASN B 1 174 ? 12.297 9.516 12.609 1 98 174 ASN B O 1
ATOM 3248 N N . LEU B 1 175 ? 12.266 9.297 10.445 1 98.44 175 LEU B N 1
ATOM 3249 C CA . LEU B 1 175 ? 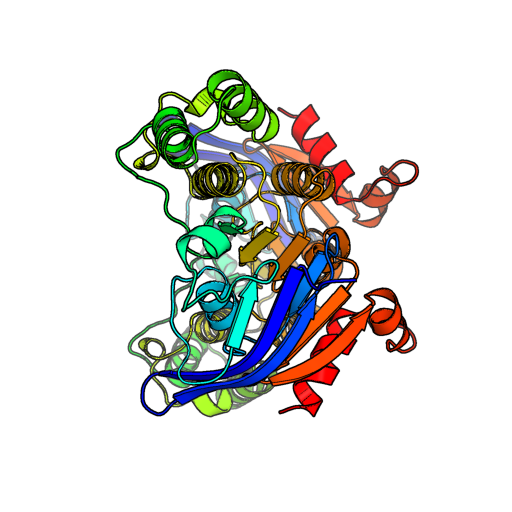12.234 10.734 10.203 1 98.44 175 LEU B CA 1
ATOM 3250 C C . LEU B 1 175 ? 10.984 11.359 10.82 1 98.44 175 LEU B C 1
ATOM 3252 O O . LEU B 1 175 ? 11.078 12.32 11.586 1 98.44 175 LEU B O 1
ATOM 3256 N N . LEU B 1 176 ? 9.844 10.812 10.562 1 98.75 176 LEU B N 1
ATOM 3257 C CA . LEU B 1 176 ? 8.578 11.344 11.062 1 98.75 176 LEU B CA 1
ATOM 3258 C C . LEU B 1 176 ? 8.516 11.266 12.586 1 98.75 176 LEU B C 1
ATOM 3260 O O . LEU B 1 176 ? 8.047 12.203 13.234 1 98.75 176 LEU B O 1
ATOM 3264 N N . ASN B 1 177 ? 9.016 10.211 13.117 1 98.38 177 ASN B N 1
ATOM 3265 C CA . ASN B 1 177 ? 9.008 10.031 14.562 1 98.38 177 ASN B CA 1
ATOM 3266 C C . ASN B 1 177 ? 9.93 11.039 15.258 1 98.38 177 ASN B C 1
ATOM 3268 O O . ASN B 1 177 ? 9.695 11.398 16.422 1 98.38 177 ASN B O 1
ATOM 3272 N N . SER B 1 178 ? 10.906 11.461 14.562 1 97.81 178 SER B N 1
ATOM 3273 C CA . SER B 1 178 ? 11.859 12.383 15.164 1 97.81 178 SER B CA 1
ATOM 3274 C C . SER B 1 178 ? 11.32 13.812 15.172 1 97.81 178 SER B C 1
ATOM 3276 O O . SER B 1 178 ? 11.859 14.688 15.852 1 97.81 178 SER B O 1
ATOM 3278 N N . MET B 1 179 ? 10.266 14.078 14.508 1 97.75 179 MET B N 1
ATOM 3279 C CA . MET B 1 179 ? 9.703 15.422 14.414 1 97.75 179 MET B CA 1
ATOM 3280 C C . MET B 1 179 ? 8.82 15.727 15.617 1 97.75 179 MET B C 1
ATOM 3282 O O . MET B 1 179 ? 8.195 14.828 16.188 1 97.75 179 MET B O 1
ATOM 3286 N N . ASN B 1 180 ? 8.703 16.984 15.938 1 97.12 180 ASN B N 1
ATOM 3287 C CA . ASN B 1 180 ? 7.879 17.438 17.047 1 97.12 180 ASN B CA 1
ATOM 3288 C C . ASN B 1 180 ? 6.473 17.812 16.594 1 97.12 180 ASN B C 1
ATOM 3290 O O . ASN B 1 180 ? 5.617 18.141 17.422 1 97.12 180 ASN B O 1
ATOM 3294 N N . SER B 1 181 ? 6.195 17.672 15.43 1 98.19 181 SER B N 1
ATOM 3295 C CA . SER B 1 181 ? 4.922 18.062 14.836 1 98.19 181 SER B CA 1
ATOM 3296 C C . SER B 1 181 ? 3.766 17.266 15.422 1 98.19 181 SER B C 1
ATOM 3298 O O . SER B 1 181 ? 3.926 16.094 15.758 1 98.19 181 SER B O 1
ATOM 3300 N N . THR B 1 182 ? 2.6 17.953 15.578 1 98.69 182 THR B N 1
ATOM 3301 C CA . THR B 1 182 ? 1.331 17.25 15.68 1 98.69 182 THR B CA 1
ATOM 3302 C C . THR B 1 182 ? 0.998 16.547 14.367 1 98.69 182 THR B C 1
ATOM 3304 O O . THR B 1 182 ? 1.182 17.109 13.289 1 98.69 182 THR B O 1
ATOM 3307 N N . MET B 1 183 ? 0.557 15.266 14.461 1 98.81 183 MET B N 1
ATOM 3308 C CA . MET B 1 183 ? 0.342 14.539 13.211 1 98.81 183 MET B CA 1
ATOM 3309 C C . MET B 1 183 ? -1.063 13.945 13.156 1 98.81 183 MET B C 1
ATOM 3311 O O . MET B 1 183 ? -1.578 13.469 14.172 1 98.81 183 MET B O 1
ATOM 3315 N N . LEU B 1 184 ? -1.677 14.039 12.039 1 98.94 184 LEU B N 1
ATOM 3316 C CA . LEU B 1 184 ? -2.84 13.25 11.641 1 98.94 184 LEU B CA 1
ATOM 3317 C C . LEU B 1 184 ? -2.535 12.414 10.398 1 98.94 184 LEU B C 1
ATOM 3319 O O . LEU B 1 184 ? -2.326 12.969 9.32 1 98.94 184 LEU B O 1
ATOM 3323 N N . VAL B 1 185 ? -2.523 11.078 10.57 1 98.81 185 VAL B N 1
ATOM 3324 C CA . VAL B 1 185 ? -2.033 10.172 9.539 1 98.81 185 VAL B CA 1
ATOM 3325 C C . VAL B 1 185 ? -3.148 9.227 9.109 1 98.81 185 VAL B C 1
ATOM 3327 O O . VAL B 1 185 ? -3.705 8.5 9.938 1 98.81 185 VAL B O 1
ATOM 3330 N N . SER B 1 186 ? -3.475 9.289 7.879 1 98.5 186 SER B N 1
ATOM 3331 C CA . SER B 1 186 ? -4.379 8.289 7.312 1 98.5 186 SER B CA 1
ATOM 3332 C C . SER B 1 186 ? -3.604 7.145 6.668 1 98.5 186 SER B C 1
ATOM 3334 O O . SER B 1 186 ? -2.646 7.375 5.926 1 98.5 186 SER B O 1
ATOM 3336 N N . THR B 1 187 ? -3.969 5.887 6.945 1 96.5 187 THR B N 1
ATOM 3337 C CA . THR B 1 187 ? -3.361 4.707 6.34 1 96.5 187 THR B CA 1
ATOM 3338 C C . THR B 1 187 ? -4.309 3.51 6.422 1 96.5 187 THR B C 1
ATOM 3340 O O . THR B 1 187 ? -5.145 3.436 7.324 1 96.5 187 THR B O 1
ATOM 3343 N N . HIS B 1 188 ? -4.137 2.621 5.508 1 95.19 188 HIS B N 1
ATOM 3344 C CA . HIS B 1 188 ? -4.875 1.363 5.539 1 95.19 188 HIS B CA 1
ATOM 3345 C C . HIS B 1 188 ? -4.016 0.237 6.109 1 95.19 188 HIS B C 1
ATOM 3347 O O . HIS B 1 188 ? -4.387 -0.936 6.02 1 95.19 188 HIS B O 1
ATOM 3353 N N . ILE B 1 189 ? -2.943 0.51 6.668 1 95.56 189 ILE B N 1
ATOM 3354 C CA . ILE B 1 189 ? -2.018 -0.473 7.223 1 95.56 189 ILE B CA 1
ATOM 3355 C C . ILE B 1 189 ? -1.854 -0.237 8.719 1 95.56 189 ILE B C 1
ATOM 3357 O O . ILE B 1 189 ? -1.203 0.725 9.141 1 95.56 189 ILE B O 1
ATOM 3361 N N . MET B 1 190 ? -2.324 -1.187 9.461 1 96.81 190 MET B N 1
ATOM 3362 C CA . MET B 1 190 ? -2.375 -1.008 10.906 1 96.81 190 MET B CA 1
ATOM 3363 C C . MET B 1 190 ? -0.97 -0.949 11.5 1 96.81 190 MET B C 1
ATOM 3365 O O . MET B 1 190 ? -0.715 -0.184 12.43 1 96.81 190 MET B O 1
ATOM 3369 N N . SER B 1 191 ? -0.081 -1.752 10.969 1 96.44 191 SER B N 1
ATOM 3370 C CA . SER B 1 191 ? 1.273 -1.754 11.508 1 96.44 191 SER B CA 1
ATOM 3371 C C . SER B 1 191 ? 1.941 -0.395 11.336 1 96.44 191 SER B C 1
ATOM 3373 O O . SER B 1 191 ? 2.729 0.03 12.18 1 96.44 191 SER B O 1
ATOM 3375 N N . ILE B 1 192 ? 1.619 0.258 10.297 1 96.94 192 ILE B N 1
ATOM 3376 C CA . ILE B 1 192 ? 2.152 1.594 10.055 1 96.94 192 ILE B CA 1
ATOM 3377 C C . ILE B 1 192 ? 1.531 2.582 11.039 1 96.94 192 ILE B C 1
ATOM 3379 O O . ILE B 1 192 ? 2.236 3.393 11.648 1 96.94 192 ILE B O 1
ATOM 3383 N N . ALA B 1 193 ? 0.235 2.494 11.211 1 98.06 193 ALA B N 1
ATOM 3384 C CA . ALA B 1 193 ? -0.442 3.338 12.195 1 98.06 193 ALA B CA 1
ATOM 3385 C C . ALA B 1 193 ? 0.184 3.182 13.578 1 98.06 193 ALA B C 1
ATOM 3387 O O . ALA B 1 193 ? 0.438 4.172 14.266 1 98.06 193 ALA B O 1
ATOM 3388 N N . GLU B 1 194 ? 0.501 1.983 13.906 1 97.31 194 GLU B N 1
ATOM 3389 C CA . GLU B 1 194 ? 1.045 1.681 15.227 1 97.31 194 GLU B CA 1
ATOM 3390 C C . GLU B 1 194 ? 2.447 2.26 15.391 1 97.31 194 GLU B C 1
ATOM 3392 O O . GLU B 1 194 ? 2.855 2.604 16.5 1 97.31 194 GLU B O 1
ATOM 3397 N N . ARG B 1 195 ? 3.121 2.342 14.359 1 97.38 195 ARG B N 1
ATOM 3398 C CA . ARG B 1 195 ? 4.508 2.793 14.43 1 97.38 195 ARG B CA 1
ATOM 3399 C C . ARG B 1 195 ? 4.586 4.316 14.43 1 97.38 195 ARG B C 1
ATOM 3401 O O . ARG B 1 195 ? 5.551 4.891 14.938 1 97.38 195 ARG B O 1
ATOM 3408 N N . LEU B 1 196 ? 3.549 4.945 13.938 1 98.38 196 LEU B N 1
ATOM 3409 C CA . LEU B 1 196 ? 3.635 6.387 13.758 1 98.38 196 LEU B CA 1
ATOM 3410 C C . LEU B 1 196 ? 2.781 7.121 14.781 1 98.38 196 LEU B C 1
ATOM 3412 O O . LEU B 1 196 ? 2.965 8.32 15.008 1 98.38 196 LEU B O 1
ATOM 3416 N N . THR B 1 197 ? 1.805 6.445 15.383 1 98.5 197 THR B N 1
ATOM 3417 C CA . THR B 1 197 ? 0.817 7.172 16.172 1 98.5 197 THR B CA 1
ATOM 3418 C C . THR B 1 197 ? 0.535 6.441 17.484 1 98.5 197 THR B C 1
ATOM 3420 O O . THR B 1 197 ? 0.892 5.273 17.641 1 98.5 197 THR B O 1
ATOM 3423 N N . ASN B 1 198 ? -0.108 7.156 18.406 1 97.88 198 ASN B N 1
ATOM 3424 C CA . ASN B 1 198 ? -0.478 6.566 19.688 1 97.88 198 ASN B CA 1
ATOM 3425 C C . ASN B 1 198 ? -1.967 6.742 19.984 1 97.88 198 ASN B C 1
ATOM 3427 O O . ASN B 1 198 ? -2.471 6.238 20.984 1 97.88 198 ASN B O 1
ATOM 3431 N N . LYS B 1 199 ? -2.637 7.469 19.172 1 98.44 199 LYS B N 1
ATOM 3432 C CA . LYS B 1 199 ? -4.082 7.66 19.25 1 98.44 199 LYS B CA 1
ATOM 3433 C C . LYS B 1 199 ? -4.758 7.359 17.922 1 98.44 199 LYS B C 1
ATOM 3435 O O . LYS B 1 199 ? -4.113 7.387 16.875 1 98.44 199 LYS B O 1
ATOM 3440 N N . ILE B 1 200 ? -6.082 7.062 18.031 1 98.5 200 ILE B N 1
ATOM 3441 C CA . ILE B 1 200 ? -6.828 6.676 16.844 1 98.5 200 ILE B CA 1
ATOM 3442 C C . ILE B 1 200 ? -8.156 7.422 16.797 1 98.5 200 ILE B C 1
ATOM 3444 O O . ILE B 1 200 ? -8.82 7.586 17.828 1 98.5 200 ILE B O 1
ATOM 3448 N N . ILE B 1 201 ? -8.484 7.898 15.688 1 98.75 201 ILE B N 1
ATOM 3449 C CA . ILE B 1 201 ? -9.836 8.32 15.328 1 98.75 201 ILE B CA 1
ATOM 3450 C C . ILE B 1 201 ? -10.375 7.43 14.219 1 98.75 201 ILE B C 1
ATOM 3452 O O . ILE B 1 201 ? -9.836 7.402 13.109 1 98.75 201 ILE B O 1
ATOM 3456 N N . LEU B 1 202 ? -11.375 6.695 14.539 1 98.5 202 LEU B N 1
ATOM 3457 C CA . LEU B 1 202 ? -12.016 5.797 13.586 1 98.5 202 LEU B CA 1
ATOM 3458 C C . LEU B 1 202 ? -13.297 6.41 13.031 1 98.5 202 LEU B C 1
ATOM 3460 O O . LEU B 1 202 ? -14.195 6.777 13.789 1 98.5 202 LEU B O 1
ATOM 3464 N N . ILE B 1 203 ? -13.344 6.492 11.719 1 98.44 203 ILE B N 1
ATOM 3465 C CA . ILE B 1 203 ? -14.516 7.133 11.125 1 98.44 203 ILE B CA 1
ATOM 3466 C C . ILE B 1 203 ? -15.156 6.191 10.109 1 98.44 203 ILE B C 1
ATOM 3468 O O . ILE B 1 203 ? -14.469 5.406 9.461 1 98.44 203 ILE B O 1
ATOM 3472 N N . THR B 1 204 ? -16.375 6.246 9.977 1 97.38 204 THR B N 1
ATOM 3473 C CA . THR B 1 204 ? -17.203 5.578 8.969 1 97.38 204 THR B CA 1
ATOM 3474 C C . THR B 1 204 ? -18.359 6.465 8.555 1 97.38 204 THR B C 1
ATOM 3476 O O . THR B 1 204 ? -18.953 7.156 9.383 1 97.38 204 THR B O 1
ATOM 3479 N N . LYS B 1 205 ? -18.594 6.52 7.258 1 96.38 205 LYS B N 1
ATOM 3480 C CA . LYS B 1 205 ? -19.719 7.281 6.715 1 96.38 205 LYS B CA 1
ATOM 3481 C C . LYS B 1 205 ? -19.719 8.711 7.238 1 96.38 205 LYS B C 1
ATOM 3483 O O . LYS B 1 205 ? -20.766 9.242 7.613 1 96.38 205 LYS B O 1
ATOM 3488 N N . GLY B 1 206 ? -18.531 9.211 7.418 1 97.62 206 GLY B N 1
ATOM 3489 C CA . GLY B 1 206 ? -18.359 10.625 7.73 1 97.62 206 GLY B CA 1
ATOM 3490 C C . GLY B 1 206 ? -18.562 10.938 9.203 1 97.62 206 GLY B C 1
ATOM 3491 O O . GLY B 1 206 ? -18.703 12.102 9.578 1 97.62 206 GLY B O 1
ATOM 3492 N N . LYS B 1 207 ? -18.594 9.898 10.031 1 98 207 LYS B N 1
ATOM 3493 C CA . LYS B 1 207 ? -18.781 10.07 11.461 1 98 207 LYS B CA 1
ATOM 3494 C C . LYS B 1 207 ? -17.688 9.367 12.258 1 98 207 LYS B C 1
ATOM 3496 O O . LYS B 1 207 ? -17.172 8.344 11.828 1 98 207 LYS B O 1
ATOM 3501 N N . VAL B 1 208 ? -17.422 9.961 13.422 1 98.5 208 VAL B N 1
ATOM 3502 C CA . VAL B 1 208 ? -16.516 9.258 14.336 1 98.5 208 VAL B CA 1
ATOM 3503 C C . VAL B 1 208 ? -17.281 8.125 15.023 1 98.5 208 VAL B C 1
ATOM 3505 O O . VAL B 1 208 ? -18.328 8.344 15.625 1 98.5 208 VAL B O 1
ATOM 3508 N N . ILE B 1 209 ? -16.719 6.957 14.961 1 97.94 209 ILE B N 1
ATOM 3509 C CA . ILE B 1 209 ? -17.406 5.844 15.594 1 97.94 209 ILE B CA 1
ATOM 3510 C C . ILE B 1 209 ? -16.625 5.363 16.812 1 97.94 209 ILE B C 1
ATOM 3512 O O . ILE B 1 209 ? -17.141 4.621 17.641 1 97.94 209 ILE B O 1
ATOM 3516 N N . TRP B 1 210 ? -15.383 5.719 16.844 1 97.75 210 TRP B N 1
ATOM 3517 C CA . TRP B 1 210 ? -14.539 5.379 17.984 1 97.75 210 TRP B CA 1
ATOM 3518 C C . TRP B 1 210 ? -13.305 6.273 18.047 1 97.75 210 TRP B C 1
ATOM 3520 O O . TRP B 1 210 ? -12.781 6.668 17 1 97.75 210 TRP B O 1
ATOM 3530 N N . GLN B 1 211 ? -12.867 6.641 19.219 1 98.25 211 GLN B N 1
ATOM 3531 C CA . GLN B 1 211 ? -11.633 7.391 19.406 1 98.25 211 GLN B CA 1
ATOM 3532 C C . GLN B 1 211 ? -10.984 7.039 20.75 1 98.25 211 GLN B C 1
ATOM 3534 O O . GLN B 1 211 ? -11.68 6.812 21.734 1 98.25 211 GLN B O 1
ATOM 3539 N N . GLY B 1 212 ? -9.664 6.93 20.734 1 98 212 GLY B N 1
ATOM 3540 C CA . GLY B 1 212 ? -8.938 6.578 21.938 1 98 212 GLY B CA 1
ATOM 3541 C C . GLY B 1 212 ? -7.48 6.238 21.688 1 98 212 GLY B C 1
ATOM 3542 O O . GLY B 1 212 ? -6.965 6.484 20.594 1 98 212 GLY B O 1
ATOM 3543 N N . GLY B 1 213 ? -6.812 5.816 22.719 1 98.06 213 GLY B N 1
ATOM 3544 C CA . GLY B 1 213 ? -5.418 5.426 22.594 1 98.06 213 GLY B CA 1
ATOM 3545 C C . GLY B 1 213 ? -5.23 4.105 21.875 1 98.06 213 GLY B C 1
ATOM 3546 O O . GLY B 1 213 ? -6.117 3.248 21.891 1 98.06 213 GLY B O 1
ATOM 3547 N N . MET B 1 214 ? -4.094 3.963 21.234 1 97.31 214 MET B N 1
ATOM 3548 C CA . MET B 1 214 ? -3.746 2.711 20.562 1 97.31 214 MET B CA 1
ATOM 3549 C C . MET B 1 214 ? -3.754 1.547 21.562 1 97.31 214 MET B C 1
ATOM 3551 O O . MET B 1 214 ? -4.234 0.459 21.234 1 97.31 214 MET B O 1
ATOM 3555 N N . THR B 1 215 ? -3.32 1.8 22.734 1 96.62 215 THR B N 1
ATOM 3556 C CA . THR B 1 215 ? -3.287 0.775 23.766 1 96.62 215 THR B CA 1
ATOM 3557 C C . THR B 1 215 ? -4.699 0.357 24.172 1 96.62 215 THR B C 1
ATOM 3559 O O . THR B 1 215 ? -4.965 -0.827 24.391 1 96.62 215 THR B O 1
ATOM 3562 N N . GLU B 1 216 ? -5.531 1.329 24.25 1 97.38 216 GLU B N 1
ATOM 3563 C CA . GLU B 1 216 ? -6.926 1.053 24.562 1 97.38 216 GLU B CA 1
ATOM 3564 C C . GLU B 1 216 ? -7.578 0.189 23.5 1 97.38 216 GLU B C 1
ATOM 3566 O O . GLU B 1 216 ? -8.344 -0.725 23.797 1 97.38 216 GLU B O 1
ATOM 3571 N N . LEU B 1 217 ? -7.262 0.473 22.266 1 96.12 217 LEU B N 1
ATOM 3572 C CA . LEU B 1 217 ? -7.797 -0.317 21.172 1 96.12 217 LEU B CA 1
ATOM 3573 C C . LEU B 1 217 ? -7.316 -1.762 21.25 1 96.12 217 LEU B C 1
ATOM 3575 O O . LEU B 1 217 ? -8.102 -2.695 21.062 1 96.12 217 LEU B O 1
ATOM 3579 N N . LYS B 1 218 ? -6.062 -1.912 21.531 1 95.5 218 LYS B N 1
ATOM 3580 C CA . LYS B 1 218 ? -5.469 -3.24 21.641 1 95.5 218 LYS B CA 1
ATOM 3581 C C . LYS B 1 218 ? -6.125 -4.051 22.75 1 95.5 218 LYS B C 1
ATOM 3583 O O . LYS B 1 218 ? -6.258 -5.27 22.656 1 95.5 218 LYS B O 1
ATOM 3588 N N . LYS B 1 219 ? -6.598 -3.424 23.75 1 95.75 219 LYS B N 1
ATOM 3589 C CA . LYS B 1 219 ? -7.219 -4.09 24.891 1 95.75 219 LYS B CA 1
ATOM 3590 C C . LYS B 1 219 ? -8.594 -4.641 24.531 1 95.75 219 LYS B C 1
ATOM 3592 O O . LYS B 1 219 ? -9.125 -5.512 25.219 1 95.75 219 LYS B O 1
ATOM 3597 N N . LEU B 1 220 ? -9.102 -4.066 23.516 1 95.19 220 LEU B N 1
ATOM 3598 C CA . LEU B 1 220 ? -10.406 -4.555 23.062 1 95.19 220 LEU B CA 1
ATOM 3599 C C . LEU B 1 220 ? -10.273 -5.918 22.391 1 95.19 220 LEU B C 1
ATOM 3601 O O . LEU B 1 220 ? -11.273 -6.605 22.172 1 95.19 220 LEU B O 1
ATOM 3605 N N . ALA B 1 221 ? -9.078 -6.332 22.031 1 93.56 221 ALA B N 1
ATOM 3606 C CA . ALA B 1 221 ? -8.859 -7.578 21.297 1 93.56 221 ALA B CA 1
ATOM 3607 C C . ALA B 1 221 ? -9.008 -8.789 22.219 1 93.56 221 ALA B C 1
ATOM 3609 O O . ALA B 1 221 ? -8.484 -8.789 23.344 1 93.56 221 ALA B O 1
ATOM 3610 N N . GLY B 1 222 ? -9.781 -9.789 21.844 1 90.19 222 GLY B N 1
ATOM 3611 C CA . GLY B 1 222 ? -9.852 -11.062 22.547 1 90.19 222 GLY B CA 1
ATOM 3612 C C . GLY B 1 222 ? -8.57 -11.867 22.453 1 90.19 222 GLY B C 1
ATOM 3613 O O . GLY B 1 222 ? -7.582 -11.406 21.875 1 90.19 222 GLY B O 1
ATOM 3614 N N . GLU B 1 223 ? -8.781 -13.133 22.953 1 87.56 223 GLU B N 1
ATOM 3615 C CA . GLU B 1 223 ? -7.656 -14.062 22.875 1 87.56 223 GLU B CA 1
ATOM 3616 C C . GLU B 1 223 ? -7.305 -14.383 21.438 1 87.56 223 GLU B C 1
ATOM 3618 O O . GLU B 1 223 ? -8.172 -14.758 20.641 1 87.56 223 GLU B O 1
ATOM 3623 N N . ASN B 1 224 ? -6.215 -14.008 20.891 1 90.38 224 ASN B N 1
ATOM 3624 C CA . ASN B 1 224 ? -5.688 -14.352 19.578 1 90.38 224 ASN B CA 1
ATOM 3625 C C . ASN B 1 224 ? -6.27 -13.453 18.484 1 90.38 224 ASN B C 1
ATOM 3627 O O . ASN B 1 224 ? -6.367 -13.867 17.328 1 90.38 224 ASN B O 1
ATOM 3631 N N . GLU B 1 225 ? -6.941 -12.438 18.938 1 94.06 225 GLU B N 1
ATOM 3632 C CA . GLU B 1 225 ? -7.477 -11.461 17.984 1 94.06 225 GLU B CA 1
ATOM 3633 C C . GLU B 1 225 ? -6.465 -10.359 17.703 1 94.06 225 GLU B C 1
ATOM 3635 O O . GLU B 1 225 ? -5.879 -9.789 18.625 1 94.06 225 GLU B O 1
ATOM 3640 N N . ARG B 1 226 ? -6.289 -10.188 16.484 1 95.19 226 ARG B N 1
ATOM 3641 C CA . ARG B 1 226 ? -5.383 -9.117 16.078 1 95.19 226 ARG B CA 1
ATOM 3642 C C . ARG B 1 226 ? -6.082 -7.762 16.125 1 95.19 226 ARG B C 1
ATOM 3644 O O . ARG B 1 226 ? -7.312 -7.688 16.062 1 95.19 226 ARG B O 1
ATOM 3651 N N . ILE B 1 227 ? -5.316 -6.68 16.234 1 96.06 227 ILE B N 1
ATOM 3652 C CA . ILE B 1 227 ? -5.848 -5.324 16.281 1 96.06 227 ILE B CA 1
ATOM 3653 C C . ILE B 1 227 ? -6.621 -5.027 14.992 1 96.06 227 ILE B C 1
ATOM 3655 O O . ILE B 1 227 ? -7.633 -4.32 15.023 1 96.06 227 ILE B O 1
ATOM 3659 N N . GLU B 1 228 ? -6.188 -5.574 13.82 1 97.19 228 GLU B N 1
ATOM 3660 C CA . GLU B 1 228 ? -6.871 -5.414 12.539 1 97.19 228 GLU B CA 1
ATOM 3661 C C . GLU B 1 228 ? -8.289 -5.973 12.602 1 97.19 228 GLU B C 1
ATOM 3663 O O . GLU B 1 228 ? -9.219 -5.391 12.039 1 97.19 228 GLU B O 1
ATOM 3668 N N . GLN B 1 229 ? -8.422 -7.043 13.266 1 96.94 229 GLN B N 1
ATOM 3669 C CA . GLN B 1 229 ? -9.727 -7.668 13.406 1 96.94 229 GLN B CA 1
ATOM 3670 C C . GLN B 1 229 ? -10.648 -6.84 14.297 1 96.94 229 GLN B C 1
ATOM 3672 O O . GLN B 1 229 ? -11.859 -6.777 14.062 1 96.94 229 GLN B O 1
ATOM 3677 N N . VAL B 1 230 ? -10.047 -6.234 15.359 1 97.12 230 VAL B N 1
ATOM 3678 C CA . VAL B 1 230 ? -10.812 -5.34 16.219 1 97.12 230 VAL B CA 1
ATOM 3679 C C . VAL B 1 230 ? -11.359 -4.172 15.398 1 97.12 230 VAL B C 1
ATOM 3681 O O . VAL B 1 230 ? -12.547 -3.859 15.469 1 97.12 230 VAL B O 1
ATOM 3684 N N . VAL B 1 231 ? -10.547 -3.582 14.578 1 97.5 231 VAL B N 1
ATOM 3685 C CA . VAL B 1 231 ? -10.93 -2.443 13.75 1 97.5 231 VAL B CA 1
ATOM 3686 C C . VAL B 1 231 ? -12.016 -2.869 12.758 1 97.5 231 VAL B C 1
ATOM 3688 O O . VAL B 1 231 ? -13.008 -2.166 12.578 1 97.5 231 VAL B O 1
ATOM 3691 N N . ALA B 1 232 ? -11.805 -4.031 12.164 1 96.56 232 ALA B N 1
ATOM 3692 C CA . ALA B 1 232 ? -12.789 -4.555 11.219 1 96.56 232 ALA B CA 1
ATOM 3693 C C . ALA B 1 232 ? -14.141 -4.754 11.891 1 96.56 232 ALA B C 1
ATOM 3695 O O . ALA B 1 232 ? -15.18 -4.414 11.32 1 96.56 232 ALA B O 1
ATOM 3696 N N . ARG B 1 233 ? -14.094 -5.266 13.055 1 95.94 233 ARG B N 1
ATOM 3697 C CA . ARG B 1 233 ? -15.32 -5.512 13.805 1 95.94 233 ARG B CA 1
ATOM 3698 C C . ARG B 1 233 ? -16.016 -4.199 14.141 1 95.94 233 ARG B C 1
ATOM 3700 O O . ARG B 1 233 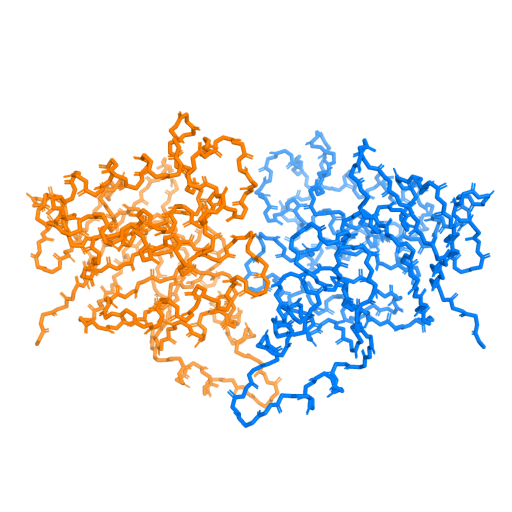? -17.234 -4.082 13.977 1 95.94 233 ARG B O 1
ATOM 3707 N N . LEU B 1 234 ? -15.25 -3.219 14.586 1 96.38 234 LEU B N 1
ATOM 3708 C CA . LEU B 1 234 ? -15.82 -1.924 14.938 1 96.38 234 LEU B CA 1
ATOM 3709 C C . LEU B 1 234 ? -16.469 -1.267 13.719 1 96.38 234 LEU B C 1
ATOM 3711 O O . LEU B 1 234 ? -17.562 -0.694 13.828 1 96.38 234 LEU B O 1
ATOM 3715 N N . ILE B 1 235 ? -15.852 -1.352 12.625 1 95.75 235 ILE B N 1
ATOM 3716 C CA . ILE B 1 235 ? -16.391 -0.785 11.391 1 95.75 235 ILE B CA 1
ATOM 3717 C C . ILE B 1 235 ? -17.656 -1.526 10.992 1 95.75 235 ILE B C 1
ATOM 3719 O O . ILE B 1 235 ? -18.656 -0.904 10.625 1 95.75 235 ILE B O 1
ATOM 3723 N N . GLY B 1 236 ? -17.578 -2.867 11.023 1 93.12 236 GLY B N 1
ATOM 3724 C CA . GLY B 1 236 ? -18.734 -3.674 10.68 1 93.12 236 GLY B CA 1
ATOM 3725 C C . GLY B 1 236 ? -19.953 -3.373 11.539 1 93.12 236 GLY B C 1
ATOM 3726 O O . GLY B 1 236 ? -21.078 -3.332 11.039 1 93.12 236 GLY B O 1
ATOM 3727 N N . ASP B 1 237 ? -19.734 -3.131 12.789 1 90.38 237 ASP B N 1
ATOM 3728 C CA . ASP B 1 237 ? -20.812 -2.848 13.742 1 90.38 237 ASP B CA 1
ATOM 3729 C C . ASP B 1 237 ? -21.453 -1.494 13.461 1 90.38 237 ASP B C 1
ATOM 3731 O O . ASP B 1 237 ? -22.594 -1.24 13.875 1 90.38 237 ASP B O 1
ATOM 3735 N N . SER B 1 238 ? -20.688 -0.667 12.805 1 84.69 238 SER B N 1
ATOM 3736 C CA . SER B 1 238 ? -21.172 0.69 12.562 1 84.69 238 SER B CA 1
ATOM 3737 C C . SER B 1 238 ? -21.922 0.784 11.242 1 84.69 238 SER B C 1
ATOM 3739 O O . SER B 1 238 ? -22.531 1.812 10.938 1 84.69 238 SER B O 1
ATOM 3741 N N . LEU B 1 239 ? -21.797 -0.244 10.422 1 78 239 LEU B N 1
ATOM 3742 C CA . LEU B 1 239 ? -22.469 -0.226 9.133 1 78 239 LEU B CA 1
ATOM 3743 C C . LEU B 1 239 ? -23.906 -0.745 9.258 1 78 239 LEU B C 1
ATOM 3745 O O . LEU B 1 239 ? -24.828 -0.199 8.648 1 78 239 LEU B O 1
#

Organism: Sulfolobus acidocaldarius (strain ATCC 33909 / DSM 639 / JCM 8929 / NBRC 15157 / NCIMB 11770) (NCBI:txid330779)

InterPro domains:
  IPR003439 ABC transporter-like, ATP-binding domain [PF00005] (20-162)
  IPR003439 ABC transporter-like, ATP-binding domain [PS50893] (5-230)
  IPR003593 AAA+ ATPase domain [SM00382] (29-206)
  IPR027417 P-loop containing nucleoside triphosphate hydrolase [G3DSA:3.40.50.300] (2-236)
  IPR027417 P-loop containing nucleoside triphosphate hydrolase [SSF52540] (5-219)
  IPR050763 ABC transporter ATP-binding component [PTHR42711] (3-228)

Nearest PDB structures (foldseek):
  1vpl-assembly1_A-2  TM=8.870E-01  e=1.202E-24  Thermotoga maritima MSB8
  8k1o-assembly1_B  TM=9.346E-01  e=2.813E-20  Mycobacterium tuberculosis H37Rv
  8w9m-assembly1_D  TM=8.552E-01  e=1.380E-17  Nostoc sp. PCC 7120 = FACHB-418
  7w7b-assembly2_G  TM=8.471E-01  e=6.611E-18  Corynebacterium diphtheriae NCTC 13129
  7w7a-assembly2_E  TM=8.477E-01  e=4.555E-16  Corynebacterium diphtheriae NCTC 13129

pLDDT: mean 96.83, std 3.94, range [53.69, 98.94]

Secondary structure (DSSP, 8-state):
--EEEEEEEEEEEETTEEEEEEEEEEEETT-EEEEE--TTSSHHHHHHHHTTSS--SEEEEEETTEETTTSHHHHHTTEEEE-TT----TTSBHHHHHHHHHHHTT-TTHHHHHHHHHHHTT-GGGTTSBGGGS-HHHHHHHHHHHHHTT--SEEEEESTTTT--HHHHHHHHHHHHH---EEEEE-S-HHHHHHH-SEEEEEETTEEEEEEEHHHHHHT--TT--HHHHHHHHHHHH-/--EEEEEEEEEEEETTEEEEEEEEEEEETT-EEEEE--TTSSHHHHHHHHTTSS--SEEEEEETTEETTTSHHHHHTTEEEE-TT----TTSBHHHHHHHHHHHTT-TTHHHHHHHHHHHTT-GGGTTSBGGGS-HHHHHHHHHHHHHTT--SEEEEESTTTT--HHHHHHHHHHHHH---EEEEE-S-HHHHHHH-SEEEEEETTEEEEEEEHHHHHHT--TT--HHHHHHHHHHHH-

Solvent-accessible surface area (backbone atoms only — not comparable to full-atom values): 25058 Å² total; per-residue (Å²): 134,77,44,35,35,39,37,46,40,29,23,30,65,61,84,88,44,64,40,26,57,50,26,56,53,76,39,49,69,59,41,30,30,24,44,36,52,50,83,79,14,30,63,69,60,49,53,34,36,75,66,60,78,41,80,64,76,38,59,48,47,27,35,66,75,26,35,41,86,83,33,41,67,72,20,46,71,33,51,16,61,33,58,71,81,61,71,65,59,41,89,32,25,46,49,52,46,44,49,52,53,34,58,78,64,67,49,88,62,41,69,60,50,50,52,50,49,27,57,74,65,68,35,62,94,42,34,84,36,40,41,66,78,47,56,72,40,55,42,46,48,50,34,48,46,56,25,46,67,80,63,30,58,30,36,40,30,31,43,81,60,63,73,36,28,47,49,55,40,53,45,49,52,52,52,59,67,70,48,76,37,19,33,42,36,31,55,62,44,64,72,57,43,60,74,67,27,54,29,39,38,32,28,48,68,11,24,68,77,47,73,48,42,48,68,60,56,48,65,70,31,58,92,92,45,49,60,63,54,45,53,29,48,55,52,59,74,71,106,134,78,44,35,35,39,36,47,40,29,23,30,66,62,84,89,42,63,41,26,58,51,27,56,52,75,40,49,68,58,40,30,29,26,44,36,53,51,82,78,13,30,64,68,60,50,53,34,36,74,67,58,78,42,80,63,75,37,59,46,48,27,36,67,74,26,36,41,85,82,33,40,69,70,20,45,70,33,50,16,62,34,57,72,81,60,70,62,60,41,88,31,25,45,50,52,46,45,48,53,52,36,57,76,65,66,50,86,60,42,69,61,49,52,53,50,49,27,57,75,66,67,35,63,94,42,34,84,37,40,41,64,78,46,56,71,39,56,41,45,49,50,34,47,44,59,26,44,68,77,63,30,57,30,36,40,31,31,44,81,59,62,73,38,28,47,50,56,41,52,45,48,52,53,52,60,69,70,49,75,36,17,34,42,36,31,55,62,44,65,72,57,43,60,74,68,26,54,29,39,39,31,29,47,68,11,24,68,78,46,72,47,42,48,68,59,54,48,65,68,32,57,92,92,44,48,60,63,54,45,52,28,48,56,52,59,74,70,107